Protein AF-A0A2I0TYG3-F1 (afdb_monomer)

pLDDT: mean 72.49, std 27.27, range [21.16, 98.62]

Nearest PDB structures (foldseek):
  5cx4-assembly2_B  TM=7.545E-01  e=4.842E-08  Bacteroides thetaiotaomicron VPI-5482
  4fdt-assembly1_A  TM=7.351E-01  e=3.406E-08  Bacteroides thetaiotaomicron VPI-5482
  4fdt-assembly2_B  TM=7.508E-01  e=4.604E-08  Bacteroides thetaiotaomicron VPI-5482
  5cu7-assembly2_B  TM=7.531E-01  e=6.882E-08  Bacteroides thetaiotaomicron VPI-5482
  7r5y-assembly2_B  TM=6.980E-01  e=1.462E-07  Prevotella sp. CAG:617

Foldseek 3Di:
DFDFDKDKDFDWDFDDDPDDDDDDDDDDDPDDDDDDDDDDDDDDDDDDDDDDDDDDDDDDDDDDDDDDDDDDDDDDDDDPPDDDDDDDDDDDDDDDDDDDDDDDPDPDLLCVQLLVLLGNLRAPCVVVVVCVVPVLDLPDPVVQDDPPRIATQAIEIAHAFFFADAALVLLVLLVLVLVVLLPDDPPPPDQPLSVVSVPDDSPDDNVRGRAQFPLRLVNLLSVLSNVCVRRVVLQAECAAEAAEEAPPNRGQSSSVSNVPSSPPNSPNDDDDNHHHHDCCQFVLQVVPPCNCVQAVPDPCLLVVLVCLQVDPLVLVLLVLLCVSNVHDSVSDGLSSLLSLSNVQSSCCNRVVDRDSSSNSDDSSNSNSSSVSVVSVCCSRQNVVDPVNQVSNVSNVCVVVVVSVVSVVVVPDPPDPPDRNRYYYYYHHPHGDHDPVVD

Radius of gyration: 26.73 Å; Cα contacts (8 Å, |Δi|>4): 528; chains: 1; bounding box: 62×62×81 Å

InterPro domains:
  IPR000560 Histidine phosphatase superfamily, clade-2 [PF00328] (154-411)
  IPR000560 Histidine phosphatase superfamily, clade-2 [cd07061] (154-413)
  IPR029033 Histidine phosphatase superfamily [G3DSA:3.40.50.1240] (113-420)
  IPR029033 Histidine phosphatase superfamily [SSF53254] (115-411)

Mean predicted aligned error: 14.56 Å

Organism: NCBI:txid1758121

Solvent-accessible surface area (backbone atoms only — not comparable to full-atom values): 26841 Å² total; per-residue (Å²): 136,42,74,84,61,56,55,76,50,71,49,65,42,77,63,84,66,98,68,96,72,90,81,83,90,74,87,84,72,86,86,80,89,85,88,83,90,83,83,92,81,77,92,81,80,88,88,84,84,87,82,94,83,88,89,85,84,89,89,82,86,90,81,92,83,81,90,81,83,89,80,93,77,82,87,76,82,92,81,80,85,82,80,84,84,79,88,84,84,84,88,90,93,85,82,90,82,90,81,84,94,85,81,85,91,72,81,68,63,62,51,79,68,48,64,84,40,36,43,76,51,40,46,74,42,81,83,37,63,61,40,75,84,34,66,62,60,80,65,61,79,82,84,66,64,68,57,94,55,47,42,82,49,38,41,43,36,41,33,54,48,37,47,49,44,64,39,36,74,48,42,52,42,43,48,54,55,42,51,53,46,64,65,52,63,88,85,51,76,92,43,69,59,26,55,54,52,42,69,47,78,84,80,77,56,55,91,42,48,40,34,56,31,76,44,6,33,50,52,23,18,35,49,30,38,34,50,39,71,73,41,49,84,48,53,37,67,76,30,49,71,46,41,37,17,20,79,49,66,30,22,44,51,20,46,55,24,22,58,57,31,55,48,80,85,42,53,46,67,97,63,82,80,60,69,42,72,37,42,68,61,38,36,24,55,82,69,26,65,68,39,32,59,61,51,71,75,27,84,68,49,49,49,70,50,56,50,46,49,74,28,72,70,42,46,53,46,46,49,51,42,17,59,54,49,71,44,64,51,87,81,57,50,5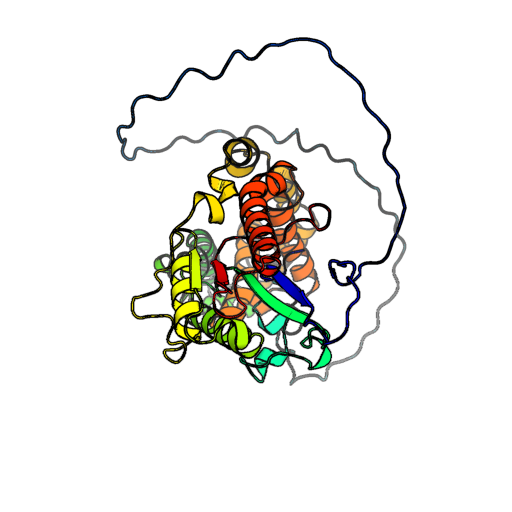8,73,48,54,48,38,41,53,48,46,19,34,45,34,34,47,62,71,73,38,82,35,79,53,28,66,72,48,54,61,70,48,33,53,54,53,27,49,52,52,44,49,46,42,28,41,74,61,33,81,63,36,73,52,46,61,62,37,45,48,67,44,51,50,54,51,47,56,52,52,50,48,55,52,54,58,73,69,51,89,79,49,97,85,70,70,83,29,36,34,39,40,35,26,26,88,66,75,85,77,68,74,93,77,111

Structure (mmCIF, N/CA/C/O backbone):
data_AF-A0A2I0TYG3-F1
#
_entry.id   AF-A0A2I0TYG3-F1
#
loop_
_atom_site.group_PDB
_atom_site.id
_atom_site.type_symbol
_atom_site.label_atom_id
_atom_site.label_alt_id
_atom_site.label_comp_id
_atom_site.label_asym_id
_atom_site.label_entity_id
_atom_site.label_seq_id
_atom_site.pdbx_PDB_ins_code
_atom_site.Cartn_x
_atom_site.Cartn_y
_atom_site.Cartn_z
_atom_site.occupancy
_atom_site.B_iso_or_equiv
_atom_site.auth_seq_id
_atom_site.auth_comp_id
_atom_site.auth_asym_id
_atom_site.auth_atom_id
_atom_site.pdbx_PDB_model_num
ATOM 1 N N . MET A 1 1 ? -5.325 -11.496 -2.197 1.00 28.17 1 MET A N 1
ATOM 2 C CA . MET A 1 1 ? -4.669 -11.523 -3.537 1.00 28.17 1 MET A CA 1
ATOM 3 C C . MET A 1 1 ? -3.789 -10.280 -3.773 1.00 28.17 1 MET A C 1
ATOM 5 O O . MET A 1 1 ? -3.574 -9.879 -4.913 1.00 28.17 1 MET A O 1
ATOM 9 N N . GLY A 1 2 ? -3.214 -9.676 -2.722 1.00 31.30 2 GLY A N 1
ATOM 10 C CA . GLY A 1 2 ? -2.449 -8.428 -2.827 1.00 31.30 2 GLY A CA 1
ATOM 11 C C . GLY A 1 2 ? -1.087 -8.479 -2.142 1.00 31.30 2 GLY A C 1
ATOM 12 O O . GLY A 1 2 ? -0.901 -7.840 -1.112 1.00 31.30 2 GLY A O 1
ATOM 13 N N . GLN A 1 3 ? -0.113 -9.186 -2.716 1.00 28.41 3 GLN A N 1
ATOM 14 C CA . GLN A 1 3 ? 1.283 -9.050 -2.285 1.00 28.41 3 GLN A CA 1
ATOM 15 C C . GLN A 1 3 ? 1.950 -7.854 -2.980 1.00 28.41 3 GLN A C 1
ATOM 17 O O . GLN A 1 3 ? 1.665 -7.549 -4.140 1.00 28.41 3 GLN A O 1
ATOM 22 N N . LYS A 1 4 ? 2.852 -7.163 -2.267 1.00 35.19 4 LYS A N 1
ATOM 23 C CA . LYS A 1 4 ? 3.767 -6.184 -2.871 1.00 35.19 4 LYS A CA 1
ATOM 24 C C . LYS A 1 4 ? 4.661 -6.918 -3.874 1.00 35.19 4 LYS A C 1
ATOM 26 O O . LYS A 1 4 ? 5.603 -7.593 -3.483 1.00 35.19 4 LYS A O 1
ATOM 31 N N . GLY A 1 5 ? 4.362 -6.775 -5.157 1.00 35.78 5 GLY A N 1
ATOM 32 C CA . GLY A 1 5 ? 5.188 -7.279 -6.246 1.00 35.78 5 GLY A CA 1
ATOM 33 C C . GLY A 1 5 ? 5.245 -6.246 -7.358 1.00 35.78 5 GLY A C 1
ATOM 34 O O . GLY A 1 5 ? 4.225 -5.645 -7.694 1.00 35.78 5 GLY A O 1
ATOM 35 N N . GLY A 1 6 ? 6.442 -6.016 -7.890 1.00 38.78 6 GLY A N 1
ATOM 36 C CA . GLY A 1 6 ? 6.591 -5.408 -9.206 1.00 38.78 6 GLY A CA 1
ATOM 37 C C . GLY A 1 6 ? 6.388 -6.468 -10.285 1.00 38.78 6 GLY A C 1
ATOM 38 O O . GLY A 1 6 ? 6.610 -7.655 -10.038 1.00 38.78 6 GLY A O 1
ATOM 39 N N . VAL A 1 7 ? 5.960 -6.051 -11.471 1.00 45.25 7 VAL A N 1
ATOM 40 C CA . VAL A 1 7 ? 6.012 -6.909 -12.658 1.00 45.25 7 VAL A CA 1
ATOM 41 C C . VAL A 1 7 ? 7.362 -6.652 -13.311 1.00 45.25 7 VAL A C 1
ATOM 43 O O . VAL A 1 7 ? 7.677 -5.515 -13.664 1.00 45.25 7 VAL A O 1
ATOM 46 N N . LEU A 1 8 ? 8.175 -7.699 -13.408 1.00 45.66 8 LEU A N 1
ATOM 47 C CA . LEU A 1 8 ? 9.432 -7.667 -14.135 1.00 45.66 8 LEU A CA 1
ATOM 48 C C . LEU A 1 8 ? 9.230 -8.451 -15.422 1.00 45.66 8 LEU A C 1
ATOM 50 O O . LEU A 1 8 ? 9.038 -9.665 -15.363 1.00 45.66 8 LEU A O 1
ATOM 54 N N . THR A 1 9 ? 9.277 -7.764 -16.558 1.00 53.75 9 THR A N 1
ATOM 55 C CA . THR A 1 9 ? 9.253 -8.429 -17.858 1.00 53.75 9 THR A CA 1
ATOM 56 C C . THR A 1 9 ? 10.605 -8.243 -18.519 1.00 53.75 9 THR A C 1
ATOM 58 O O . THR A 1 9 ? 11.163 -7.142 -18.554 1.00 53.75 9 THR A O 1
ATOM 61 N N . GLN A 1 10 ? 11.150 -9.349 -19.007 1.00 46.88 10 GLN A N 1
ATOM 62 C CA . GLN A 1 10 ? 12.455 -9.398 -19.633 1.00 46.88 10 GLN A CA 1
ATOM 63 C C . GLN A 1 10 ? 12.355 -10.226 -20.906 1.00 46.88 10 GLN A C 1
ATOM 65 O O . GLN A 1 10 ? 11.745 -11.294 -20.913 1.00 46.88 10 GLN A O 1
ATOM 70 N N . VAL A 1 11 ? 13.012 -9.753 -21.957 1.00 53.41 11 VAL A N 1
ATOM 71 C CA . VAL A 1 11 ? 13.222 -10.521 -23.181 1.00 53.41 11 VAL A CA 1
ATOM 72 C C . VAL A 1 11 ? 14.671 -10.997 -23.217 1.00 53.41 11 VAL A C 1
ATOM 74 O O . VAL A 1 11 ? 15.601 -10.262 -22.865 1.00 53.41 11 VAL A O 1
ATOM 77 N N . CYS A 1 12 ? 14.857 -12.254 -23.617 1.00 50.25 12 CYS A N 1
ATOM 78 C CA . CYS A 1 12 ? 16.165 -12.865 -23.815 1.00 50.25 12 CYS A CA 1
ATOM 79 C C . CYS A 1 12 ? 16.401 -13.138 -25.299 1.00 50.25 12 CYS A C 1
ATOM 81 O O . CYS A 1 12 ? 15.496 -13.602 -25.987 1.00 50.25 12 CYS A O 1
ATOM 83 N N . GLY A 1 13 ? 17.623 -12.889 -25.760 1.00 44.50 13 GLY A N 1
ATOM 84 C CA . GLY A 1 13 ? 18.108 -13.328 -27.065 1.00 44.50 13 GLY A CA 1
ATOM 85 C C . GLY A 1 13 ? 18.959 -14.583 -26.913 1.00 44.50 13 GLY A C 1
ATOM 86 O O . GLY A 1 13 ? 19.657 -14.732 -25.905 1.00 44.50 13 GLY A O 1
ATOM 87 N N . GLU A 1 14 ? 18.907 -15.477 -27.899 1.00 47.34 14 GLU A N 1
ATOM 88 C CA . GLU A 1 14 ? 19.815 -16.622 -27.967 1.00 47.34 14 GLU A CA 1
ATOM 89 C C . GLU A 1 14 ? 21.216 -16.163 -28.379 1.00 47.34 14 GLU A C 1
ATOM 91 O O . GLU A 1 14 ? 21.387 -15.409 -29.339 1.00 47.34 14 GLU A O 1
ATOM 96 N N . THR A 1 15 ? 22.240 -16.611 -27.655 1.00 40.72 15 THR A N 1
ATOM 97 C CA . THR A 1 15 ? 23.627 -16.406 -28.072 1.00 40.72 15 THR A CA 1
ATOM 98 C C . THR A 1 15 ? 23.945 -17.346 -29.233 1.00 40.72 15 THR A C 1
ATOM 100 O O . THR A 1 15 ? 23.832 -18.567 -29.118 1.00 40.72 15 THR A O 1
ATOM 103 N N . ALA A 1 16 ? 24.336 -16.782 -30.379 1.00 36.16 16 ALA A N 1
ATOM 104 C CA . ALA A 1 16 ? 24.737 -17.568 -31.540 1.00 36.16 16 ALA A CA 1
ATOM 105 C C . ALA A 1 16 ? 25.944 -18.451 -31.179 1.00 36.16 16 ALA A C 1
ATOM 107 O O . ALA A 1 16 ? 27.037 -17.947 -30.914 1.00 36.16 16 ALA A O 1
ATOM 108 N N . ARG A 1 17 ? 25.759 -19.777 -31.176 1.00 34.78 17 ARG A N 1
ATOM 109 C CA . ARG A 1 17 ? 26.888 -20.702 -31.333 1.00 34.78 17 ARG A CA 1
ATOM 110 C C . ARG A 1 17 ? 27.390 -20.601 -32.776 1.00 34.78 17 ARG A C 1
ATOM 112 O O . ARG A 1 17 ? 26.569 -20.430 -33.680 1.00 34.78 17 ARG A O 1
ATOM 119 N N . PRO A 1 18 ? 28.704 -20.724 -33.016 1.00 33.75 18 PRO A N 1
ATOM 120 C CA . PRO A 1 18 ? 29.218 -20.807 -34.367 1.00 33.75 18 PRO A CA 1
ATOM 121 C C . PRO A 1 18 ? 28.871 -22.199 -34.894 1.00 33.75 18 PRO A C 1
ATOM 123 O O . PRO A 1 18 ? 29.608 -23.135 -34.640 1.00 33.75 18 PRO A O 1
ATOM 126 N N . GLU A 1 19 ? 27.700 -22.356 -35.507 1.00 33.84 19 GLU A N 1
ATOM 127 C CA . GLU A 1 19 ? 27.435 -23.298 -36.602 1.00 33.84 19 GLU A CA 1
ATOM 128 C C . GLU A 1 19 ? 25.964 -23.222 -37.021 1.00 33.84 19 GLU A C 1
ATOM 130 O O . GLU A 1 19 ? 25.045 -23.165 -36.203 1.00 33.84 19 GLU A O 1
ATOM 135 N N . GLY A 1 20 ? 25.751 -23.146 -38.334 1.00 39.03 20 GLY A N 1
ATOM 136 C CA . GLY A 1 20 ? 24.470 -22.811 -38.933 1.00 39.03 20 GLY A CA 1
ATOM 137 C C . GLY A 1 20 ? 23.383 -23.851 -38.682 1.00 39.03 20 GLY A C 1
ATOM 138 O O . GLY A 1 20 ? 23.491 -24.989 -39.128 1.00 39.03 20 GLY A O 1
ATOM 139 N N . ARG A 1 21 ? 22.290 -23.408 -38.054 1.00 33.19 21 ARG A N 1
ATOM 140 C CA . ARG A 1 21 ? 20.893 -23.791 -38.333 1.00 33.19 21 ARG A CA 1
ATOM 141 C C . ARG A 1 21 ? 19.964 -22.855 -37.551 1.00 33.19 21 ARG A C 1
ATOM 143 O O . ARG A 1 21 ? 20.247 -22.513 -36.410 1.00 33.19 21 ARG A O 1
ATOM 150 N N . GLN A 1 22 ? 18.885 -22.406 -38.195 1.00 32.00 22 GLN A N 1
ATOM 151 C CA . GLN A 1 22 ? 17.880 -21.497 -37.622 1.00 32.00 22 GLN A CA 1
ATOM 152 C C . GLN A 1 22 ? 17.261 -22.074 -36.333 1.00 32.00 22 GLN A C 1
ATOM 154 O O . GLN A 1 22 ? 16.835 -23.232 -36.365 1.00 32.00 22 GLN A O 1
ATOM 159 N N . PRO A 1 23 ? 17.124 -21.296 -35.242 1.00 32.72 23 PRO A N 1
ATOM 160 C CA . PRO A 1 23 ? 16.354 -21.725 -34.086 1.00 32.72 23 PRO A CA 1
ATOM 161 C C . PRO A 1 23 ? 14.926 -21.156 -34.098 1.00 32.72 23 PRO A C 1
ATOM 163 O O . PRO A 1 23 ? 14.665 -20.025 -34.513 1.00 32.72 23 PRO A O 1
ATOM 166 N N . ALA A 1 24 ? 13.988 -21.979 -33.630 1.00 28.06 24 ALA A N 1
ATOM 167 C CA . ALA A 1 24 ? 12.605 -21.616 -33.351 1.00 28.06 24 ALA A CA 1
ATOM 168 C C . ALA A 1 24 ? 12.502 -21.003 -31.941 1.00 28.06 24 ALA A C 1
ATOM 170 O O . ALA A 1 24 ? 12.904 -21.633 -30.966 1.00 28.06 24 ALA A O 1
ATOM 171 N N . LEU A 1 25 ? 11.935 -19.796 -31.825 1.00 33.16 25 LEU A N 1
ATOM 172 C CA . LEU A 1 25 ? 11.734 -19.093 -30.550 1.00 33.16 25 LEU A CA 1
ATOM 173 C C . LEU A 1 25 ? 10.623 -19.738 -29.699 1.00 33.16 25 LEU A C 1
ATOM 175 O O . LEU A 1 25 ? 9.519 -19.984 -30.186 1.00 33.16 25 LEU A O 1
ATOM 179 N N . ARG A 1 26 ? 10.884 -19.919 -28.397 1.00 28.92 26 ARG A N 1
ATOM 180 C CA . ARG A 1 26 ? 9.867 -20.147 -27.355 1.00 28.92 26 ARG A CA 1
ATOM 181 C C . ARG A 1 26 ? 9.870 -18.979 -26.367 1.00 28.92 26 ARG A C 1
ATOM 183 O O . ARG A 1 26 ? 10.907 -18.668 -25.789 1.00 28.92 26 ARG A O 1
ATOM 190 N N . ALA A 1 27 ? 8.704 -18.380 -26.126 1.00 28.25 27 ALA A N 1
ATOM 191 C CA . ALA A 1 27 ? 8.480 -17.528 -24.962 1.00 28.25 27 ALA A CA 1
ATOM 192 C C . ALA A 1 27 ? 8.518 -18.400 -23.695 1.00 28.25 27 ALA A C 1
ATOM 194 O O . ALA A 1 27 ? 7.843 -19.427 -23.627 1.00 28.25 27 ALA A O 1
ATOM 195 N N . ALA A 1 28 ? 9.329 -18.028 -22.705 1.00 29.05 28 ALA A N 1
ATOM 196 C CA . ALA A 1 28 ? 9.405 -18.741 -21.434 1.00 29.05 28 ALA A CA 1
ATOM 197 C C . ALA A 1 28 ? 8.555 -18.021 -20.379 1.00 29.05 28 ALA A C 1
ATOM 199 O O . ALA A 1 28 ? 9.011 -17.081 -19.732 1.00 29.05 28 ALA A O 1
ATOM 200 N N . THR A 1 29 ? 7.324 -18.486 -20.184 1.00 28.66 29 THR A N 1
ATOM 201 C CA . THR A 1 29 ? 6.556 -18.283 -18.948 1.00 28.66 29 THR A CA 1
ATOM 202 C C . THR A 1 29 ? 6.815 -19.471 -18.020 1.00 28.66 29 THR A C 1
ATOM 204 O O . THR A 1 29 ? 6.707 -20.621 -18.442 1.00 28.66 29 THR A O 1
ATOM 207 N N . ALA A 1 30 ? 7.179 -19.221 -16.759 1.00 26.19 30 ALA A N 1
ATOM 208 C CA . ALA A 1 30 ? 7.259 -20.277 -15.743 1.00 26.19 30 ALA A CA 1
ATOM 209 C C . ALA A 1 30 ? 5.863 -20.916 -15.519 1.00 26.19 30 ALA A C 1
ATOM 211 O O . ALA A 1 30 ? 4.863 -20.210 -15.661 1.00 26.19 30 ALA A O 1
ATOM 212 N N . PRO A 1 31 ? 5.760 -22.227 -15.216 1.00 27.17 31 PRO A N 1
ATOM 213 C CA . PRO A 1 31 ? 4.548 -22.995 -15.489 1.00 27.17 31 PRO A CA 1
ATOM 214 C C . PRO A 1 31 ? 3.470 -22.847 -14.406 1.00 27.17 31 PRO A C 1
ATOM 216 O O . PRO A 1 31 ? 3.752 -22.947 -13.213 1.00 27.17 31 PRO A O 1
ATOM 219 N N . GLY A 1 32 ? 2.223 -22.692 -14.856 1.00 26.39 32 GLY A N 1
ATOM 220 C CA . GLY A 1 32 ? 1.021 -23.187 -14.188 1.00 26.39 32 GLY A CA 1
ATOM 221 C C . GLY A 1 32 ? 0.400 -24.259 -15.088 1.00 26.39 32 GLY A C 1
ATOM 222 O O . GLY A 1 32 ? 0.236 -24.039 -16.286 1.00 26.39 32 GLY A O 1
ATOM 223 N N . GLU A 1 33 ? 0.165 -25.445 -14.538 1.00 26.47 33 GLU A N 1
ATOM 224 C CA . GLU A 1 33 ? -0.323 -26.635 -15.241 1.00 26.47 33 GLU A CA 1
ATOM 225 C C . GLU A 1 33 ? -1.787 -26.493 -15.700 1.00 26.47 33 GLU A C 1
ATOM 227 O O . GLU A 1 33 ? -2.609 -25.921 -14.988 1.00 26.47 33 GLU A O 1
ATOM 232 N N . GLY A 1 34 ? -2.121 -27.080 -16.858 1.00 25.31 34 GLY A N 1
ATOM 233 C CA . GLY A 1 34 ? -3.506 -27.302 -17.300 1.00 25.31 34 GLY A CA 1
ATOM 234 C C . GLY A 1 34 ? -3.765 -26.922 -18.758 1.00 25.31 34 GLY A C 1
ATOM 235 O O . GLY A 1 34 ? -4.275 -25.846 -19.046 1.00 25.31 34 GLY A O 1
ATOM 236 N N . GLY A 1 35 ? -3.411 -27.806 -19.695 1.00 21.92 35 GLY A N 1
ATOM 237 C CA . GLY A 1 35 ? -3.657 -27.607 -21.123 1.00 21.92 35 GLY A CA 1
ATOM 238 C C . GLY A 1 35 ? -5.066 -28.009 -21.569 1.00 21.92 35 GLY A C 1
ATOM 239 O O . GLY A 1 35 ? -5.569 -29.061 -21.187 1.00 21.92 35 GLY A O 1
ATOM 240 N N . SER A 1 36 ? -5.647 -27.232 -22.486 1.00 24.84 36 SER A N 1
ATOM 241 C CA . SER A 1 36 ? -6.616 -27.742 -23.464 1.00 24.84 36 SER A CA 1
ATOM 242 C C . SER A 1 36 ? -6.556 -26.936 -24.766 1.00 24.84 36 SER A C 1
ATOM 244 O O . SER A 1 36 ? -6.765 -25.727 -24.787 1.00 24.84 36 SER A O 1
ATOM 246 N N . SER A 1 37 ? -6.241 -27.654 -25.842 1.00 21.16 37 SER A N 1
ATOM 247 C CA . SER A 1 37 ? -6.113 -27.244 -27.247 1.00 21.16 37 SER A CA 1
ATOM 248 C C . SER A 1 37 ? -7.403 -26.651 -27.832 1.00 21.16 37 SER A C 1
ATOM 250 O O . SER A 1 37 ? -8.423 -27.331 -27.756 1.00 21.16 37 SER A O 1
ATOM 252 N N . TRP A 1 38 ? -7.336 -25.543 -28.585 1.00 22.55 38 TRP A N 1
ATOM 253 C CA . TRP A 1 38 ? -8.350 -25.204 -29.601 1.00 22.55 38 TRP A CA 1
ATOM 254 C C . TRP A 1 38 ? -7.753 -24.541 -30.858 1.00 22.55 38 TRP A C 1
ATOM 256 O O . TRP A 1 38 ? -6.952 -23.613 -30.781 1.00 22.55 38 TRP A O 1
ATOM 266 N N . ARG A 1 39 ? -8.160 -25.060 -32.027 1.00 22.98 39 ARG A N 1
ATOM 267 C CA . ARG A 1 39 ? -7.912 -24.539 -33.387 1.00 22.98 39 ARG A CA 1
ATOM 268 C C . ARG A 1 39 ? -8.964 -23.481 -33.778 1.00 22.98 39 ARG A C 1
ATOM 270 O O . ARG A 1 39 ? -10.069 -23.524 -33.238 1.00 22.98 39 ARG A O 1
ATOM 277 N N . PRO A 1 40 ? -8.677 -22.602 -34.759 1.00 24.95 40 PRO A N 1
ATOM 278 C CA . PRO A 1 40 ? -9.563 -21.511 -35.151 1.00 24.95 40 PRO A CA 1
ATOM 279 C C . PRO A 1 40 ? -10.684 -21.970 -36.102 1.00 24.95 40 PRO A C 1
ATOM 281 O O . PRO A 1 40 ? -10.466 -22.753 -37.025 1.00 24.95 40 PRO A O 1
ATOM 284 N N . ARG A 1 41 ? -11.883 -21.430 -35.890 1.00 25.39 41 ARG A N 1
ATOM 285 C CA . ARG A 1 41 ? -13.012 -21.310 -36.833 1.00 25.39 41 ARG A CA 1
ATOM 286 C C . ARG A 1 41 ? -13.671 -19.975 -36.486 1.00 25.39 41 ARG A C 1
ATOM 288 O O . ARG A 1 41 ? -13.840 -19.711 -35.306 1.00 25.39 41 ARG A O 1
ATOM 295 N N . GLY A 1 42 ? -14.067 -19.085 -37.377 1.00 24.33 42 GLY A N 1
ATOM 296 C CA . GLY A 1 42 ? -14.091 -18.988 -38.829 1.00 24.33 42 GLY A CA 1
ATOM 297 C C . GLY A 1 42 ? -14.701 -17.609 -39.132 1.00 24.33 42 GLY A C 1
ATOM 298 O O . GLY A 1 42 ? -15.332 -17.010 -38.259 1.00 24.33 42 GLY A O 1
ATOM 299 N N . GLU A 1 43 ? -14.465 -17.089 -40.330 1.00 24.25 43 GLU A N 1
ATOM 300 C CA . GLU A 1 43 ? -15.062 -15.846 -40.826 1.00 24.25 43 GLU A CA 1
ATOM 301 C C . GLU A 1 43 ? -16.593 -15.860 -40.719 1.00 24.25 43 GLU A C 1
ATOM 303 O O . GLU A 1 43 ? -17.234 -16.865 -41.026 1.00 24.25 43 GLU A O 1
ATOM 308 N N . LEU A 1 44 ? -17.180 -14.717 -40.358 1.00 25.62 44 LEU A N 1
ATOM 309 C CA . LEU A 1 44 ? -18.552 -14.381 -40.724 1.00 25.62 44 LEU A CA 1
ATOM 310 C C . LEU A 1 44 ? -18.678 -12.871 -40.940 1.00 25.62 44 LEU A C 1
ATOM 312 O O . LEU A 1 44 ? -18.259 -12.040 -40.138 1.00 25.62 44 LEU A O 1
ATOM 316 N N . THR A 1 45 ? -19.214 -12.572 -42.110 1.00 24.25 45 THR A N 1
ATOM 317 C CA . THR A 1 45 ? -19.322 -11.297 -42.806 1.00 24.25 45 THR A CA 1
ATOM 318 C C . THR A 1 45 ? -20.469 -10.415 -42.302 1.00 24.25 45 THR A C 1
ATOM 320 O O . THR A 1 45 ? -21.528 -10.918 -41.949 1.00 24.25 45 THR A O 1
ATOM 323 N N . SER A 1 46 ? -20.249 -9.096 -42.386 1.00 25.89 46 SER A N 1
ATOM 324 C CA . SER A 1 46 ? -21.185 -7.993 -42.699 1.00 25.89 46 SER A CA 1
ATOM 325 C C . SER A 1 46 ? -22.631 -7.982 -42.159 1.00 25.89 46 SER A C 1
ATOM 327 O O . SER A 1 46 ? -23.446 -8.822 -42.532 1.00 25.89 46 SER A O 1
ATOM 329 N N . GLY A 1 47 ? -23.020 -6.861 -41.527 1.00 22.89 47 GLY A N 1
ATOM 330 C CA . GLY A 1 47 ? -24.378 -6.319 -41.700 1.00 22.89 47 GLY A CA 1
ATOM 331 C C . GLY A 1 47 ? -24.955 -5.433 -40.584 1.00 22.89 47 GLY A C 1
ATOM 332 O O . GLY A 1 47 ? -25.434 -5.958 -39.590 1.00 22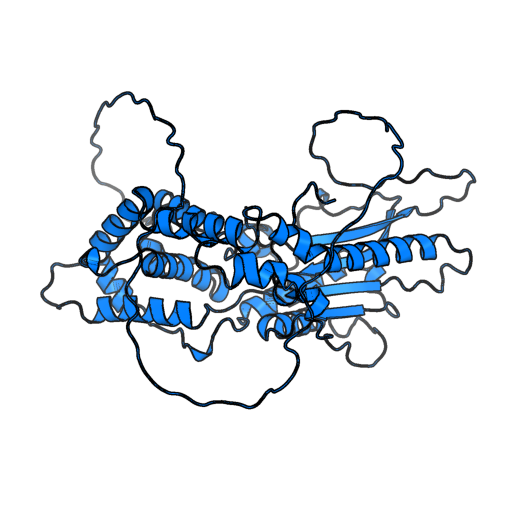.89 47 GLY A O 1
ATOM 333 N N . ARG A 1 48 ? -25.061 -4.126 -40.889 1.00 25.39 48 ARG A N 1
ATOM 334 C CA . ARG A 1 48 ? -26.063 -3.116 -40.443 1.00 25.39 48 ARG A CA 1
ATOM 335 C C . ARG A 1 48 ? -25.863 -2.297 -39.145 1.00 25.39 48 ARG A C 1
ATOM 337 O O . ARG A 1 48 ? -26.143 -2.733 -38.040 1.00 25.39 48 ARG A O 1
ATOM 344 N N . GLU A 1 49 ? -25.435 -1.050 -39.379 1.00 26.78 49 GLU A N 1
ATOM 345 C CA . GLU A 1 49 ? -26.030 0.253 -38.989 1.00 26.78 49 GLU A CA 1
ATOM 346 C C . GLU A 1 49 ? -26.703 0.477 -37.608 1.00 26.78 49 GLU A C 1
ATOM 348 O O . GLU A 1 49 ? -27.865 0.145 -37.413 1.00 26.78 49 GLU A O 1
ATOM 353 N N . GLY A 1 50 ? -25.997 1.246 -36.755 1.00 25.67 50 GLY A N 1
ATOM 354 C CA . GLY A 1 50 ? -26.446 2.508 -36.115 1.00 25.67 50 GLY A CA 1
ATOM 355 C C . GLY A 1 50 ? -27.365 2.483 -34.868 1.00 25.67 50 GLY A C 1
ATOM 356 O O . GLY A 1 50 ? -28.045 1.492 -34.635 1.00 25.67 50 GLY A O 1
ATOM 357 N N . PRO A 1 51 ? -27.444 3.585 -34.069 1.00 31.14 51 PRO A N 1
ATOM 358 C CA . PRO A 1 51 ? -26.819 4.899 -34.266 1.00 31.14 51 PRO A CA 1
ATOM 359 C C . PRO A 1 51 ? -25.964 5.433 -33.087 1.00 31.14 51 PRO A C 1
ATOM 361 O O . PRO A 1 51 ? -26.358 5.445 -31.921 1.00 31.14 51 PRO A O 1
ATOM 364 N N . LEU A 1 52 ? -24.812 6.007 -33.452 1.00 29.66 52 LEU A N 1
ATOM 365 C CA . LEU A 1 52 ? -24.112 7.061 -32.714 1.00 29.66 52 LEU A CA 1
ATOM 366 C C . LEU A 1 52 ? -24.949 8.351 -32.773 1.00 29.66 52 LEU A C 1
ATOM 368 O O . LEU A 1 52 ? -25.004 8.988 -33.821 1.00 29.66 52 LEU A O 1
ATOM 372 N N . ALA A 1 53 ? -25.540 8.775 -31.659 1.00 25.92 53 ALA A N 1
ATOM 373 C CA . ALA A 1 53 ? -25.974 10.159 -31.458 1.00 25.92 53 ALA A CA 1
ATOM 374 C C . ALA A 1 53 ? -26.249 10.407 -29.971 1.00 25.92 53 ALA A C 1
ATOM 376 O O . ALA A 1 53 ? -27.352 10.145 -29.514 1.00 25.92 53 ALA A O 1
ATOM 377 N N . GLN A 1 54 ? -25.238 10.874 -29.230 1.00 29.02 54 GLN A N 1
ATOM 378 C CA . GLN A 1 54 ? -25.335 11.719 -28.022 1.00 29.02 54 GLN A CA 1
ATOM 379 C C . GLN A 1 54 ? -23.977 11.702 -27.312 1.00 29.02 54 GLN A C 1
ATOM 381 O O . GLN A 1 54 ? -23.751 10.902 -26.418 1.00 29.02 54 GLN A O 1
ATOM 386 N N . LEU A 1 55 ? -23.045 12.549 -27.755 1.00 30.22 55 LEU A N 1
ATOM 387 C CA . LEU A 1 55 ? -21.873 12.995 -26.981 1.00 30.22 55 LEU A CA 1
ATOM 388 C C . LEU A 1 55 ? -21.219 14.169 -27.730 1.00 30.22 55 LEU A C 1
ATOM 390 O O . LEU A 1 55 ? -20.086 14.110 -28.201 1.00 30.22 55 LEU A O 1
ATOM 394 N N . ARG A 1 56 ? -21.988 15.247 -27.903 1.00 29.00 56 ARG A N 1
ATOM 395 C CA . ARG A 1 56 ? -21.482 16.572 -28.284 1.00 29.00 56 ARG A CA 1
ATOM 396 C C . ARG A 1 56 ? -22.309 17.643 -27.582 1.00 29.00 56 ARG A C 1
ATOM 398 O O . ARG A 1 56 ? -23.213 18.210 -28.173 1.00 29.00 56 ARG A O 1
ATOM 405 N N . ALA A 1 57 ? -21.998 17.887 -26.317 1.00 26.25 57 ALA A N 1
ATOM 406 C CA . ALA A 1 57 ? -22.206 19.166 -25.645 1.00 26.25 57 ALA A CA 1
ATOM 407 C C . ALA A 1 57 ? -21.472 19.119 -24.298 1.00 26.25 57 ALA A C 1
ATOM 409 O O . ALA A 1 57 ? -21.519 18.096 -23.626 1.00 26.25 57 ALA A O 1
ATOM 410 N N . ALA A 1 58 ? -20.830 20.231 -23.932 1.00 27.62 58 ALA A N 1
ATOM 411 C CA . ALA A 1 58 ? -20.106 20.506 -22.682 1.00 27.62 58 ALA A CA 1
ATOM 412 C C . ALA A 1 58 ? -18.574 20.343 -22.730 1.00 27.62 58 ALA A C 1
ATOM 414 O O . ALA A 1 58 ? -17.962 19.581 -21.987 1.00 27.62 58 ALA A O 1
ATOM 415 N N . ARG A 1 59 ? -17.934 21.165 -23.569 1.00 27.39 59 ARG A N 1
ATOM 416 C CA . ARG A 1 59 ? -16.581 21.675 -23.311 1.00 27.39 59 ARG A CA 1
ATOM 417 C C . ARG A 1 59 ? -16.595 23.187 -23.531 1.00 27.39 59 ARG A C 1
ATOM 419 O O . ARG A 1 59 ? -16.321 23.638 -24.633 1.00 27.39 59 ARG A O 1
ATOM 426 N N . ALA A 1 60 ? -16.960 23.946 -22.502 1.00 24.91 60 ALA A N 1
ATOM 427 C CA . ALA A 1 60 ? -16.656 25.369 -22.373 1.00 24.91 60 ALA A CA 1
ATOM 428 C C . ALA A 1 60 ? -16.900 25.808 -20.920 1.00 24.91 60 ALA A C 1
ATOM 430 O O . ALA A 1 60 ? -17.874 25.384 -20.312 1.00 24.91 60 ALA A O 1
ATOM 431 N N . GLU A 1 61 ? -16.008 26.668 -20.428 1.00 26.94 61 GLU A N 1
ATOM 432 C CA . GLU A 1 61 ? -16.076 27.450 -19.181 1.00 26.94 61 GLU A CA 1
ATOM 433 C C . GLU A 1 61 ? -15.586 26.789 -17.882 1.00 26.94 61 GLU A C 1
ATOM 435 O O . GLU A 1 61 ? -16.323 26.265 -17.054 1.00 26.94 61 GLU A O 1
ATOM 440 N N . ALA A 1 62 ? -14.275 26.929 -17.672 1.00 25.78 62 ALA A N 1
ATOM 441 C CA . ALA A 1 62 ? -13.649 26.895 -16.360 1.00 25.78 62 ALA A CA 1
ATOM 442 C C . ALA A 1 62 ? -13.577 28.322 -15.784 1.00 25.78 62 ALA A C 1
ATOM 444 O O . ALA A 1 62 ? -12.906 29.178 -16.359 1.00 25.78 62 ALA A O 1
ATOM 445 N N . ARG A 1 63 ? -14.193 28.559 -14.618 1.00 24.86 63 ARG A N 1
ATOM 446 C CA . ARG A 1 63 ? -13.780 29.578 -13.631 1.00 24.86 63 ARG A CA 1
ATOM 447 C C . ARG A 1 63 ? -14.172 29.138 -12.205 1.00 24.86 63 ARG A C 1
ATOM 449 O O . ARG A 1 63 ? -15.072 28.316 -12.056 1.00 24.86 63 ARG A O 1
ATOM 456 N N . PRO A 1 64 ? -13.461 29.611 -11.162 1.00 31.39 64 PRO A N 1
ATOM 457 C CA . PRO A 1 64 ? -13.379 28.935 -9.868 1.00 31.39 64 PRO A CA 1
ATOM 458 C C . PRO A 1 64 ? -14.431 29.439 -8.873 1.00 31.39 64 PRO A C 1
A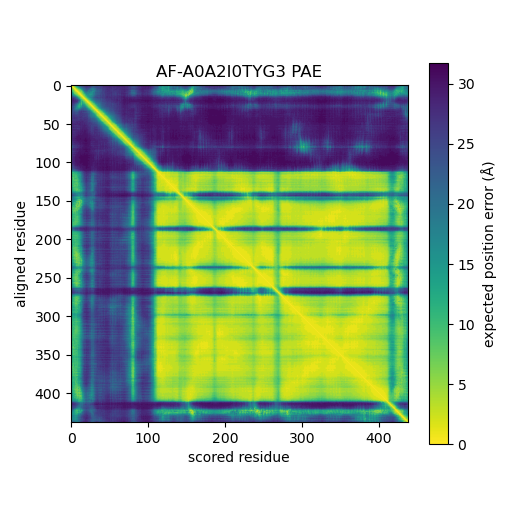TOM 460 O O . PRO A 1 64 ? -14.742 30.628 -8.856 1.00 31.39 64 PRO A O 1
ATOM 463 N N . LEU A 1 65 ? -14.904 28.571 -7.972 1.00 26.25 65 LEU A N 1
ATOM 464 C CA . LEU A 1 65 ? -15.777 28.969 -6.862 1.00 26.25 65 LEU A CA 1
ATOM 465 C C . LEU A 1 65 ? -15.298 28.419 -5.513 1.00 26.25 65 LEU A C 1
ATOM 467 O O . LEU A 1 65 ? -14.910 27.262 -5.366 1.00 26.25 65 LEU A O 1
ATOM 471 N N . ARG A 1 66 ? -15.287 29.345 -4.548 1.00 25.00 66 ARG A N 1
ATOM 472 C CA . ARG A 1 66 ? -14.899 29.214 -3.141 1.00 25.00 66 ARG A CA 1
ATOM 473 C C . ARG A 1 66 ? -15.961 28.476 -2.309 1.00 25.00 66 ARG A C 1
ATOM 475 O O . ARG A 1 66 ? -17.113 28.363 -2.704 1.00 25.00 66 ARG A O 1
ATOM 482 N N . ARG A 1 67 ? -15.509 28.065 -1.115 1.00 28.47 67 ARG A N 1
ATOM 483 C CA . ARG A 1 67 ? -16.233 27.594 0.087 1.00 28.47 67 ARG A CA 1
ATOM 484 C C . ARG A 1 67 ? -17.663 28.135 0.276 1.00 28.47 67 ARG A C 1
ATOM 486 O O . ARG A 1 67 ? -17.867 29.341 0.201 1.00 28.47 67 ARG A O 1
ATOM 493 N N . GLY A 1 68 ? -18.557 27.255 0.732 1.00 24.20 68 GLY A N 1
ATOM 494 C CA . GLY A 1 68 ? -19.840 27.568 1.373 1.00 24.20 68 GLY A CA 1
ATOM 495 C C . GLY A 1 68 ? -20.512 26.298 1.907 1.00 24.20 68 GLY A C 1
ATOM 496 O O . GLY A 1 68 ? -20.330 25.235 1.333 1.00 24.20 68 GLY A O 1
ATOM 497 N N . GLU A 1 69 ? -21.186 26.396 3.047 1.00 25.53 69 GLU A N 1
ATOM 498 C CA . GLU A 1 69 ? -21.584 25.324 3.968 1.00 25.53 69 GLU A CA 1
ATOM 499 C C . GLU A 1 69 ? -22.744 24.408 3.523 1.00 25.53 69 GLU A C 1
ATOM 501 O O . GLU A 1 69 ? -23.642 24.808 2.797 1.00 25.53 69 GLU A O 1
ATOM 506 N N . GLY A 1 70 ? -22.734 23.187 4.076 1.00 25.64 70 GLY A N 1
ATOM 507 C CA . GLY A 1 70 ? -23.852 22.624 4.843 1.00 25.64 70 GLY A CA 1
ATOM 508 C C . GLY A 1 70 ? -25.183 22.347 4.144 1.00 25.64 70 GLY A C 1
ATOM 509 O O . GLY A 1 70 ? -26.080 23.176 4.193 1.00 25.64 70 GLY A O 1
ATOM 510 N N . GLU A 1 71 ? -25.409 21.097 3.726 1.00 25.38 71 GLU A N 1
ATOM 511 C CA . GLU A 1 71 ? -26.773 20.558 3.711 1.00 25.38 71 GLU A CA 1
ATOM 512 C C . GLU A 1 71 ? -26.807 19.037 3.924 1.00 25.38 71 GLU A C 1
ATOM 514 O O . GLU A 1 71 ? -26.167 18.254 3.219 1.00 25.38 71 GLU A O 1
ATOM 519 N N . ARG A 1 72 ? -27.555 18.614 4.950 1.00 30.14 72 ARG A N 1
ATOM 520 C CA . ARG A 1 72 ? -27.818 17.209 5.280 1.00 30.14 72 ARG A CA 1
ATOM 521 C C . ARG A 1 72 ? -28.701 16.604 4.190 1.00 30.14 72 ARG A C 1
ATOM 523 O O . ARG A 1 72 ? -29.869 16.971 4.083 1.00 30.14 72 ARG A O 1
ATOM 530 N N . ARG A 1 73 ? -28.200 15.618 3.443 1.00 28.09 73 ARG A N 1
ATOM 531 C CA . ARG A 1 73 ? -29.045 14.773 2.585 1.00 28.09 73 ARG A CA 1
ATOM 532 C C . ARG A 1 73 ? -29.337 13.436 3.254 1.00 28.09 73 ARG A C 1
ATOM 534 O O . ARG A 1 73 ? -28.444 12.737 3.722 1.00 28.09 73 ARG A O 1
ATOM 541 N N . ARG A 1 74 ? -30.636 13.136 3.322 1.00 26.22 74 ARG A N 1
ATOM 542 C CA . ARG A 1 74 ? -31.233 11.909 3.857 1.00 26.22 74 ARG A CA 1
ATOM 543 C C . ARG A 1 74 ? -30.733 10.690 3.078 1.00 26.22 74 ARG A C 1
ATOM 545 O O . ARG A 1 74 ? -30.818 10.672 1.852 1.00 26.22 74 ARG A O 1
ATOM 552 N N . PHE A 1 75 ? -30.283 9.673 3.810 1.00 27.77 75 PHE A N 1
ATOM 553 C CA . PHE A 1 75 ? -30.022 8.327 3.303 1.00 27.77 75 PHE A CA 1
ATOM 554 C C . PHE A 1 75 ? -31.290 7.766 2.641 1.00 27.77 75 PHE A C 1
ATOM 556 O O . PHE A 1 75 ? -32.337 7.671 3.282 1.00 27.77 75 PHE A O 1
ATOM 563 N N . ARG A 1 76 ? -31.198 7.396 1.360 1.00 29.66 76 ARG A N 1
ATOM 564 C CA . ARG A 1 76 ? -32.158 6.490 0.717 1.00 29.66 76 ARG A CA 1
ATOM 565 C C . ARG A 1 76 ? -31.620 5.065 0.838 1.00 29.66 76 ARG A C 1
ATOM 567 O O . ARG A 1 76 ? -30.423 4.839 0.695 1.00 29.66 76 ARG A O 1
ATOM 574 N N . SER A 1 77 ? -32.525 4.149 1.164 1.00 33.94 77 SER A N 1
ATOM 575 C CA . SER A 1 77 ? -32.293 2.748 1.518 1.00 33.94 77 SER A CA 1
ATOM 576 C C . SER A 1 77 ? -31.492 1.969 0.472 1.00 33.94 77 SER A C 1
ATOM 578 O O . SER A 1 77 ? -31.819 2.000 -0.714 1.00 33.94 77 SER A O 1
ATOM 580 N N . ALA A 1 78 ? -30.510 1.200 0.943 1.00 38.72 78 ALA A N 1
ATOM 581 C CA . ALA A 1 78 ? -29.820 0.171 0.181 1.00 38.72 78 ALA A CA 1
ATOM 582 C C . ALA A 1 78 ? -30.778 -0.997 -0.122 1.00 38.72 78 ALA A C 1
ATOM 584 O O . ALA A 1 78 ? -31.182 -1.718 0.786 1.00 38.72 78 ALA A O 1
ATOM 585 N N . SER A 1 79 ? -31.158 -1.184 -1.387 1.00 42.97 79 SER A N 1
ATOM 586 C CA . SER A 1 79 ? -31.965 -2.341 -1.814 1.00 42.97 79 SER A CA 1
ATOM 587 C C . SER A 1 79 ? -31.543 -2.967 -3.150 1.00 42.97 79 SER A C 1
ATOM 589 O O . SER A 1 79 ? -32.277 -3.787 -3.688 1.00 42.97 79 SER A O 1
ATOM 591 N N . SER A 1 80 ? -30.358 -2.655 -3.689 1.00 40.47 80 SER A N 1
ATOM 592 C CA . SER A 1 80 ? -29.897 -3.239 -4.966 1.00 40.47 80 SER A CA 1
ATOM 593 C C . SER A 1 80 ? -28.735 -4.232 -4.863 1.00 40.47 80 SER A C 1
ATOM 595 O O . SER A 1 80 ? -28.333 -4.800 -5.876 1.00 40.47 80 SER A O 1
ATOM 597 N N . CYS A 1 81 ? -28.203 -4.505 -3.670 1.00 44.03 81 CYS A N 1
ATOM 598 C CA . CYS A 1 81 ? -27.154 -5.515 -3.505 1.00 44.03 81 CYS A CA 1
ATOM 599 C C . CYS A 1 81 ? -27.860 -6.888 -3.346 1.00 44.03 81 CYS A C 1
ATOM 601 O O . CYS A 1 81 ? -28.197 -7.313 -2.245 1.00 44.03 81 CYS A O 1
ATOM 603 N N . GLY A 1 82 ? -28.213 -7.529 -4.466 1.00 37.50 82 GLY A N 1
ATOM 604 C CA . GLY A 1 82 ? -28.926 -8.811 -4.479 1.00 37.50 82 GLY A CA 1
ATOM 605 C C . GLY A 1 82 ? -28.062 -9.957 -3.941 1.00 37.50 82 GLY A C 1
ATOM 606 O O . GLY A 1 82 ? -27.078 -10.339 -4.569 1.00 37.50 82 GLY A O 1
ATOM 607 N N . SER A 1 83 ? -28.443 -10.524 -2.796 1.00 36.72 83 SER A N 1
ATOM 608 C CA . SER A 1 83 ? -27.761 -11.661 -2.167 1.00 36.72 83 SER A CA 1
ATOM 609 C C . SER A 1 83 ? -28.409 -12.987 -2.579 1.00 36.72 83 SER A C 1
ATOM 611 O O . SER A 1 83 ? -29.578 -13.224 -2.282 1.00 36.72 83 SER A O 1
ATOM 613 N N . ARG A 1 84 ? -27.650 -13.895 -3.207 1.00 30.41 84 ARG A N 1
ATOM 614 C CA . ARG A 1 84 ? -27.976 -15.333 -3.214 1.00 30.41 84 ARG A CA 1
ATOM 615 C C . ARG A 1 84 ? -27.340 -15.963 -1.975 1.00 30.41 84 ARG A C 1
ATOM 617 O O . ARG A 1 84 ? -26.121 -16.049 -1.888 1.00 30.41 84 ARG A O 1
ATOM 624 N N . ALA A 1 85 ? -28.170 -16.357 -1.012 1.00 29.11 85 ALA A N 1
ATOM 625 C CA . ALA A 1 85 ? -27.747 -17.058 0.196 1.00 29.11 85 ALA A CA 1
ATOM 626 C C . ALA A 1 85 ? -27.381 -18.519 -0.119 1.00 29.11 85 ALA A C 1
ATOM 628 O O . ALA A 1 85 ? -28.117 -19.204 -0.828 1.00 29.11 85 ALA A O 1
ATOM 629 N N . VAL A 1 86 ? -26.269 -18.998 0.441 1.00 30.42 86 VAL A N 1
ATOM 630 C CA . VAL A 1 86 ? -25.908 -20.421 0.489 1.00 30.42 86 VAL A CA 1
ATOM 631 C C . VAL A 1 86 ? -26.016 -20.863 1.948 1.00 30.42 86 VAL A C 1
ATOM 633 O O . VAL A 1 86 ? -25.406 -20.259 2.828 1.00 30.42 86 VAL A O 1
ATOM 636 N N . ALA A 1 87 ? -26.849 -21.870 2.204 1.00 25.52 87 ALA A N 1
ATOM 637 C CA . ALA A 1 87 ? -27.110 -22.417 3.530 1.00 25.52 87 ALA A CA 1
ATOM 638 C C . ALA A 1 87 ? -25.937 -23.284 4.022 1.00 25.52 87 ALA A C 1
ATOM 640 O O . ALA A 1 87 ? -25.415 -24.112 3.277 1.00 25.52 87 ALA A O 1
ATOM 641 N N . ALA A 1 88 ? -25.556 -23.111 5.289 1.00 28.61 88 ALA A N 1
ATOM 642 C CA . ALA A 1 88 ? -24.570 -23.931 5.988 1.00 28.61 88 ALA A CA 1
ATOM 643 C C . ALA A 1 88 ? -25.259 -25.040 6.806 1.00 28.61 88 ALA A C 1
ATOM 645 O O . ALA A 1 88 ? -26.283 -24.796 7.444 1.00 28.61 88 ALA A O 1
ATOM 646 N N . MET A 1 89 ? -24.665 -26.237 6.827 1.00 24.84 89 MET A N 1
ATOM 647 C CA . MET A 1 89 ? -25.008 -27.323 7.754 1.00 24.84 89 MET A CA 1
ATOM 648 C C . MET A 1 89 ? -23.933 -27.459 8.845 1.00 24.84 89 MET A C 1
ATOM 650 O O . MET A 1 89 ? -22.741 -27.405 8.551 1.00 24.84 89 MET A O 1
ATOM 654 N N . ALA A 1 90 ? -24.368 -27.641 10.097 1.00 30.30 90 ALA A N 1
ATOM 655 C CA . ALA A 1 90 ? -23.547 -28.018 11.259 1.00 30.30 90 ALA A CA 1
ATOM 656 C C . ALA A 1 90 ? -23.393 -29.554 11.354 1.00 30.30 90 ALA A C 1
ATOM 658 O O . ALA A 1 90 ? -24.191 -30.261 10.730 1.00 30.30 90 ALA A O 1
ATOM 659 N N . PRO A 1 91 ? -22.418 -30.097 12.125 1.00 34.97 91 PRO A N 1
ATOM 660 C CA . PRO A 1 91 ? -22.720 -30.554 13.502 1.00 34.97 91 PRO A CA 1
ATOM 661 C C . PRO A 1 91 ? -21.487 -30.474 14.476 1.00 34.97 91 PRO A C 1
ATOM 663 O O . PRO A 1 91 ? -20.664 -29.583 14.282 1.00 34.97 91 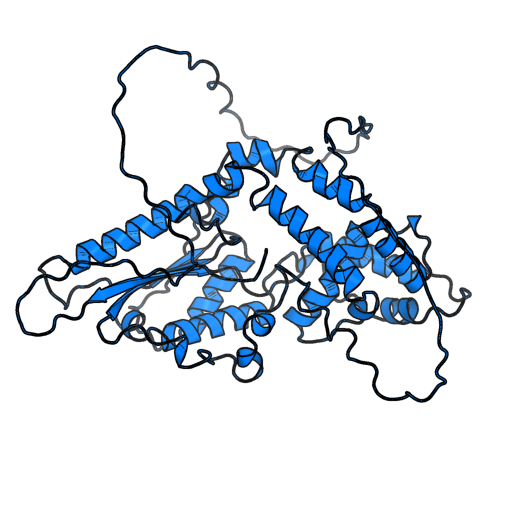PRO A O 1
ATOM 666 N N . PRO A 1 92 ? -21.379 -31.237 15.599 1.00 34.62 92 PRO A N 1
ATOM 667 C CA . PRO A 1 92 ? -21.625 -30.754 16.962 1.00 34.62 92 PRO A CA 1
ATOM 668 C C . PRO A 1 92 ? -20.395 -30.760 17.913 1.00 34.62 92 PRO A C 1
ATOM 670 O O . PRO A 1 92 ? -19.286 -31.145 17.561 1.00 34.62 92 PRO A O 1
ATOM 673 N N . ARG A 1 93 ? -20.638 -30.296 19.150 1.00 33.81 93 ARG A N 1
ATOM 674 C CA . ARG A 1 93 ? -19.705 -30.073 20.275 1.00 33.81 93 ARG A CA 1
ATOM 675 C C . ARG A 1 93 ? -19.341 -31.336 21.078 1.00 33.81 93 ARG A C 1
ATOM 677 O O . ARG A 1 93 ? -20.228 -32.134 21.356 1.00 33.81 93 ARG A O 1
ATOM 684 N N . ALA A 1 94 ? -18.110 -31.372 21.604 1.00 30.11 94 ALA A N 1
ATOM 685 C CA . ALA A 1 94 ? -17.655 -31.932 22.900 1.00 30.11 94 ALA A CA 1
ATOM 686 C C . ALA A 1 94 ? -16.131 -31.662 23.020 1.00 30.11 94 ALA A C 1
ATOM 688 O O . ALA A 1 94 ? -15.480 -31.570 21.988 1.00 30.11 94 ALA A O 1
ATOM 689 N N . ALA A 1 95 ? -15.432 -31.523 24.149 1.00 30.64 95 ALA A N 1
ATOM 690 C CA . ALA A 1 95 ? -15.703 -31.338 25.573 1.00 30.64 95 ALA A CA 1
ATOM 691 C C . ALA A 1 95 ? -14.439 -30.672 26.184 1.00 30.64 95 ALA A C 1
ATOM 693 O O . ALA A 1 95 ? -13.376 -30.652 25.564 1.00 30.64 95 ALA A O 1
ATOM 694 N N . ALA A 1 96 ? -14.569 -30.099 27.380 1.00 34.38 96 ALA A N 1
ATOM 695 C CA . ALA A 1 96 ? -13.525 -29.363 28.091 1.00 34.38 96 ALA A CA 1
ATOM 696 C C . ALA A 1 96 ? -12.419 -30.263 28.677 1.00 34.38 96 ALA A C 1
ATOM 698 O O . ALA A 1 96 ? -12.696 -31.375 29.120 1.00 34.38 96 ALA A O 1
ATOM 699 N N . ALA A 1 97 ? -11.200 -29.724 28.795 1.00 31.39 97 ALA A N 1
ATOM 700 C CA . ALA A 1 97 ? -10.195 -30.203 29.742 1.00 31.39 97 ALA A CA 1
ATOM 701 C C . ALA A 1 97 ? -9.366 -29.028 30.291 1.00 31.39 97 ALA A C 1
ATOM 703 O O . ALA A 1 97 ? -8.861 -28.191 29.544 1.00 31.39 97 ALA A O 1
ATOM 704 N N . LEU A 1 98 ? -9.281 -28.979 31.621 1.00 35.62 98 LEU A N 1
ATOM 705 C CA . LEU A 1 98 ? -8.487 -28.069 32.444 1.00 35.62 98 LEU A CA 1
ATOM 706 C C . LEU A 1 98 ? -7.010 -28.484 32.414 1.00 35.62 98 LEU A C 1
ATOM 708 O O . LEU A 1 98 ? -6.715 -29.642 32.696 1.00 35.62 98 LEU A O 1
ATOM 712 N N . VAL A 1 99 ? -6.087 -27.543 32.194 1.00 34.88 99 VAL A N 1
ATOM 713 C CA . VAL A 1 99 ? -4.694 -27.680 32.654 1.00 34.88 99 VAL A CA 1
ATOM 714 C C . VAL A 1 99 ? -4.231 -26.360 33.268 1.00 34.88 99 VAL A C 1
ATOM 716 O O . VAL A 1 99 ? -4.361 -25.291 32.674 1.00 34.88 99 VAL A O 1
ATOM 719 N N . SER A 1 100 ? -3.747 -26.486 34.502 1.00 34.81 100 SER A N 1
ATOM 720 C CA . SER A 1 100 ? -3.319 -25.438 35.423 1.00 34.81 100 SER A CA 1
ATOM 721 C C . SER A 1 100 ? -2.076 -24.657 34.992 1.00 34.81 100 SER A C 1
ATOM 723 O O . SER A 1 100 ? -1.262 -25.090 34.181 1.00 34.81 100 SER A O 1
ATOM 725 N N . ALA A 1 101 ? -1.956 -23.498 35.638 1.00 39.91 101 ALA A N 1
ATOM 726 C CA . ALA A 1 101 ? -0.912 -22.492 35.565 1.00 39.91 101 ALA A CA 1
ATOM 727 C C . ALA A 1 101 ? 0.528 -23.017 35.712 1.00 39.91 101 ALA A C 1
ATOM 729 O O . ALA A 1 101 ? 0.878 -23.580 36.745 1.00 39.91 101 ALA A O 1
ATOM 730 N N . ALA A 1 102 ? 1.368 -22.703 34.720 1.00 39.72 102 ALA A N 1
ATOM 731 C CA . ALA A 1 102 ? 2.797 -22.394 34.862 1.00 39.72 102 ALA A CA 1
ATOM 732 C C . ALA A 1 102 ? 3.365 -21.939 33.502 1.00 39.72 102 ALA A C 1
ATOM 734 O O . ALA A 1 102 ? 3.950 -22.729 32.770 1.00 39.72 102 ALA A O 1
ATOM 735 N N . ALA A 1 103 ? 3.172 -20.667 33.138 1.00 35.66 103 ALA A N 1
ATOM 736 C CA . ALA A 1 103 ? 3.886 -20.046 32.016 1.00 35.66 103 ALA A CA 1
ATOM 737 C C . ALA A 1 103 ? 3.922 -18.515 32.175 1.00 35.66 103 ALA A C 1
ATOM 739 O O . ALA A 1 103 ? 3.290 -17.773 31.427 1.00 35.66 103 ALA A O 1
ATOM 740 N N . LEU A 1 104 ? 4.653 -18.028 33.183 1.00 45.59 104 LEU A N 1
ATOM 741 C CA . LEU A 1 104 ? 5.241 -16.691 33.103 1.00 45.59 104 LEU A CA 1
ATOM 742 C C . LEU A 1 104 ? 6.598 -16.822 32.403 1.00 45.59 104 LEU A C 1
ATOM 744 O O . LEU A 1 104 ? 7.374 -17.703 32.757 1.00 45.59 104 LEU A O 1
ATOM 748 N N . LEU A 1 105 ? 6.863 -15.889 31.481 1.00 44.72 105 LEU A N 1
ATOM 749 C CA . LEU A 1 105 ? 8.076 -15.712 30.660 1.00 44.72 105 LEU A CA 1
ATOM 750 C C . LEU A 1 105 ? 8.113 -16.467 29.329 1.00 44.72 105 LEU A C 1
ATOM 752 O O . LEU A 1 105 ? 9.033 -17.228 29.080 1.00 44.72 105 LEU A O 1
ATOM 756 N N . LEU A 1 106 ? 7.153 -16.166 28.453 1.00 37.81 106 LEU A N 1
ATOM 757 C CA . LEU A 1 106 ? 7.352 -15.901 27.019 1.00 37.81 106 LEU A CA 1
ATOM 758 C C . LEU A 1 106 ? 5.993 -15.421 26.487 1.00 37.81 106 LEU A C 1
ATOM 760 O O . LEU A 1 106 ? 5.184 -16.210 26.008 1.00 37.81 106 LEU A O 1
ATOM 764 N N . LEU A 1 107 ? 5.701 -14.121 26.612 1.00 36.16 107 LEU A N 1
ATOM 765 C CA . LEU A 1 107 ? 4.673 -13.531 25.752 1.00 36.16 107 LEU A CA 1
ATOM 766 C C . LEU A 1 107 ? 5.172 -13.772 24.321 1.00 36.16 107 LEU A C 1
ATOM 768 O O . LEU A 1 107 ? 6.243 -13.245 23.994 1.00 36.16 107 LEU A O 1
ATOM 772 N N . PRO A 1 108 ? 4.481 -14.565 23.478 1.00 38.22 108 PRO A N 1
ATOM 773 C CA . PRO A 1 108 ? 4.821 -14.582 22.066 1.00 38.22 108 PRO A CA 1
ATOM 774 C C . PRO A 1 108 ? 4.782 -13.123 21.620 1.00 38.22 108 PRO A C 1
ATOM 776 O O . PRO A 1 108 ? 3.899 -12.373 22.058 1.00 38.22 108 PRO A O 1
ATOM 779 N N . LEU A 1 109 ? 5.763 -12.685 20.822 1.00 46.31 109 LEU A N 1
ATOM 780 C CA . LEU A 1 109 ? 5.657 -11.386 20.164 1.00 46.31 109 LEU A CA 1
ATOM 781 C C . LEU A 1 109 ? 4.245 -11.342 19.583 1.00 46.31 109 LEU A C 1
ATOM 783 O O . LEU A 1 109 ? 3.925 -12.166 18.737 1.00 46.31 109 LEU A O 1
ATOM 787 N N . ALA A 1 110 ? 3.384 -10.440 20.052 1.00 48.22 110 ALA A N 1
ATOM 788 C CA . ALA A 1 110 ? 1.977 -10.406 19.646 1.00 48.22 110 ALA A CA 1
ATOM 789 C C . ALA A 1 110 ? 1.795 -10.123 18.134 1.00 48.22 110 ALA A C 1
ATOM 791 O O . ALA A 1 110 ? 0.678 -10.054 17.639 1.00 48.22 110 ALA A O 1
ATOM 792 N N . SER A 1 111 ? 2.896 -9.944 17.394 1.00 50.09 111 SER A N 1
ATOM 793 C CA . SER A 1 111 ? 2.974 -9.878 15.935 1.00 50.09 111 SER A CA 1
ATOM 794 C C . SER A 1 111 ? 3.350 -11.194 15.245 1.00 50.09 111 SER A C 1
ATOM 796 O O . SER A 1 111 ? 3.213 -11.262 14.023 1.00 50.09 111 SER A O 1
ATOM 798 N N . ALA A 1 112 ? 3.815 -12.218 15.971 1.00 55.94 112 ALA A N 1
ATOM 799 C CA . ALA A 1 112 ? 4.125 -13.541 15.439 1.00 55.94 112 ALA A CA 1
ATOM 800 C C . ALA A 1 112 ? 2.823 -14.176 14.927 1.00 55.94 112 ALA A C 1
ATOM 802 O O . ALA A 1 112 ? 2.037 -14.717 15.696 1.00 55.94 112 ALA A O 1
ATOM 803 N N . GLY A 1 113 ? 2.564 -14.009 13.630 1.00 80.62 113 GLY A N 1
ATOM 804 C CA . GLY A 1 113 ? 1.362 -14.489 12.944 1.00 80.62 113 GLY A CA 1
ATOM 805 C C . GLY A 1 113 ? 0.578 -13.405 12.199 1.00 80.62 113 GLY A C 1
ATOM 806 O O . GLY A 1 113 ? -0.061 -13.711 11.201 1.00 80.62 113 GLY A O 1
ATOM 807 N N . LEU A 1 114 ? 0.664 -12.125 12.588 1.00 92.50 114 LEU A N 1
ATOM 808 C CA . LEU A 1 114 ? -0.141 -11.068 11.946 1.00 92.50 114 LEU A CA 1
ATOM 809 C C . LEU A 1 114 ? 0.430 -10.591 10.603 1.00 92.50 114 LEU A C 1
ATOM 811 O O . LEU A 1 114 ? -0.318 -10.118 9.748 1.00 92.50 114 LEU A O 1
ATOM 815 N N . SER A 1 115 ? 1.746 -10.698 10.398 1.00 89.94 115 SER A N 1
ATOM 816 C CA . SER A 1 115 ? 2.420 -10.107 9.233 1.00 89.94 115 SER A CA 1
ATOM 817 C C . SER A 1 115 ? 1.987 -10.692 7.884 1.00 89.94 115 SER A C 1
ATOM 819 O O . SER A 1 115 ? 1.986 -9.976 6.875 1.00 89.94 115 SER A O 1
ATOM 821 N N . GLY A 1 116 ? 1.526 -11.947 7.883 1.00 90.62 116 GLY A N 1
ATOM 822 C CA . GLY A 1 116 ? 0.925 -12.610 6.724 1.00 90.62 116 GLY A CA 1
ATOM 823 C C . GLY A 1 116 ? -0.397 -11.985 6.259 1.00 90.62 116 GLY A C 1
ATOM 824 O O . GLY A 1 116 ? -0.779 -12.161 5.106 1.00 90.62 116 GLY A O 1
ATOM 825 N N . TYR A 1 117 ? -1.051 -11.190 7.112 1.00 94.44 117 TYR A N 1
ATOM 826 C CA . TYR A 1 117 ? -2.384 -10.621 6.883 1.00 94.44 117 TYR A CA 1
ATOM 827 C C . TYR A 1 117 ? -2.369 -9.104 6.647 1.00 94.44 117 TYR A C 1
ATOM 829 O O . TYR A 1 117 ? -3.408 -8.453 6.631 1.00 94.44 117 TYR A O 1
ATOM 837 N N . PHE A 1 118 ? -1.200 -8.490 6.446 1.00 93.25 118 PHE A N 1
ATOM 838 C CA . PHE A 1 118 ? -1.130 -7.054 6.133 1.00 93.25 118 PHE A CA 1
ATOM 839 C C . PHE A 1 118 ? -1.361 -6.729 4.649 1.00 93.25 118 PHE A C 1
ATOM 841 O O . PHE A 1 118 ? -1.369 -5.547 4.275 1.00 93.25 118 PHE A O 1
ATOM 848 N N . GLY A 1 119 ? -1.540 -7.746 3.799 1.00 89.81 119 GLY A N 1
ATOM 849 C CA . GLY A 1 119 ? -1.853 -7.615 2.376 1.00 89.81 119 GLY A CA 1
ATOM 850 C C . GLY A 1 119 ? -0.964 -6.587 1.668 1.00 89.81 119 GLY A C 1
ATOM 851 O O . GLY A 1 119 ? 0.268 -6.615 1.723 1.00 89.81 119 GLY A O 1
ATOM 852 N N . THR A 1 120 ? -1.586 -5.576 1.052 1.00 86.94 120 THR A N 1
ATOM 853 C CA . THR A 1 120 ? -0.855 -4.539 0.295 1.00 86.94 120 THR A CA 1
ATOM 854 C C . THR A 1 120 ? 0.044 -3.630 1.153 1.00 86.94 120 THR A C 1
ATOM 856 O O . THR A 1 120 ? 0.720 -2.742 0.601 1.00 86.94 120 THR A O 1
ATOM 859 N N . LYS A 1 121 ? 0.029 -3.779 2.484 1.00 91.62 121 LYS A N 1
ATOM 860 C CA . LYS A 1 121 ? 0.848 -3.021 3.441 1.00 91.62 121 LYS A CA 1
ATOM 861 C C . LYS A 1 121 ? 2.009 -3.823 4.024 1.00 91.62 121 LYS A C 1
ATOM 863 O O . LYS A 1 121 ? 2.901 -3.177 4.571 1.00 91.62 121 LYS A O 1
ATOM 868 N N . SER A 1 122 ? 2.072 -5.144 3.827 1.00 90.94 122 SER A N 1
ATOM 869 C CA . SER A 1 122 ? 3.203 -5.986 4.254 1.00 90.94 122 SER A CA 1
ATOM 870 C C . SER A 1 122 ? 4.537 -5.400 3.792 1.00 90.94 122 SER A C 1
ATOM 872 O O . SER A 1 122 ? 4.629 -4.888 2.677 1.00 90.94 122 SER A O 1
ATOM 874 N N . ARG A 1 123 ? 5.580 -5.413 4.626 1.00 90.31 123 ARG A N 1
ATOM 875 C CA . ARG A 1 123 ? 6.934 -4.991 4.209 1.00 90.31 123 ARG A CA 1
ATOM 876 C C . ARG A 1 123 ? 7.525 -5.977 3.188 1.00 90.31 123 ARG A C 1
ATOM 878 O O . ARG A 1 123 ? 7.018 -7.086 3.040 1.00 90.31 123 ARG A O 1
ATOM 885 N N . TYR A 1 124 ? 8.550 -5.560 2.447 1.00 85.50 124 TYR A N 1
ATOM 886 C CA . TYR A 1 124 ? 9.121 -6.369 1.358 1.00 85.50 124 TYR A CA 1
ATOM 887 C C . TYR A 1 124 ? 9.745 -7.679 1.855 1.00 85.50 124 TYR A C 1
ATOM 889 O O . TYR A 1 124 ? 9.726 -8.687 1.152 1.00 85.50 124 TYR A O 1
ATOM 897 N N . GLU A 1 125 ? 10.258 -7.654 3.077 1.00 90.44 125 GLU A N 1
ATOM 898 C CA . GLU A 1 125 ? 10.943 -8.743 3.756 1.00 90.44 125 GLU A CA 1
ATOM 899 C C . GLU A 1 125 ? 9.995 -9.889 4.137 1.00 90.44 125 GLU A C 1
ATOM 901 O O . GLU A 1 125 ? 10.430 -11.031 4.193 1.00 90.44 125 GLU A O 1
ATOM 906 N N . GLU A 1 126 ? 8.693 -9.629 4.318 1.00 88.75 126 GLU A N 1
ATOM 907 C CA . GLU A 1 126 ? 7.715 -10.695 4.622 1.00 88.75 126 GLU A CA 1
ATOM 908 C C . GLU A 1 126 ? 7.552 -11.677 3.460 1.00 88.75 126 GLU A C 1
ATOM 910 O O . GLU A 1 126 ? 7.289 -12.855 3.667 1.00 88.75 126 GLU A O 1
ATOM 915 N N . VAL A 1 127 ? 7.722 -11.196 2.226 1.00 85.44 127 VAL A N 1
ATOM 916 C CA . VAL A 1 127 ? 7.668 -12.027 1.013 1.00 85.44 127 VAL A CA 1
ATOM 917 C C . VAL A 1 127 ? 9.062 -12.396 0.496 1.00 85.44 127 VAL A C 1
ATOM 919 O O . VAL A 1 127 ? 9.184 -13.210 -0.412 1.00 85.44 127 VAL A O 1
ATOM 922 N N . ASN A 1 128 ? 10.123 -11.829 1.084 1.00 87.94 128 ASN A N 1
ATOM 923 C CA . ASN A 1 128 ? 11.522 -12.127 0.769 1.00 87.94 128 ASN A CA 1
ATOM 924 C C . ASN A 1 128 ? 12.359 -12.199 2.063 1.00 87.94 12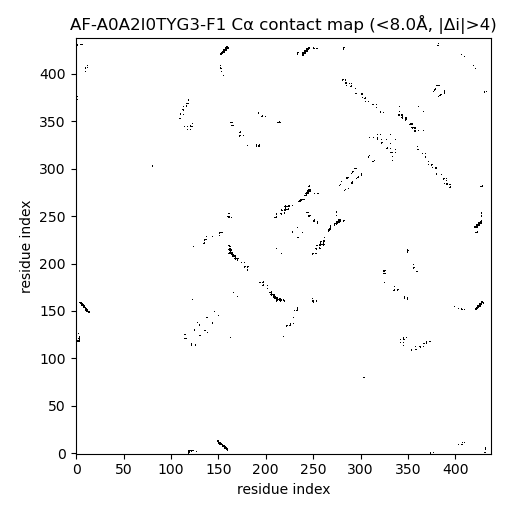8 ASN A C 1
ATOM 926 O O . ASN A 1 128 ? 13.125 -11.273 2.344 1.00 87.94 128 ASN A O 1
ATOM 930 N N . PRO A 1 129 ? 12.252 -13.283 2.856 1.00 89.88 129 PRO A N 1
ATOM 931 C CA . PRO A 1 129 ? 12.844 -13.337 4.199 1.00 89.88 129 PRO A CA 1
ATOM 932 C C . PRO A 1 129 ? 14.368 -13.158 4.238 1.00 89.88 129 PRO A C 1
ATOM 934 O O . PRO A 1 129 ? 14.906 -12.636 5.209 1.00 89.88 129 PRO A O 1
ATOM 937 N N . HIS A 1 130 ? 15.070 -13.524 3.161 1.00 89.62 130 HIS A N 1
ATOM 938 C CA . HIS A 1 130 ? 16.521 -13.342 3.026 1.00 89.62 130 HIS A CA 1
ATOM 939 C C . HIS A 1 130 ? 16.962 -11.870 3.117 1.00 89.62 130 HIS A C 1
ATOM 941 O O . HIS A 1 130 ? 18.094 -11.598 3.513 1.00 89.62 130 HIS A O 1
ATOM 947 N N . LEU A 1 131 ? 16.065 -10.922 2.818 1.00 91.81 131 LEU A N 1
ATOM 948 C CA . LEU A 1 131 ? 16.339 -9.488 2.919 1.00 91.81 131 LEU A CA 1
ATOM 949 C C . LEU A 1 131 ? 16.472 -8.991 4.367 1.00 91.81 131 LEU A C 1
ATOM 951 O O . LEU A 1 131 ? 17.003 -7.904 4.578 1.00 91.81 131 LEU A O 1
ATOM 955 N N . LEU A 1 132 ? 16.016 -9.771 5.358 1.00 90.56 132 LEU A N 1
ATOM 956 C CA . LEU A 1 132 ? 16.220 -9.461 6.778 1.00 90.56 132 LEU A CA 1
ATOM 957 C C . LEU A 1 132 ? 17.687 -9.603 7.189 1.00 90.56 132 LEU A C 1
ATOM 959 O O . LEU A 1 132 ? 18.156 -8.855 8.042 1.00 90.56 132 LEU A O 1
ATOM 963 N N . THR A 1 133 ? 18.394 -10.569 6.599 1.00 92.06 133 THR A N 1
ATOM 964 C CA . THR A 1 133 ? 19.808 -10.836 6.887 1.00 92.06 133 THR A CA 1
ATOM 965 C C . THR A 1 133 ? 20.715 -10.018 5.979 1.00 92.06 133 THR A C 1
ATOM 967 O O . THR A 1 133 ? 21.677 -9.420 6.447 1.00 92.06 133 THR A O 1
ATOM 970 N N . ASP A 1 134 ? 20.393 -9.971 4.686 1.00 94.19 134 ASP A N 1
ATOM 971 C CA . ASP A 1 134 ? 21.143 -9.214 3.691 1.00 94.19 134 ASP A CA 1
ATOM 972 C C . ASP A 1 134 ? 20.171 -8.473 2.755 1.00 94.19 134 ASP A C 1
ATOM 974 O O . ASP A 1 134 ? 19.593 -9.081 1.847 1.00 94.19 134 ASP A O 1
ATOM 978 N N . PRO A 1 135 ? 20.006 -7.146 2.922 1.00 92.81 135 PRO A N 1
ATOM 979 C CA . PRO A 1 135 ? 19.141 -6.336 2.069 1.00 92.81 135 PRO A CA 1
ATOM 980 C C . PRO A 1 135 ? 19.532 -6.339 0.583 1.00 92.81 135 PRO A C 1
ATOM 982 O O . PRO A 1 135 ? 18.721 -5.939 -0.258 1.00 92.81 135 PRO A O 1
ATOM 985 N N . LEU A 1 136 ? 20.752 -6.753 0.233 1.00 93.31 136 LEU A N 1
ATOM 986 C CA . LEU A 1 136 ? 21.245 -6.851 -1.142 1.00 93.31 136 LEU A CA 1
ATOM 987 C C . LEU A 1 136 ? 21.227 -8.282 -1.687 1.00 93.31 136 LEU A C 1
ATOM 989 O O . LEU A 1 136 ? 21.566 -8.486 -2.855 1.00 93.31 136 LEU A O 1
ATOM 993 N N . SER A 1 137 ? 20.770 -9.251 -0.894 1.00 91.94 137 SER A N 1
ATOM 994 C CA . SER A 1 137 ? 20.697 -10.643 -1.312 1.00 91.94 137 SER A CA 1
ATOM 995 C C . SER A 1 137 ? 19.842 -10.788 -2.566 1.00 91.94 137 SER A C 1
ATOM 997 O O . SER A 1 137 ? 18.728 -10.270 -2.668 1.00 91.94 137 SER A O 1
ATOM 999 N N . LEU A 1 138 ? 20.371 -11.530 -3.538 1.00 87.88 138 LEU A N 1
ATOM 1000 C CA . LEU A 1 138 ? 19.660 -11.887 -4.762 1.00 87.88 138 LEU A CA 1
ATOM 1001 C C . LEU A 1 138 ? 18.738 -13.101 -4.555 1.00 87.88 138 LEU A C 1
ATOM 1003 O O . LEU A 1 138 ? 18.196 -13.611 -5.531 1.00 87.88 138 LEU A O 1
ATOM 1007 N N . GLY A 1 139 ? 18.550 -13.574 -3.323 1.00 83.88 139 GLY A N 1
ATOM 1008 C CA . GLY A 1 139 ? 17.783 -14.779 -3.029 1.00 83.88 139 GLY A CA 1
ATOM 1009 C C . GLY A 1 139 ? 18.518 -16.075 -3.412 1.00 83.88 139 GLY A C 1
ATOM 1010 O O . GLY A 1 139 ? 19.719 -16.058 -3.696 1.00 83.88 139 GLY A O 1
ATOM 1011 N N . PRO A 1 140 ? 17.820 -17.224 -3.403 1.00 77.88 140 PRO A N 1
ATOM 1012 C CA . PRO A 1 140 ? 18.423 -18.529 -3.672 1.00 77.88 140 PRO A CA 1
ATOM 1013 C C . PRO A 1 140 ? 19.044 -18.613 -5.075 1.00 77.88 140 PRO A C 1
ATOM 1015 O O . PRO A 1 140 ? 18.441 -18.178 -6.056 1.00 77.88 140 PRO A O 1
ATOM 1018 N N . ALA A 1 141 ? 20.216 -19.248 -5.191 1.00 64.19 141 ALA A N 1
ATOM 1019 C CA . ALA A 1 141 ? 20.990 -19.340 -6.438 1.00 64.19 141 ALA A CA 1
ATOM 1020 C C . ALA A 1 141 ? 20.243 -19.994 -7.625 1.00 64.19 141 ALA A C 1
ATOM 1022 O O . ALA A 1 141 ? 20.604 -19.767 -8.777 1.00 64.19 141 ALA A O 1
ATOM 1023 N N . ALA A 1 142 ? 19.203 -20.793 -7.361 1.00 54.81 142 ALA A N 1
ATOM 1024 C CA . ALA A 1 142 ? 18.377 -21.432 -8.388 1.00 54.81 142 ALA A CA 1
ATOM 1025 C C . ALA A 1 142 ? 17.344 -20.480 -9.027 1.00 54.81 142 ALA A C 1
ATOM 1027 O O . ALA A 1 142 ? 16.966 -20.673 -10.177 1.00 54.81 142 ALA A O 1
ATOM 1028 N N . ALA A 1 143 ? 16.921 -19.420 -8.328 1.00 57.88 143 ALA A N 1
ATOM 1029 C CA . ALA A 1 143 ? 15.922 -18.463 -8.818 1.00 57.88 143 ALA A CA 1
ATOM 1030 C C . ALA A 1 143 ? 16.518 -17.374 -9.737 1.00 57.88 143 ALA A C 1
ATOM 1032 O O . ALA A 1 143 ? 15.849 -16.393 -10.073 1.00 57.88 143 ALA A O 1
ATOM 1033 N N . SER A 1 144 ? 17.807 -17.480 -10.078 1.00 57.28 144 SER A N 1
ATOM 1034 C CA . SER A 1 144 ? 18.583 -16.359 -10.614 1.00 57.28 144 SER A CA 1
ATOM 1035 C C . SER A 1 144 ? 19.374 -16.623 -11.881 1.00 57.28 144 SER A C 1
ATOM 1037 O O . SER A 1 144 ? 19.986 -15.688 -12.397 1.00 57.28 144 SER A O 1
ATOM 1039 N N . ARG A 1 145 ? 19.341 -17.842 -12.423 1.00 65.06 145 ARG A N 1
ATOM 1040 C CA . ARG A 1 145 ? 20.085 -18.161 -13.640 1.00 65.06 145 ARG A CA 1
ATOM 1041 C C . ARG A 1 145 ? 19.141 -18.253 -14.824 1.00 65.06 145 ARG A C 1
ATOM 1043 O O . ARG A 1 145 ? 18.370 -19.199 -14.945 1.00 65.06 145 ARG A O 1
ATOM 1050 N N . LEU A 1 146 ? 19.238 -17.258 -15.704 1.00 71.12 146 LEU A N 1
ATOM 1051 C CA . LEU A 1 146 ? 18.805 -17.428 -17.086 1.00 71.12 146 LEU A CA 1
ATOM 1052 C C . LEU A 1 146 ? 19.519 -18.666 -17.663 1.00 71.12 146 LEU A C 1
ATOM 1054 O O . LEU A 1 146 ? 20.664 -18.932 -17.275 1.00 71.12 146 LEU A O 1
ATOM 1058 N N . PRO A 1 147 ? 18.880 -19.430 -18.566 1.00 78.69 147 PRO A N 1
ATOM 1059 C CA . PRO A 1 147 ? 19.562 -20.505 -19.278 1.00 78.69 147 PRO A CA 1
ATOM 1060 C C . PRO A 1 147 ? 20.867 -19.991 -19.897 1.00 78.69 147 PRO A C 1
ATOM 1062 O O . PRO A 1 147 ? 20.912 -18.857 -20.363 1.00 78.69 147 PRO A O 1
ATOM 1065 N N . ALA A 1 148 ? 21.920 -20.812 -19.943 1.00 74.62 148 ALA A N 1
ATOM 1066 C CA . ALA A 1 148 ? 23.231 -20.383 -20.455 1.00 74.62 148 ALA A CA 1
ATOM 1067 C C . ALA A 1 148 ? 23.196 -19.875 -21.915 1.00 74.62 148 ALA A C 1
ATOM 1069 O O . ALA A 1 148 ? 24.078 -19.131 -22.332 1.00 74.62 148 ALA A O 1
ATOM 1070 N N . ALA A 1 149 ? 22.172 -20.267 -22.679 1.00 81.62 149 ALA A N 1
ATOM 1071 C CA . ALA A 1 149 ? 21.931 -19.804 -24.043 1.00 81.62 149 ALA A CA 1
ATOM 1072 C C . ALA A 1 149 ? 21.268 -18.413 -24.124 1.00 81.62 149 ALA A C 1
ATOM 1074 O O . ALA A 1 149 ? 21.168 -17.862 -25.212 1.00 81.62 149 ALA A O 1
ATOM 1075 N N . CYS A 1 150 ? 20.809 -17.844 -23.006 1.00 80.56 150 CYS A N 1
ATOM 1076 C CA . CYS A 1 150 ? 20.027 -16.613 -22.970 1.00 80.56 150 CYS A CA 1
ATOM 1077 C C . CYS A 1 150 ? 20.857 -15.431 -22.465 1.00 80.56 150 CYS A C 1
ATOM 1079 O O . CYS A 1 150 ? 21.373 -15.456 -21.346 1.00 80.56 150 CYS A O 1
ATOM 1081 N N . ALA A 1 151 ? 20.891 -14.347 -23.240 1.00 81.94 151 ALA A N 1
ATOM 1082 C CA . ALA A 1 151 ? 21.383 -13.052 -22.784 1.00 81.94 151 ALA A CA 1
ATOM 1083 C C . ALA A 1 151 ? 20.212 -12.065 -22.600 1.00 81.94 151 ALA A C 1
ATOM 1085 O O . ALA A 1 151 ? 19.359 -11.969 -23.487 1.00 81.94 151 ALA A O 1
ATOM 1086 N N . PRO A 1 152 ? 20.146 -11.317 -21.479 1.00 83.38 152 PRO A N 1
ATOM 1087 C CA . PRO A 1 152 ? 19.149 -10.265 -21.297 1.00 83.38 152 PRO A CA 1
ATOM 1088 C C . PRO A 1 152 ? 19.311 -9.181 -22.374 1.00 83.38 152 PRO A C 1
ATOM 1090 O O . PRO A 1 152 ? 20.391 -8.599 -22.498 1.00 83.38 152 PRO A O 1
ATOM 1093 N N . LEU A 1 153 ? 18.244 -8.904 -23.131 1.00 83.94 153 LEU A N 1
ATOM 1094 C CA . LEU A 1 153 ? 18.232 -7.860 -24.166 1.00 83.94 153 LEU A CA 1
ATOM 1095 C C . LEU A 1 153 ? 17.705 -6.531 -23.632 1.00 83.94 153 LEU A C 1
ATOM 1097 O O . LEU A 1 153 ? 18.332 -5.495 -23.821 1.00 83.94 153 LEU A O 1
ATOM 1101 N N . GLN A 1 154 ? 16.575 -6.582 -22.934 1.00 85.31 154 GLN A N 1
ATOM 1102 C CA . GLN A 1 154 ? 15.896 -5.421 -22.375 1.00 85.31 154 GLN A CA 1
ATOM 1103 C C . GLN A 1 154 ? 15.244 -5.816 -21.052 1.00 85.31 154 GLN A C 1
ATOM 1105 O O . GLN A 1 154 ? 14.846 -6.971 -20.859 1.00 85.31 154 GLN A O 1
ATOM 1110 N N . LEU A 1 155 ? 15.115 -4.848 -20.149 1.00 86.19 155 LEU A N 1
ATOM 1111 C CA . LEU A 1 155 ? 14.406 -5.026 -18.892 1.00 86.19 155 LEU A CA 1
ATOM 1112 C C . LEU A 1 155 ? 13.404 -3.888 -18.697 1.00 86.19 155 LEU A C 1
ATOM 1114 O O . LEU A 1 155 ? 13.776 -2.714 -18.667 1.00 86.19 155 LEU A O 1
ATOM 1118 N N . ARG A 1 156 ? 12.128 -4.249 -18.536 1.00 88.31 156 ARG A N 1
ATOM 1119 C CA . ARG A 1 156 ? 11.061 -3.317 -18.164 1.00 88.31 156 ARG A CA 1
ATOM 1120 C C . ARG A 1 156 ? 10.546 -3.688 -16.780 1.00 88.31 156 ARG A C 1
ATOM 1122 O O . ARG A 1 156 ? 10.021 -4.781 -16.565 1.00 88.31 156 ARG A O 1
ATOM 1129 N N . ALA A 1 157 ? 10.738 -2.787 -15.824 1.00 88.88 157 ALA A N 1
ATOM 1130 C CA . ALA A 1 157 ? 10.356 -2.983 -14.434 1.00 88.88 157 ALA A CA 1
ATOM 1131 C C . ALA A 1 157 ? 9.191 -2.063 -14.074 1.00 88.88 157 ALA A C 1
ATOM 1133 O O . ALA A 1 157 ? 9.358 -0.850 -13.995 1.00 88.88 157 ALA A O 1
ATOM 1134 N N . LEU A 1 158 ? 8.026 -2.643 -13.797 1.00 90.00 158 LEU A N 1
ATOM 1135 C CA . LEU A 1 158 ? 6.891 -1.930 -13.225 1.00 90.00 158 LEU A CA 1
ATOM 1136 C C . LEU A 1 158 ? 6.921 -2.085 -11.706 1.00 90.00 158 LEU A C 1
ATOM 1138 O O . LEU A 1 158 ? 6.626 -3.152 -11.167 1.00 90.00 158 LEU A O 1
ATOM 1142 N N . LEU A 1 159 ? 7.291 -1.019 -11.008 1.00 90.75 159 LEU A N 1
ATOM 1143 C CA . LEU A 1 159 ? 7.532 -1.010 -9.574 1.00 90.75 159 LEU A CA 1
ATOM 1144 C C . LEU A 1 159 ? 6.463 -0.199 -8.845 1.00 90.75 159 LEU A C 1
ATOM 1146 O O . LEU A 1 159 ? 6.051 0.878 -9.269 1.00 90.75 159 LEU A O 1
ATOM 1150 N N . ARG A 1 160 ? 6.038 -0.681 -7.681 1.00 92.19 160 ARG A N 1
ATOM 1151 C CA . ARG A 1 160 ? 5.257 0.143 -6.759 1.00 92.19 160 ARG A CA 1
ATOM 1152 C C . ARG A 1 160 ? 6.194 1.065 -5.984 1.00 92.19 160 ARG A C 1
ATOM 1154 O O . ARG A 1 160 ? 7.338 0.710 -5.715 1.00 92.19 160 ARG A O 1
ATOM 1161 N N . HIS A 1 161 ? 5.691 2.226 -5.567 1.00 94.19 161 HIS A N 1
ATOM 1162 C CA . HIS A 1 161 ? 6.409 3.077 -4.615 1.00 94.19 161 HIS A CA 1
ATOM 1163 C C . HIS A 1 161 ? 6.870 2.288 -3.369 1.00 94.19 161 HIS A C 1
ATOM 1165 O O . HIS A 1 161 ? 6.207 1.336 -2.937 1.00 94.19 161 HIS A O 1
ATOM 1171 N N . GLY A 1 162 ? 7.955 2.737 -2.738 1.00 94.75 162 GLY A N 1
ATOM 1172 C CA . GLY A 1 162 ? 8.457 2.156 -1.490 1.00 94.75 162 GLY A CA 1
ATOM 1173 C C . GLY A 1 162 ? 7.511 2.356 -0.297 1.00 94.75 162 GLY A C 1
ATOM 1174 O O . GLY A 1 162 ? 6.433 2.954 -0.404 1.00 94.75 162 GLY A O 1
ATOM 1175 N N . THR A 1 163 ? 7.901 1.864 0.876 1.00 96.50 163 THR A N 1
ATOM 1176 C CA . THR A 1 163 ? 7.132 2.038 2.118 1.00 96.50 163 THR A CA 1
ATOM 1177 C C . THR A 1 163 ? 6.790 3.511 2.402 1.00 96.50 163 THR A C 1
ATOM 1179 O O . THR A 1 163 ? 7.631 4.404 2.316 1.00 96.50 163 THR A O 1
ATOM 1182 N N . ARG A 1 164 ? 5.525 3.782 2.746 1.00 96.44 164 ARG A N 1
ATOM 1183 C CA . ARG A 1 164 ? 4.983 5.134 2.972 1.00 96.44 164 ARG A CA 1
ATOM 1184 C C . ARG A 1 164 ? 4.286 5.253 4.323 1.00 96.44 164 ARG A C 1
ATOM 1186 O O . ARG A 1 164 ? 3.839 4.245 4.866 1.00 96.44 164 ARG A O 1
ATOM 1193 N N . TYR A 1 165 ? 4.100 6.484 4.787 1.00 98.19 165 TYR A N 1
ATOM 1194 C CA . TYR A 1 165 ? 3.216 6.804 5.911 1.00 98.19 165 TYR A CA 1
ATOM 1195 C C . TYR A 1 165 ? 1.733 6.555 5.569 1.00 98.19 165 TYR A C 1
ATOM 1197 O O . TYR A 1 165 ? 1.389 6.468 4.380 1.00 98.19 165 TYR A O 1
ATOM 1205 N N . PRO A 1 166 ? 0.835 6.436 6.568 1.00 97.62 166 PRO A N 1
ATOM 1206 C CA . PRO A 1 166 ? -0.612 6.427 6.350 1.00 97.62 166 PRO A CA 1
ATOM 1207 C C . PRO A 1 166 ? -1.102 7.706 5.644 1.00 97.62 166 PRO A C 1
ATOM 1209 O O . PRO A 1 166 ? -0.422 8.728 5.641 1.00 97.62 166 PRO A O 1
ATOM 1212 N N . THR A 1 167 ? -2.276 7.655 5.011 1.00 96.81 167 THR A N 1
ATOM 1213 C CA . THR A 1 167 ? -2.907 8.861 4.427 1.00 96.81 167 THR A CA 1
ATOM 1214 C C . THR A 1 167 ? -3.523 9.732 5.523 1.00 96.81 167 THR A C 1
ATOM 1216 O O . THR A 1 167 ? -3.944 9.186 6.541 1.00 96.81 167 THR A O 1
ATOM 1219 N N . ALA A 1 168 ? -3.708 11.033 5.298 1.00 98.00 168 ALA A N 1
ATOM 1220 C CA . ALA A 1 168 ? -4.284 11.964 6.276 1.00 98.00 168 ALA A CA 1
ATOM 1221 C C . ALA A 1 168 ? -5.626 11.474 6.847 1.00 98.00 168 ALA A C 1
ATOM 1223 O O . ALA A 1 168 ? -5.849 11.508 8.051 1.00 98.00 168 ALA A O 1
ATOM 1224 N N . GLY A 1 169 ? -6.502 10.904 6.009 1.00 97.81 169 GLY A N 1
ATOM 1225 C CA . GLY A 1 169 ? -7.762 10.309 6.477 1.00 97.81 169 GLY A CA 1
ATOM 1226 C C . GLY A 1 169 ? -7.586 9.113 7.430 1.00 97.81 169 GLY A C 1
ATOM 1227 O O . GLY A 1 169 ? -8.384 8.942 8.346 1.00 97.81 169 GLY A O 1
ATOM 1228 N N . GLN A 1 170 ? -6.532 8.308 7.256 1.00 97.88 170 GLN A N 1
ATOM 1229 C CA . GLN A 1 170 ? -6.196 7.220 8.186 1.00 97.88 170 GLN A CA 1
ATOM 1230 C C . GLN A 1 170 ? -5.629 7.789 9.490 1.00 97.88 170 GLN A C 1
ATOM 1232 O O . GLN A 1 170 ? -6.022 7.343 10.560 1.00 97.88 170 GLN A O 1
ATOM 1237 N N . ILE A 1 171 ? -4.769 8.807 9.402 1.00 98.50 171 ILE A N 1
ATOM 1238 C CA . ILE A 1 171 ? -4.185 9.484 10.569 1.0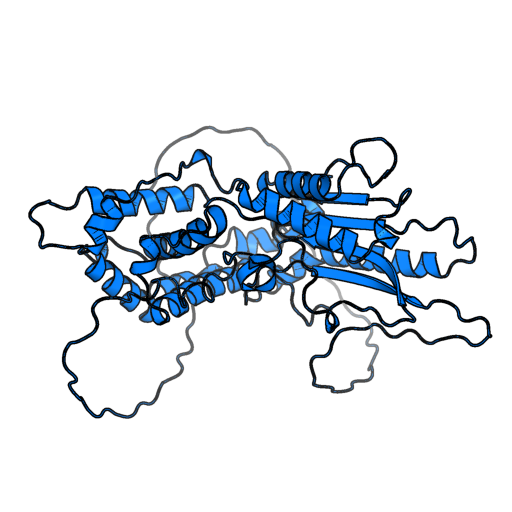0 98.50 171 ILE A CA 1
ATOM 1239 C C . ILE A 1 171 ? -5.282 10.129 11.422 1.00 98.50 171 ILE A C 1
ATOM 1241 O O . ILE A 1 171 ? -5.313 9.907 12.629 1.00 98.50 171 ILE A O 1
ATOM 1245 N N . ARG A 1 172 ? -6.250 10.820 10.804 1.00 98.44 172 ARG A N 1
ATOM 1246 C CA . ARG A 1 172 ? -7.414 11.386 11.508 1.00 98.44 172 ARG A CA 1
ATOM 1247 C C . ARG A 1 172 ? -8.227 10.337 12.249 1.00 98.44 172 ARG A C 1
ATOM 1249 O O . ARG A 1 172 ? -8.564 10.540 13.408 1.00 98.44 172 ARG A O 1
ATOM 1256 N N . ARG A 1 173 ? -8.532 9.211 11.603 1.00 98.25 173 ARG A N 1
ATOM 1257 C CA . ARG A 1 173 ? -9.281 8.107 12.229 1.00 98.25 173 ARG A CA 1
ATOM 1258 C C . ARG A 1 173 ? -8.510 7.481 13.391 1.00 98.25 173 ARG A C 1
ATOM 1260 O O . ARG A 1 173 ? -9.102 7.215 14.431 1.00 98.25 173 ARG A O 1
ATOM 1267 N N . LEU A 1 174 ? -7.196 7.299 13.245 1.00 98.19 174 LEU A N 1
ATOM 1268 C CA . LEU A 1 174 ? -6.344 6.823 14.336 1.00 98.19 174 LEU A CA 1
ATOM 1269 C C . LEU A 1 174 ? -6.349 7.813 15.506 1.00 98.19 174 LEU A C 1
ATOM 1271 O O . LEU A 1 174 ? -6.522 7.400 16.646 1.00 98.19 174 LEU A O 1
ATOM 1275 N N . GLY A 1 175 ? -6.237 9.112 15.215 1.00 97.94 175 GLY A N 1
ATOM 1276 C CA . GLY A 1 175 ? -6.316 10.177 16.214 1.00 97.94 175 GLY A CA 1
ATOM 1277 C C . GLY A 1 175 ? -7.671 10.231 16.923 1.00 97.94 175 GLY A C 1
ATOM 1278 O O . GLY A 1 175 ? -7.713 10.410 18.133 1.00 97.94 175 GLY A O 1
ATOM 1279 N N . GLN A 1 176 ? -8.779 10.004 16.210 1.00 97.62 176 GLN A N 1
ATOM 1280 C CA . GLN A 1 176 ? -10.115 9.892 16.812 1.00 97.62 176 GLN A CA 1
ATOM 1281 C C . GLN A 1 176 ? -10.200 8.715 17.788 1.00 97.62 176 GLN A C 1
ATOM 1283 O O . GLN A 1 176 ? -10.714 8.876 18.892 1.00 97.62 176 GLN A O 1
ATOM 1288 N N . LEU A 1 177 ? -9.685 7.545 17.399 1.00 97.31 177 LEU A N 1
ATOM 1289 C CA . LEU A 1 177 ? -9.660 6.373 18.269 1.00 97.31 177 LEU A CA 1
ATOM 1290 C C . LEU A 1 177 ? -8.764 6.605 19.493 1.00 97.31 177 LEU A C 1
ATOM 1292 O O . LEU A 1 177 ? -9.193 6.356 20.614 1.00 97.31 177 LEU A O 1
ATOM 1296 N N . HIS A 1 178 ? -7.560 7.148 19.295 1.00 97.31 178 HIS A N 1
ATOM 1297 C CA . HIS A 1 178 ? -6.627 7.480 20.377 1.00 97.31 178 HIS A CA 1
ATOM 1298 C C . HIS A 1 178 ? -7.214 8.510 21.354 1.00 97.31 178 HIS A C 1
ATOM 1300 O O . HIS A 1 178 ? -7.170 8.307 22.564 1.00 97.31 178 HIS A O 1
ATOM 1306 N N . ALA A 1 179 ? -7.882 9.551 20.849 1.00 96.75 179 ALA A N 1
ATOM 1307 C CA . ALA A 1 179 ? -8.549 10.554 21.677 1.00 96.75 179 ALA A CA 1
ATOM 1308 C C . ALA A 1 179 ? -9.679 9.973 22.543 1.00 96.75 179 ALA A C 1
ATOM 1310 O O . ALA A 1 179 ? -9.907 10.466 23.646 1.00 96.75 179 ALA A O 1
ATOM 1311 N N . ARG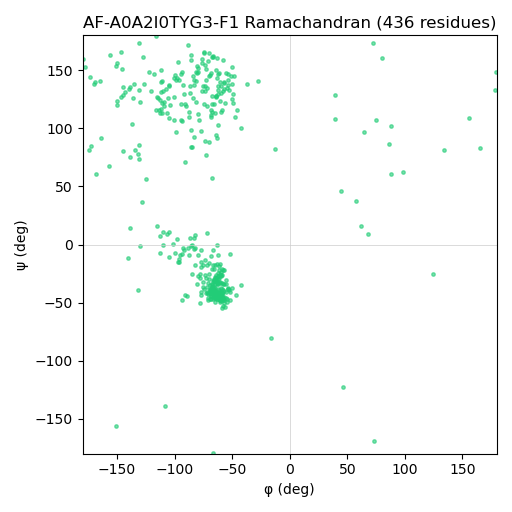 A 1 180 ? -10.383 8.930 22.081 1.00 95.56 180 ARG A N 1
ATOM 1312 C CA . ARG A 1 180 ? -11.379 8.231 22.912 1.00 95.56 180 ARG A CA 1
ATOM 1313 C C . ARG A 1 180 ? -10.731 7.488 24.068 1.00 95.56 180 ARG A C 1
ATOM 1315 O O . ARG A 1 180 ? -11.245 7.559 25.175 1.00 95.56 180 ARG A O 1
ATOM 1322 N N . LEU A 1 181 ? -9.581 6.854 23.834 1.00 95.00 181 LEU A N 1
ATOM 1323 C CA . LEU A 1 181 ? -8.814 6.189 24.890 1.00 95.00 181 LEU A CA 1
ATOM 1324 C C . LEU A 1 181 ? -8.332 7.190 25.946 1.00 95.00 181 LEU A C 1
ATOM 1326 O O . LEU A 1 181 ? -8.480 6.932 27.133 1.00 95.00 181 LEU A O 1
ATOM 1330 N N . LEU A 1 182 ? -7.847 8.362 25.523 1.00 94.19 182 LEU A N 1
ATOM 1331 C CA . LEU A 1 182 ? -7.410 9.431 26.433 1.00 94.19 182 LEU A CA 1
ATOM 1332 C C . LEU A 1 182 ? -8.544 10.032 27.276 1.00 94.19 182 LEU A C 1
ATOM 1334 O O . LEU A 1 182 ? -8.299 10.527 28.371 1.00 94.19 182 LEU A O 1
ATOM 1338 N N . ARG A 1 183 ? -9.781 10.028 26.767 1.00 92.50 183 ARG A N 1
ATOM 1339 C CA . ARG A 1 183 ? -10.959 10.573 27.466 1.00 92.50 183 ARG A CA 1
ATOM 1340 C C . ARG A 1 183 ? -11.619 9.575 28.409 1.00 92.50 183 ARG A C 1
ATOM 1342 O O . ARG A 1 183 ? -12.614 9.919 29.046 1.00 92.50 183 ARG A O 1
ATOM 1349 N N . ARG A 1 184 ? -11.108 8.345 28.487 1.00 88.38 184 ARG A N 1
ATOM 1350 C CA . ARG A 1 184 ? -11.666 7.343 29.384 1.00 88.38 184 ARG A CA 1
ATOM 1351 C C . ARG A 1 184 ? -11.540 7.799 30.846 1.00 88.38 184 ARG A C 1
ATOM 1353 O O . ARG A 1 184 ? -10.476 8.275 31.238 1.00 88.38 184 ARG A O 1
ATOM 1360 N N . PRO A 1 185 ? -12.590 7.638 31.671 1.00 81.06 185 PRO A N 1
ATOM 1361 C CA . PRO A 1 185 ? -12.524 8.004 33.082 1.00 81.06 185 PRO A CA 1
ATOM 1362 C C . PRO A 1 185 ? -11.462 7.182 33.819 1.00 81.06 185 PRO A C 1
ATOM 1364 O O . PRO A 1 185 ? -11.461 5.956 33.721 1.00 81.06 185 PRO A O 1
ATOM 1367 N N . ALA A 1 186 ? -10.620 7.839 34.621 1.00 66.06 186 ALA A N 1
ATOM 1368 C CA . ALA A 1 186 ? -9.599 7.174 35.441 1.00 66.06 186 ALA A CA 1
ATOM 1369 C C . ALA A 1 186 ? -10.189 6.204 36.489 1.00 66.06 186 ALA A C 1
ATOM 1371 O O . ALA A 1 186 ? -9.506 5.291 36.934 1.00 66.06 186 ALA A O 1
ATOM 1372 N N . ALA A 1 187 ? -11.461 6.391 36.863 1.00 62.91 187 ALA A N 1
ATOM 1373 C CA . ALA A 1 187 ? -12.198 5.518 37.780 1.00 62.91 187 ALA A CA 1
ATOM 1374 C C . ALA A 1 187 ? -12.838 4.292 37.095 1.00 62.91 187 ALA A C 1
ATOM 1376 O O . ALA A 1 187 ? -13.505 3.499 37.760 1.00 62.91 187 ALA A O 1
ATOM 1377 N N . ALA A 1 188 ? -12.687 4.137 35.774 1.00 66.25 188 ALA A N 1
ATOM 1378 C CA . ALA A 1 188 ? -13.118 2.924 35.089 1.00 66.25 188 ALA A CA 1
ATOM 1379 C C . ALA A 1 188 ? -12.296 1.720 35.582 1.00 66.25 188 ALA A C 1
ATOM 1381 O O . ALA A 1 188 ? -11.131 1.865 35.949 1.00 66.25 188 ALA A O 1
ATOM 1382 N N . ALA A 1 189 ? -12.896 0.525 35.572 1.00 73.62 189 ALA A N 1
ATOM 1383 C CA . ALA A 1 189 ? -12.187 -0.714 35.882 1.00 73.62 189 ALA A CA 1
ATOM 1384 C C . ALA A 1 189 ? -10.864 -0.809 35.095 1.00 73.62 189 ALA A C 1
ATOM 1386 O O . ALA A 1 189 ? -10.789 -0.357 33.945 1.00 73.62 189 ALA A O 1
ATOM 1387 N N . ALA A 1 190 ? -9.839 -1.402 35.719 1.00 84.06 190 ALA A N 1
ATOM 1388 C CA . ALA A 1 190 ? -8.516 -1.557 35.119 1.00 84.06 190 ALA A CA 1
ATOM 1389 C C . ALA A 1 190 ? -8.638 -2.144 33.706 1.00 84.06 190 ALA A C 1
ATOM 1391 O O . ALA A 1 190 ? -9.198 -3.227 33.525 1.00 84.06 190 ALA A O 1
ATOM 1392 N N . CYS A 1 191 ? -8.120 -1.429 32.704 1.00 90.81 191 CYS A N 1
ATOM 1393 C CA . CYS A 1 191 ? -8.215 -1.841 31.308 1.00 90.81 191 CYS A CA 1
ATOM 1394 C C . CYS A 1 191 ? -6.844 -1.741 30.631 1.00 90.81 191 CYS A C 1
ATOM 1396 O O . CYS A 1 191 ? -6.587 -0.814 29.856 1.00 90.81 191 CYS A O 1
ATOM 1398 N N . PRO A 1 192 ? -5.958 -2.722 30.884 1.00 92.50 192 PRO A N 1
ATOM 1399 C CA . PRO A 1 192 ? -4.537 -2.599 30.571 1.00 92.50 192 PRO A CA 1
ATOM 1400 C C . PRO A 1 192 ? -4.228 -2.322 29.097 1.00 92.50 192 PRO A C 1
ATOM 1402 O O . PRO A 1 192 ? -3.252 -1.639 28.786 1.00 92.50 192 PRO A O 1
ATOM 1405 N N . ALA A 1 193 ? -5.028 -2.863 28.172 1.00 93.56 193 ALA A N 1
ATOM 1406 C CA . ALA A 1 193 ? -4.822 -2.649 26.742 1.00 93.56 193 ALA A CA 1
ATOM 1407 C C . ALA A 1 193 ? -5.101 -1.193 26.347 1.00 93.56 193 ALA A C 1
ATOM 1409 O O . ALA A 1 193 ? -4.307 -0.587 25.630 1.00 93.56 193 ALA A O 1
ATOM 1410 N N . ALA A 1 194 ? -6.185 -0.610 26.850 1.00 94.69 194 ALA A N 1
ATOM 1411 C CA . ALA A 1 194 ? -6.499 0.785 26.591 1.00 94.69 194 ALA A CA 1
ATOM 1412 C C . ALA A 1 194 ? -5.528 1.741 27.278 1.00 94.69 194 ALA A C 1
ATOM 1414 O O . ALA A 1 194 ? -5.112 2.696 26.636 1.00 94.69 194 ALA A O 1
ATOM 1415 N N . ASP A 1 195 ? -5.116 1.464 28.517 1.00 93.44 195 ASP A N 1
ATOM 1416 C CA . ASP A 1 195 ? -4.143 2.294 29.238 1.00 93.44 195 ASP A CA 1
ATOM 1417 C C . ASP A 1 195 ? -2.806 2.329 28.483 1.00 93.44 195 ASP A C 1
ATOM 1419 O O . ASP A 1 195 ? -2.227 3.389 28.239 1.00 93.44 195 ASP A O 1
ATOM 1423 N N . ARG A 1 196 ? -2.357 1.164 27.997 1.00 94.75 196 ARG A N 1
ATOM 1424 C CA . ARG A 1 196 ? -1.164 1.037 27.149 1.00 94.75 196 ARG A CA 1
ATOM 1425 C C . ARG A 1 196 ? -1.294 1.809 25.836 1.00 94.75 196 ARG A C 1
ATOM 1427 O O . ARG A 1 196 ? -0.325 2.420 25.393 1.00 94.75 196 ARG A O 1
ATOM 1434 N N . LEU A 1 197 ? -2.457 1.760 25.190 1.00 96.19 197 LEU A N 1
ATOM 1435 C CA . LEU A 1 197 ? -2.698 2.442 23.916 1.00 96.19 197 LEU A CA 1
ATOM 1436 C C . LEU A 1 197 ? -2.944 3.947 24.081 1.00 96.19 197 LEU A C 1
ATOM 1438 O O . LEU A 1 197 ? -2.583 4.711 23.192 1.00 96.19 197 LEU A O 1
ATOM 1442 N N . ALA A 1 198 ? -3.488 4.387 25.214 1.00 95.38 198 ALA A N 1
ATOM 1443 C CA . ALA A 1 198 ? -3.577 5.792 25.593 1.00 95.38 198 ALA A CA 1
ATOM 1444 C C . ALA A 1 198 ? -2.175 6.374 25.840 1.00 95.38 198 ALA A C 1
ATOM 1446 O O . ALA A 1 198 ? -1.874 7.468 25.369 1.00 95.38 198 ALA A O 1
ATOM 1447 N N . ALA A 1 199 ? -1.296 5.606 26.495 1.00 95.31 199 ALA A N 1
ATOM 1448 C CA . ALA A 1 199 ? 0.106 5.966 26.710 1.00 95.31 199 ALA A CA 1
ATOM 1449 C C . ALA A 1 199 ? 0.973 5.887 25.438 1.00 95.31 199 ALA A C 1
ATOM 1451 O O . ALA A 1 199 ? 2.064 6.458 25.400 1.00 95.31 199 ALA A O 1
ATOM 1452 N N . TRP A 1 200 ? 0.526 5.187 24.386 1.00 96.44 200 TRP A N 1
ATOM 1453 C CA . TRP A 1 200 ? 1.225 5.189 23.101 1.00 96.44 200 TRP A CA 1
ATOM 1454 C C . TRP A 1 200 ? 1.202 6.600 22.503 1.00 96.44 200 TRP A C 1
ATOM 1456 O O . TRP A 1 200 ? 0.150 7.224 22.363 1.00 96.44 200 TRP A O 1
ATOM 1466 N N . GLN A 1 201 ? 2.378 7.105 22.130 1.00 94.81 201 GLN A N 1
ATOM 1467 C CA . GLN A 1 201 ? 2.508 8.438 21.557 1.00 94.81 201 GLN A CA 1
ATOM 1468 C C . GLN A 1 201 ? 1.951 8.464 20.132 1.00 94.81 201 GLN A C 1
ATOM 1470 O O . GLN A 1 201 ? 2.499 7.826 19.231 1.00 94.81 201 GLN A O 1
ATOM 1475 N N . MET A 1 202 ? 0.931 9.291 19.900 1.00 94.94 202 MET A N 1
ATOM 1476 C CA . MET A 1 202 ? 0.454 9.611 18.556 1.00 94.94 202 MET A CA 1
ATOM 1477 C C . MET A 1 202 ? 1.493 10.477 17.834 1.00 94.94 202 MET A C 1
ATOM 1479 O O . MET A 1 202 ? 1.479 11.700 17.918 1.00 94.94 202 MET A O 1
ATOM 1483 N N . TRP A 1 203 ? 2.438 9.823 17.159 1.00 95.50 203 TRP A N 1
ATOM 1484 C CA . TRP A 1 203 ? 3.538 10.468 16.430 1.00 95.50 203 TRP A CA 1
ATOM 1485 C C . TRP A 1 203 ? 3.218 10.713 14.947 1.00 95.50 203 TRP A C 1
ATOM 1487 O O . TRP A 1 203 ? 4.036 11.267 14.214 1.00 95.50 203 TRP A O 1
ATOM 1497 N N . TYR A 1 204 ? 2.050 10.270 14.478 1.00 97.06 204 TYR A N 1
ATOM 1498 C CA . TYR A 1 204 ? 1.595 10.546 13.121 1.00 97.06 204 TYR A CA 1
ATOM 1499 C C . TYR A 1 204 ? 0.972 11.937 13.032 1.00 97.06 204 TYR A C 1
ATOM 1501 O O . TYR A 1 204 ? -0.042 12.213 13.669 1.00 97.06 204 TYR A O 1
ATOM 1509 N N . GLU A 1 205 ? 1.522 12.765 12.153 1.00 96.69 205 GLU A N 1
ATOM 1510 C CA . GLU A 1 205 ? 0.952 14.056 11.776 1.00 96.69 205 GLU A CA 1
ATOM 1511 C C . GLU A 1 205 ? 0.224 13.952 10.435 1.00 96.69 205 GLU A C 1
ATOM 1513 O O . GLU A 1 205 ? 0.699 13.284 9.514 1.00 96.69 205 GLU A O 1
ATOM 1518 N N . GLU A 1 206 ? -0.898 14.659 10.271 1.00 96.56 206 GLU A N 1
ATOM 1519 C CA . GLU A 1 206 ? -1.634 14.675 8.995 1.00 96.56 206 GLU A CA 1
ATOM 1520 C C . GLU A 1 206 ? -0.781 15.177 7.818 1.00 96.56 206 GLU A C 1
ATOM 1522 O O . GLU A 1 206 ? -0.988 14.741 6.686 1.00 96.56 206 GLU A O 1
ATOM 1527 N N . SER A 1 207 ? 0.232 16.010 8.092 1.00 96.69 207 SER A N 1
ATOM 1528 C CA . SER A 1 207 ? 1.235 16.500 7.131 1.00 96.69 207 SER A CA 1
ATOM 1529 C C . SER A 1 207 ? 2.014 15.372 6.431 1.00 96.69 207 SER A C 1
ATOM 1531 O O . SER A 1 207 ? 2.559 15.558 5.338 1.00 96.69 207 SER A O 1
ATOM 1533 N N . LEU A 1 208 ? 2.062 14.177 7.033 1.00 96.94 208 LEU A N 1
ATOM 1534 C CA . LEU A 1 208 ? 2.717 13.003 6.467 1.00 96.94 208 LEU A CA 1
ATOM 1535 C C . LEU A 1 208 ? 1.934 12.371 5.315 1.00 96.94 208 LEU A C 1
ATOM 1537 O O . LEU A 1 208 ? 2.522 11.537 4.637 1.00 96.94 208 LEU A O 1
ATOM 1541 N N . ASP A 1 209 ? 0.662 12.722 5.099 1.00 97.19 209 ASP A N 1
ATOM 1542 C CA . ASP A 1 209 ? -0.287 12.209 4.096 1.00 97.19 209 ASP A CA 1
ATOM 1543 C C . ASP A 1 209 ? 0.299 11.340 2.959 1.00 97.19 209 ASP A C 1
ATOM 1545 O O . ASP A 1 209 ? 0.590 11.781 1.842 1.00 97.19 209 ASP A O 1
ATOM 1549 N N . GLY A 1 210 ? 0.510 10.052 3.236 1.00 96.00 210 GLY A N 1
ATOM 1550 C CA . GLY A 1 210 ? 1.003 9.107 2.239 1.00 96.00 210 GLY A CA 1
ATOM 1551 C C . GLY A 1 210 ? 2.399 9.408 1.670 1.00 96.00 210 GLY A C 1
ATOM 1552 O O . GLY A 1 210 ? 2.736 8.847 0.625 1.00 96.00 210 GLY A O 1
ATOM 1553 N N . ARG A 1 211 ? 3.201 10.275 2.305 1.00 97.62 211 ARG A N 1
ATOM 1554 C CA . ARG A 1 211 ? 4.605 10.574 1.968 1.00 97.62 211 ARG A CA 1
ATOM 1555 C C . ARG A 1 211 ? 5.468 9.331 2.087 1.00 97.62 211 ARG A C 1
ATOM 1557 O O . ARG A 1 211 ? 5.206 8.444 2.901 1.00 97.62 211 ARG A O 1
ATOM 1564 N N . LEU A 1 212 ? 6.488 9.257 1.233 1.00 97.56 212 LEU A N 1
ATOM 1565 C CA . LEU A 1 212 ? 7.445 8.160 1.264 1.00 97.56 212 LEU A CA 1
ATOM 1566 C C . LEU A 1 212 ? 8.201 8.205 2.594 1.00 97.56 212 LEU A C 1
ATOM 1568 O O . LEU A 1 212 ? 8.745 9.244 2.975 1.00 97.56 212 LEU A O 1
ATOM 1572 N N . ALA A 1 213 ? 8.217 7.081 3.302 1.00 97.62 213 ALA A N 1
ATOM 1573 C CA . ALA A 1 213 ? 8.947 6.967 4.552 1.00 97.62 213 ALA A CA 1
ATOM 1574 C C . ALA A 1 213 ? 10.454 6.824 4.269 1.00 97.62 213 ALA A C 1
ATOM 1576 O O . ALA A 1 213 ? 10.834 6.388 3.178 1.00 97.62 213 ALA A O 1
ATOM 1577 N N . PRO A 1 214 ? 11.335 7.120 5.242 1.00 97.56 214 PRO A N 1
ATOM 1578 C CA . PRO A 1 214 ? 12.763 6.834 5.115 1.00 97.56 214 PRO A CA 1
ATOM 1579 C C . PRO A 1 214 ? 13.049 5.376 4.732 1.00 97.56 214 PRO A C 1
ATOM 1581 O O . PRO A 1 214 ? 13.888 5.133 3.869 1.00 97.56 214 PRO A O 1
ATOM 1584 N N . GLN A 1 215 ? 12.295 4.422 5.294 1.00 96.81 215 GLN A N 1
ATOM 1585 C CA . GLN A 1 215 ? 12.375 3.019 4.883 1.00 96.81 215 GLN A CA 1
ATOM 1586 C C . GLN A 1 215 ? 12.043 2.841 3.397 1.00 96.81 215 GLN A C 1
ATOM 1588 O O . GLN A 1 215 ? 12.785 2.177 2.691 1.00 96.81 215 GLN A O 1
ATOM 1593 N N . GLY A 1 216 ? 11.006 3.508 2.882 1.00 96.81 216 GLY A N 1
ATOM 1594 C CA . GLY A 1 216 ? 10.648 3.428 1.466 1.00 96.81 216 GLY A CA 1
ATOM 1595 C C . GLY A 1 216 ? 11.724 3.927 0.509 1.00 96.81 216 GLY A C 1
ATOM 1596 O O . GLY A 1 216 ? 11.812 3.423 -0.603 1.00 96.81 216 GLY A O 1
ATOM 1597 N N . ARG A 1 217 ? 12.569 4.877 0.929 1.00 97.25 217 ARG A N 1
ATOM 1598 C CA . ARG A 1 217 ? 13.753 5.265 0.146 1.00 97.25 217 ARG A CA 1
ATOM 1599 C C . ARG A 1 217 ? 14.770 4.124 0.087 1.00 97.25 217 ARG A C 1
ATOM 1601 O O . ARG A 1 217 ? 15.203 3.764 -1.003 1.00 97.25 217 ARG A O 1
ATOM 1608 N N . ARG A 1 218 ? 15.070 3.502 1.234 1.00 96.44 218 ARG A N 1
ATOM 1609 C CA . ARG A 1 218 ? 15.964 2.334 1.309 1.00 96.44 218 ARG A CA 1
ATOM 1610 C C . ARG A 1 218 ? 15.439 1.149 0.502 1.00 96.44 218 ARG A C 1
ATOM 1612 O O . ARG A 1 218 ? 16.221 0.529 -0.208 1.00 96.44 218 ARG A O 1
ATOM 1619 N N . ASP A 1 219 ? 14.132 0.881 0.552 1.00 95.44 219 ASP A N 1
ATOM 1620 C CA . ASP A 1 219 ? 13.487 -0.183 -0.232 1.00 95.44 219 ASP A CA 1
ATOM 1621 C C . ASP A 1 219 ? 13.847 -0.056 -1.724 1.00 95.44 219 ASP A C 1
ATOM 1623 O O . ASP A 1 219 ? 14.261 -1.029 -2.356 1.00 95.44 219 ASP A O 1
ATOM 1627 N N . MET A 1 220 ? 13.731 1.160 -2.273 1.00 95.00 220 MET A N 1
ATOM 1628 C CA . MET A 1 220 ? 13.979 1.440 -3.690 1.00 95.00 220 MET A CA 1
ATOM 1629 C C . MET A 1 220 ? 15.468 1.448 -4.039 1.00 95.00 220 MET A C 1
ATOM 1631 O O . MET A 1 220 ? 15.840 0.942 -5.095 1.00 95.00 220 MET A O 1
ATOM 1635 N N . GLU A 1 221 ? 16.323 1.976 -3.160 1.00 94.69 221 GLU A N 1
ATOM 1636 C CA . GLU A 1 221 ? 17.777 1.945 -3.350 1.00 94.69 221 GLU A CA 1
ATOM 1637 C C . GLU A 1 221 ? 18.316 0.510 -3.365 1.00 94.69 221 GLU A C 1
ATOM 1639 O O . GLU A 1 221 ? 19.085 0.141 -4.252 1.00 94.69 221 GLU A O 1
ATOM 1644 N N . HIS A 1 222 ? 17.891 -0.324 -2.411 1.00 95.06 222 HIS A N 1
ATOM 1645 C CA . HIS A 1 222 ? 18.282 -1.731 -2.368 1.00 95.06 222 HIS A CA 1
ATOM 1646 C C . HIS A 1 222 ? 17.736 -2.500 -3.571 1.00 95.06 222 HIS A C 1
ATOM 1648 O O . HIS A 1 222 ? 18.462 -3.290 -4.168 1.00 95.06 222 HIS A O 1
ATOM 1654 N N . LEU A 1 223 ? 16.486 -2.246 -3.973 1.00 93.50 223 LEU A N 1
ATOM 1655 C CA . LEU A 1 223 ? 15.911 -2.863 -5.166 1.00 93.50 223 LEU A CA 1
ATOM 1656 C C . LEU A 1 223 ? 16.709 -2.524 -6.431 1.00 93.50 223 LEU A C 1
ATOM 1658 O O . LEU A 1 223 ? 16.989 -3.422 -7.222 1.00 93.50 223 LEU A O 1
ATOM 1662 N N . ALA A 1 224 ? 17.118 -1.266 -6.597 1.00 91.56 224 ALA A N 1
ATOM 1663 C CA . ALA A 1 224 ? 17.947 -0.843 -7.720 1.00 91.56 224 ALA A CA 1
ATOM 1664 C C . ALA A 1 224 ? 19.295 -1.578 -7.748 1.00 91.56 224 ALA A C 1
ATOM 1666 O O . ALA A 1 224 ? 19.663 -2.142 -8.777 1.00 91.56 224 ALA A O 1
ATOM 1667 N N . ARG A 1 225 ? 19.991 -1.656 -6.603 1.00 91.81 225 ARG A N 1
ATOM 1668 C CA . ARG A 1 225 ? 21.263 -2.393 -6.482 1.00 91.81 225 ARG A CA 1
ATOM 1669 C C . ARG A 1 225 ? 21.103 -3.871 -6.816 1.00 91.81 225 ARG A C 1
ATOM 1671 O O . ARG A 1 225 ? 21.918 -4.418 -7.551 1.00 91.81 225 ARG A O 1
ATOM 1678 N N . ARG A 1 226 ? 20.032 -4.508 -6.331 1.00 91.62 226 ARG A N 1
ATOM 1679 C CA . ARG A 1 226 ? 19.741 -5.915 -6.643 1.00 91.62 226 ARG A CA 1
ATOM 1680 C C . ARG A 1 226 ? 19.469 -6.130 -8.131 1.00 91.62 226 ARG A C 1
ATOM 1682 O O . ARG A 1 226 ? 19.965 -7.103 -8.690 1.00 91.62 226 ARG A O 1
ATOM 1689 N N . LEU A 1 227 ? 18.722 -5.239 -8.787 1.00 88.81 227 LEU A N 1
ATOM 1690 C CA . LEU A 1 227 ? 18.483 -5.331 -10.233 1.00 88.81 227 LEU A CA 1
ATOM 1691 C C . LEU A 1 227 ? 19.773 -5.139 -11.038 1.00 88.81 227 LEU A C 1
ATOM 1693 O O . LEU A 1 227 ? 20.032 -5.930 -11.943 1.00 88.81 227 LEU A O 1
ATOM 1697 N N . ALA A 1 228 ? 20.606 -4.165 -10.670 1.00 87.44 228 ALA A N 1
ATOM 1698 C CA . ALA A 1 228 ? 21.898 -3.939 -11.314 1.00 87.44 228 ALA A CA 1
ATOM 1699 C C . ALA A 1 228 ? 22.846 -5.137 -11.144 1.00 87.44 228 ALA A C 1
ATOM 1701 O O . ALA A 1 228 ? 23.446 -5.594 -12.114 1.00 87.44 228 ALA A O 1
ATOM 1702 N N . ALA A 1 229 ? 22.920 -5.704 -9.937 1.00 88.44 229 ALA A N 1
ATOM 1703 C CA . ALA A 1 229 ? 23.717 -6.897 -9.660 1.00 88.44 229 ALA A CA 1
ATOM 1704 C C . ALA A 1 229 ? 23.178 -8.148 -10.374 1.00 88.44 229 ALA A C 1
ATOM 1706 O O . ALA A 1 229 ? 23.953 -9.024 -10.754 1.00 88.44 229 ALA A O 1
ATOM 1707 N N . ARG A 1 230 ? 21.857 -8.243 -10.575 1.00 86.94 230 ARG A N 1
ATOM 1708 C CA . ARG A 1 230 ? 21.236 -9.366 -11.288 1.00 86.94 230 ARG A CA 1
ATOM 1709 C C . ARG A 1 230 ? 21.446 -9.295 -12.799 1.00 86.94 230 ARG A C 1
ATOM 1711 O O . ARG A 1 230 ? 21.612 -10.338 -13.425 1.00 86.94 230 ARG A O 1
ATOM 1718 N N . PHE A 1 231 ? 21.431 -8.096 -13.377 1.00 85.25 231 PHE A N 1
ATOM 1719 C CA . PHE A 1 231 ? 21.510 -7.883 -14.824 1.00 85.25 231 PHE A CA 1
ATOM 1720 C C . PHE A 1 231 ? 22.659 -6.947 -15.211 1.00 85.25 231 PHE A C 1
ATOM 1722 O O . PHE A 1 231 ? 22.426 -5.950 -15.894 1.00 85.25 231 PHE A O 1
ATOM 1729 N N . PRO A 1 232 ? 23.913 -7.254 -14.840 1.00 84.31 232 PRO A N 1
ATOM 1730 C CA . PRO A 1 232 ? 25.025 -6.312 -14.975 1.00 84.31 232 PRO A CA 1
ATOM 1731 C C . PRO A 1 232 ? 25.222 -5.813 -16.415 1.00 84.31 232 PRO A C 1
ATOM 1733 O O . PRO A 1 232 ? 25.523 -4.643 -16.629 1.00 84.31 232 PRO A O 1
ATOM 1736 N N . ALA A 1 233 ? 24.964 -6.659 -17.419 1.00 81.56 233 ALA A N 1
ATOM 1737 C CA . ALA A 1 233 ? 25.076 -6.294 -18.834 1.00 81.56 233 ALA A CA 1
ATOM 1738 C C . ALA A 1 233 ? 24.074 -5.213 -19.297 1.00 81.56 233 ALA A C 1
ATOM 1740 O O . ALA A 1 233 ? 24.373 -4.479 -20.242 1.00 81.56 233 ALA A O 1
ATOM 1741 N N . LEU A 1 234 ? 22.905 -5.112 -18.650 1.00 82.00 234 LEU A N 1
ATOM 1742 C CA . LEU A 1 234 ? 21.887 -4.094 -18.946 1.00 82.00 234 LEU A CA 1
ATOM 1743 C C . LEU A 1 234 ? 22.174 -2.752 -18.266 1.00 82.00 234 LEU A C 1
ATOM 1745 O O . LEU A 1 234 ? 21.636 -1.733 -18.676 1.00 82.00 234 LEU A O 1
ATOM 1749 N N . PHE A 1 235 ? 23.030 -2.750 -17.246 1.00 80.19 235 PHE A N 1
ATOM 1750 C CA . PHE A 1 235 ? 23.421 -1.548 -16.511 1.00 80.19 235 PHE A CA 1
ATOM 1751 C C . PHE A 1 235 ? 24.853 -1.104 -16.844 1.00 80.19 235 PHE A C 1
ATOM 1753 O O . PHE A 1 235 ? 25.376 -0.210 -16.196 1.00 80.19 235 PHE A O 1
ATOM 1760 N N . ALA A 1 236 ? 25.506 -1.702 -17.845 1.00 74.81 236 ALA A N 1
ATOM 1761 C CA . ALA A 1 236 ? 26.842 -1.298 -18.279 1.00 74.81 236 ALA A CA 1
ATOM 1762 C C . ALA A 1 236 ? 26.870 0.146 -18.833 1.00 74.81 236 ALA A C 1
ATOM 1764 O O . ALA A 1 236 ? 25.843 0.700 -19.230 1.00 74.81 236 ALA A O 1
ATOM 1765 N N . ALA A 1 237 ? 28.056 0.761 -18.886 1.00 64.25 237 ALA A N 1
ATOM 1766 C CA . ALA A 1 237 ? 28.232 2.104 -19.443 1.00 64.25 237 ALA A CA 1
ATOM 1767 C C . ALA A 1 237 ? 27.697 2.200 -20.888 1.00 64.25 237 ALA A C 1
ATOM 1769 O O . ALA A 1 237 ? 27.780 1.233 -21.648 1.00 64.25 237 ALA A O 1
ATOM 1770 N N . ARG A 1 238 ? 27.177 3.378 -21.270 1.00 64.06 238 ARG A N 1
ATOM 1771 C CA . ARG A 1 238 ? 26.534 3.664 -22.576 1.00 64.06 238 ARG A CA 1
ATOM 1772 C C . ARG A 1 238 ? 25.186 2.969 -22.836 1.00 64.06 238 ARG A C 1
ATOM 1774 O O . ARG A 1 238 ? 24.681 3.049 -23.950 1.00 64.06 238 ARG A O 1
ATOM 1781 N N . ARG A 1 239 ? 24.581 2.312 -21.840 1.00 70.75 239 ARG A N 1
ATOM 1782 C CA . ARG A 1 239 ? 23.174 1.873 -21.914 1.00 70.75 239 ARG A CA 1
ATOM 1783 C C . ARG A 1 239 ? 22.229 3.021 -21.582 1.00 70.75 239 ARG A C 1
ATOM 1785 O O . ARG A 1 239 ? 22.571 3.884 -20.773 1.00 70.75 239 ARG A O 1
ATOM 1792 N N . ARG A 1 240 ? 21.038 3.026 -22.181 1.00 74.88 240 ARG A N 1
ATOM 1793 C CA . ARG A 1 240 ? 20.009 4.017 -21.876 1.00 74.88 240 ARG A CA 1
ATOM 1794 C C . ARG A 1 240 ? 19.169 3.555 -20.692 1.00 74.88 240 ARG A C 1
ATOM 1796 O O . ARG A 1 240 ? 18.670 2.430 -20.634 1.00 74.88 240 ARG A O 1
ATOM 1803 N N . LEU A 1 241 ? 19.016 4.467 -19.741 1.00 80.88 241 LEU A N 1
ATOM 1804 C CA . LEU A 1 241 ? 18.139 4.326 -18.593 1.00 80.88 241 LEU A CA 1
ATOM 1805 C C . LEU A 1 241 ? 16.957 5.270 -18.771 1.00 80.88 241 LEU A C 1
ATOM 1807 O O . LEU A 1 241 ? 17.149 6.479 -18.854 1.00 80.88 241 LEU A O 1
ATOM 1811 N N . VAL A 1 242 ? 15.745 4.727 -18.765 1.00 85.69 242 VAL A N 1
ATOM 1812 C CA . VAL A 1 242 ? 14.514 5.521 -18.751 1.00 85.69 242 VAL A CA 1
ATOM 1813 C C . VAL A 1 242 ? 13.806 5.304 -17.421 1.00 85.69 242 VAL A C 1
ATOM 1815 O O . VAL A 1 242 ? 13.521 4.171 -17.025 1.00 85.69 242 VAL A O 1
ATOM 1818 N N . LEU A 1 243 ? 13.528 6.398 -16.715 1.00 87.50 243 LEU A N 1
ATOM 1819 C CA . LEU A 1 243 ? 12.783 6.390 -15.460 1.00 87.50 243 LEU A CA 1
ATOM 1820 C C . LEU A 1 243 ? 11.483 7.165 -15.656 1.00 87.50 243 LEU A C 1
ATOM 1822 O O . LEU A 1 243 ? 11.521 8.374 -15.847 1.00 87.50 243 LEU A O 1
ATOM 1826 N N . ALA A 1 244 ? 10.346 6.485 -15.541 1.00 91.06 244 ALA A N 1
ATOM 1827 C CA . ALA A 1 244 ? 9.025 7.099 -15.599 1.00 91.06 244 ALA A CA 1
ATOM 1828 C C . ALA A 1 244 ? 8.266 6.892 -14.282 1.00 91.06 244 ALA A C 1
ATOM 1830 O O . ALA A 1 244 ? 8.401 5.871 -13.596 1.00 91.06 244 ALA A O 1
ATOM 1831 N N . SER A 1 245 ? 7.447 7.865 -13.899 1.00 92.44 245 SER A N 1
ATOM 1832 C CA . SER A 1 245 ? 6.692 7.843 -12.649 1.00 92.44 245 SER A CA 1
ATOM 1833 C C . SER A 1 245 ? 5.376 8.599 -12.767 1.00 92.44 245 SER A C 1
ATOM 1835 O O . SER A 1 245 ? 5.222 9.508 -13.576 1.00 92.44 245 SER A O 1
ATOM 1837 N N . SER A 1 246 ? 4.410 8.254 -11.917 1.00 91.94 246 SER A N 1
ATOM 1838 C CA . SER A 1 246 ? 3.242 9.121 -11.713 1.00 91.94 246 SER A CA 1
ATOM 1839 C C . SER A 1 246 ? 3.627 10.397 -10.953 1.00 91.94 246 SER A C 1
ATOM 1841 O O . SER A 1 246 ? 4.530 10.365 -10.115 1.00 91.94 246 SER A O 1
ATOM 1843 N N . SER A 1 247 ? 2.830 11.454 -11.078 1.00 93.75 247 SER A N 1
ATOM 1844 C CA . SER A 1 247 ? 2.984 12.735 -10.369 1.00 93.75 247 SER A CA 1
ATOM 1845 C C . SER A 1 247 ? 2.868 12.651 -8.842 1.00 93.75 247 SER A C 1
ATOM 1847 O O . SER A 1 247 ? 3.134 13.620 -8.129 1.00 93.75 247 SER A O 1
ATOM 1849 N N . LYS A 1 248 ? 2.464 11.503 -8.279 1.00 92.94 248 LYS A N 1
ATOM 1850 C CA . LYS A 1 248 ? 2.373 11.345 -6.823 1.00 92.94 248 LYS A CA 1
ATOM 1851 C C . LYS A 1 248 ? 3.758 11.470 -6.196 1.00 92.94 248 LYS A C 1
ATOM 1853 O O . LYS A 1 248 ? 4.665 10.706 -6.515 1.00 92.94 248 LYS A O 1
ATOM 1858 N N . HIS A 1 249 ? 3.880 12.348 -5.201 1.00 94.44 249 HIS A N 1
ATOM 1859 C CA . HIS A 1 249 ? 5.123 12.637 -4.474 1.00 94.44 249 HIS A CA 1
ATOM 1860 C C . HIS A 1 249 ? 5.891 11.387 -4.034 1.00 94.44 249 HIS A C 1
ATOM 1862 O O . HIS A 1 249 ? 7.102 11.306 -4.201 1.00 94.44 249 HIS A O 1
ATOM 1868 N N . ARG A 1 250 ? 5.191 10.379 -3.503 1.00 94.38 250 ARG A N 1
ATOM 1869 C CA . ARG A 1 250 ? 5.796 9.107 -3.080 1.00 94.38 250 ARG A CA 1
ATOM 1870 C C . ARG A 1 250 ? 6.375 8.290 -4.238 1.00 94.38 250 ARG A C 1
ATOM 1872 O O . ARG A 1 250 ? 7.337 7.561 -4.019 1.00 94.38 250 ARG A O 1
ATOM 1879 N N . CYS A 1 251 ? 5.806 8.394 -5.437 1.00 94.31 251 CYS A N 1
ATOM 1880 C CA . CYS A 1 251 ? 6.293 7.721 -6.638 1.00 94.31 251 CYS A CA 1
ATOM 1881 C C . CYS A 1 251 ? 7.514 8.458 -7.198 1.00 94.31 251 CYS A C 1
ATOM 1883 O O . CYS A 1 251 ? 8.523 7.816 -7.475 1.00 94.31 251 CYS A O 1
ATOM 1885 N N . LEU A 1 252 ? 7.484 9.795 -7.257 1.00 93.50 252 LEU A N 1
ATOM 1886 C CA . LEU A 1 252 ? 8.646 10.602 -7.659 1.00 93.50 252 LEU A CA 1
ATOM 1887 C C . LEU A 1 252 ? 9.838 10.392 -6.723 1.00 93.50 252 LEU A C 1
ATOM 1889 O O . LEU A 1 252 ? 10.942 10.092 -7.169 1.00 93.50 252 LEU A O 1
ATOM 1893 N N . GLN A 1 253 ? 9.606 10.438 -5.409 1.00 94.75 253 GLN A N 1
ATOM 1894 C CA . GLN A 1 253 ? 10.650 10.170 -4.417 1.00 94.75 253 GLN A CA 1
ATOM 1895 C C . GLN A 1 253 ? 11.165 8.727 -4.478 1.00 94.75 253 GLN A C 1
ATOM 1897 O O . GLN A 1 253 ? 12.338 8.491 -4.197 1.00 94.75 253 GLN A O 1
ATOM 1902 N N . SER A 1 254 ? 10.313 7.768 -4.857 1.00 95.44 254 SER A N 1
ATOM 1903 C CA . SER A 1 254 ? 10.738 6.382 -5.079 1.00 95.44 254 SER A CA 1
ATOM 1904 C C . SER A 1 254 ? 11.628 6.267 -6.316 1.00 95.44 254 SER A C 1
ATOM 1906 O O . SER A 1 254 ? 12.620 5.553 -6.261 1.00 95.44 254 SER A O 1
ATOM 1908 N N . GLY A 1 255 ? 11.324 7.001 -7.393 1.00 92.50 255 GLY A N 1
ATOM 1909 C CA . GLY A 1 255 ? 12.156 7.062 -8.601 1.00 92.50 255 GLY A CA 1
ATOM 1910 C C . GLY A 1 255 ? 13.514 7.684 -8.337 1.00 92.50 255 GLY A C 1
ATOM 1911 O O . GLY A 1 255 ? 14.536 7.098 -8.680 1.00 92.50 255 GLY A O 1
ATOM 1912 N N . ALA A 1 256 ? 13.538 8.802 -7.614 1.00 91.75 256 ALA A N 1
ATOM 1913 C CA . ALA A 1 256 ? 14.783 9.433 -7.197 1.00 91.75 256 ALA A CA 1
ATOM 1914 C C . ALA A 1 256 ? 15.630 8.518 -6.290 1.00 91.75 256 ALA A C 1
ATOM 1916 O O . ALA A 1 256 ? 16.853 8.476 -6.421 1.00 91.75 256 ALA A O 1
ATOM 1917 N N . ALA A 1 257 ? 15.001 7.774 -5.374 1.00 93.56 257 ALA A N 1
ATOM 1918 C CA . ALA A 1 257 ? 15.693 6.802 -4.527 1.00 93.56 257 ALA A CA 1
ATOM 1919 C C . ALA A 1 257 ? 16.208 5.599 -5.334 1.00 93.56 257 ALA A C 1
ATOM 1921 O O . ALA A 1 257 ? 17.358 5.206 -5.175 1.00 93.56 257 ALA A O 1
ATOM 1922 N N . PHE A 1 258 ? 15.406 5.066 -6.258 1.00 93.00 258 PHE A N 1
ATOM 1923 C CA . PHE A 1 258 ? 15.835 4.008 -7.169 1.00 93.00 258 PHE A CA 1
ATOM 1924 C C . PHE A 1 258 ? 17.070 4.441 -7.975 1.00 93.00 258 PHE A C 1
ATOM 1926 O O . PHE A 1 258 ? 18.086 3.752 -7.961 1.00 93.00 258 PHE A O 1
ATOM 1933 N N . ARG A 1 259 ? 17.022 5.632 -8.591 1.00 88.75 259 ARG A N 1
ATOM 1934 C CA . ARG A 1 259 ? 18.152 6.237 -9.315 1.00 88.75 259 ARG A CA 1
ATOM 1935 C C . ARG A 1 259 ? 19.400 6.326 -8.440 1.00 88.75 259 ARG A C 1
ATOM 1937 O O . ARG A 1 259 ? 20.474 5.914 -8.859 1.00 88.75 259 ARG A O 1
ATOM 1944 N N . ARG A 1 260 ? 19.257 6.811 -7.201 1.00 89.88 260 ARG A N 1
ATOM 1945 C CA . ARG A 1 260 ? 20.364 6.905 -6.235 1.00 89.88 260 ARG A CA 1
ATOM 1946 C C . ARG A 1 260 ? 20.982 5.541 -5.925 1.00 89.88 260 ARG A C 1
ATOM 1948 O O . ARG A 1 260 ? 22.195 5.449 -5.767 1.00 89.88 260 ARG A O 1
ATOM 1955 N N . GLY A 1 261 ? 20.163 4.493 -5.839 1.00 90.69 261 GLY A N 1
ATOM 1956 C CA . GLY A 1 261 ? 20.619 3.132 -5.568 1.00 90.69 261 GLY A CA 1
ATOM 1957 C C . GLY A 1 261 ? 21.587 2.592 -6.620 1.00 90.69 261 GLY A C 1
ATOM 1958 O O . GLY A 1 261 ? 22.511 1.871 -6.255 1.00 90.69 261 GLY A O 1
ATOM 1959 N N . LEU A 1 262 ? 21.428 2.989 -7.886 1.00 86.38 262 LEU A N 1
ATOM 1960 C CA . LEU A 1 262 ? 22.315 2.588 -8.984 1.00 86.38 262 LEU A CA 1
ATOM 1961 C C . LEU A 1 262 ? 23.742 3.160 -8.863 1.00 86.38 262 LEU A C 1
ATOM 1963 O O . LEU A 1 262 ? 24.677 2.579 -9.408 1.00 86.38 262 LEU A O 1
ATOM 1967 N N . GLY A 1 263 ? 23.922 4.244 -8.100 1.00 77.38 263 GLY A N 1
ATOM 1968 C CA . GLY A 1 263 ? 25.220 4.872 -7.851 1.00 77.38 263 GLY A CA 1
ATOM 1969 C C . GLY A 1 263 ? 25.808 5.629 -9.057 1.00 77.38 263 GLY A C 1
ATOM 1970 O O . GLY A 1 263 ? 25.259 5.586 -10.155 1.00 77.38 263 GLY A O 1
ATOM 1971 N N . PRO A 1 264 ? 26.933 6.342 -8.861 1.00 63.84 264 PRO A N 1
ATOM 1972 C CA . PRO A 1 264 ? 27.610 7.113 -9.913 1.00 63.84 264 PRO A CA 1
ATOM 1973 C C . PRO A 1 264 ? 28.425 6.239 -10.883 1.00 63.84 264 PRO A C 1
ATOM 1975 O O . PRO A 1 264 ? 28.829 6.698 -11.945 1.00 63.84 264 PRO A O 1
ATOM 1978 N N . SER A 1 265 ? 28.689 4.982 -10.510 1.00 52.72 265 SER A N 1
ATOM 1979 C CA . SER A 1 265 ? 29.493 4.018 -11.273 1.00 52.72 265 SER A CA 1
ATOM 1980 C C . SER A 1 265 ? 28.855 3.593 -12.592 1.00 52.72 265 SER A C 1
ATOM 1982 O O . SER A 1 265 ? 29.542 3.062 -13.461 1.00 52.72 265 SER A O 1
ATOM 1984 N N . LEU A 1 266 ? 27.552 3.825 -12.759 1.00 57.50 266 LEU A N 1
ATOM 1985 C CA . LEU A 1 266 ? 26.942 3.753 -14.071 1.00 57.50 266 LEU A CA 1
ATOM 1986 C C . LEU A 1 266 ? 27.186 5.105 -14.738 1.00 57.50 266 LEU A C 1
ATOM 1988 O O . LEU A 1 266 ? 26.406 6.036 -14.560 1.00 57.50 266 LEU A O 1
ATOM 1992 N N . SER A 1 267 ? 28.281 5.217 -15.495 1.00 48.56 267 SER A N 1
ATOM 1993 C CA . SER A 1 267 ? 28.513 6.303 -16.458 1.00 48.56 267 SER A CA 1
ATOM 1994 C C . SER A 1 267 ? 27.509 6.188 -17.619 1.00 48.56 267 SER A C 1
ATOM 1996 O O . SER A 1 267 ? 27.865 5.997 -18.783 1.00 48.56 267 SER A O 1
ATOM 1998 N N . LEU A 1 268 ? 26.222 6.200 -17.273 1.00 54.41 268 LEU A N 1
ATOM 1999 C CA . LEU A 1 268 ? 25.109 6.539 -18.142 1.00 54.41 268 LEU A CA 1
ATOM 2000 C C . LEU A 1 268 ? 25.361 8.013 -18.443 1.00 54.41 268 LEU A C 1
ATOM 2002 O O . LEU A 1 268 ? 25.433 8.792 -17.497 1.00 54.41 268 LEU A O 1
ATOM 2006 N N . GLY A 1 269 ? 25.677 8.334 -19.701 1.00 44.66 269 GLY A N 1
ATOM 2007 C CA . GLY A 1 269 ? 26.265 9.609 -20.123 1.00 44.66 269 GLY A CA 1
ATOM 2008 C C . GLY A 1 269 ? 25.738 10.822 -19.354 1.00 44.66 269 GLY A C 1
ATOM 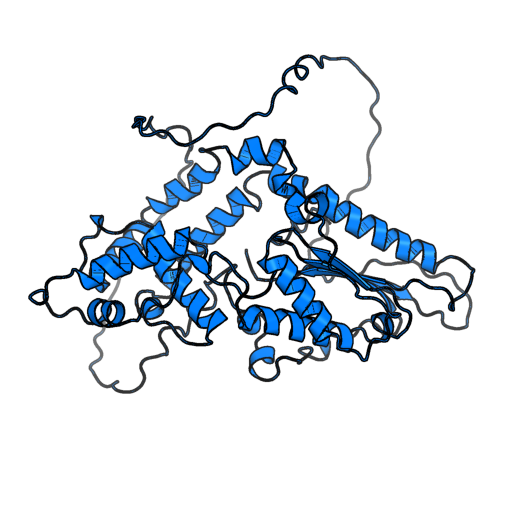2009 O O . GLY A 1 269 ? 24.552 10.906 -19.061 1.00 44.66 269 GLY A O 1
ATOM 2010 N N . SER A 1 270 ? 26.655 11.720 -19.002 1.00 42.16 270 SER A N 1
ATOM 2011 C CA . SER A 1 270 ? 26.410 12.961 -18.268 1.00 42.16 270 SER A CA 1
ATOM 2012 C C . SER A 1 270 ? 25.162 13.707 -18.751 1.00 42.16 270 SER A C 1
ATOM 2014 O O . SER A 1 270 ? 25.198 14.351 -19.792 1.00 42.16 270 SER A O 1
ATOM 2016 N N . ASP A 1 271 ? 24.068 13.549 -18.017 1.00 46.00 271 ASP A N 1
ATOM 2017 C CA . ASP A 1 271 ? 23.133 14.564 -17.530 1.00 46.00 271 ASP A CA 1
ATOM 2018 C C . ASP A 1 271 ? 22.036 13.817 -16.762 1.00 46.00 271 ASP A C 1
ATOM 2020 O O . ASP A 1 271 ? 21.773 12.636 -16.997 1.00 46.00 271 ASP A O 1
ATOM 2024 N N . GLU A 1 272 ? 21.481 14.453 -15.739 1.00 57.12 272 GLU A N 1
ATOM 2025 C CA . GLU A 1 272 ? 20.547 13.851 -14.793 1.00 57.12 272 GLU A CA 1
ATOM 2026 C C . GLU A 1 272 ? 19.447 13.062 -15.521 1.00 57.12 272 GLU A C 1
ATOM 2028 O O . GLU A 1 272 ? 18.576 13.662 -16.138 1.00 57.12 272 GLU A O 1
ATOM 2033 N N . VAL A 1 273 ? 19.442 11.719 -15.441 1.00 61.88 273 VAL A N 1
ATOM 2034 C CA . VAL A 1 273 ? 18.263 10.940 -15.861 1.00 61.88 273 VAL A CA 1
ATOM 2035 C C . VAL A 1 273 ? 17.126 11.353 -14.937 1.00 61.88 273 VAL A C 1
ATOM 2037 O O . VAL A 1 273 ? 16.993 10.854 -13.811 1.00 61.88 273 VAL A O 1
ATOM 2040 N N . GLU A 1 274 ? 16.377 12.361 -15.362 1.00 76.06 274 GLU A N 1
ATOM 2041 C CA . GLU A 1 274 ? 15.229 12.870 -14.652 1.00 76.06 274 GLU A CA 1
ATOM 2042 C C . GLU A 1 274 ? 14.130 11.818 -14.679 1.00 76.06 274 GLU A C 1
ATOM 2044 O O . GLU A 1 274 ? 14.014 10.996 -15.588 1.00 76.06 274 GLU A O 1
ATOM 2049 N N . VAL A 1 275 ? 13.344 11.802 -13.610 1.00 84.06 275 VAL A N 1
ATOM 2050 C CA . VAL A 1 275 ? 12.181 10.930 -13.553 1.00 84.06 275 VAL A CA 1
ATOM 2051 C C . VAL A 1 275 ? 11.083 11.610 -14.362 1.00 84.06 275 VAL A C 1
ATOM 2053 O O . VAL A 1 275 ? 10.505 12.591 -13.898 1.00 84.06 275 VAL A O 1
ATOM 2056 N N . GLU A 1 276 ? 10.790 11.081 -15.546 1.00 90.88 276 GLU A N 1
ATOM 2057 C CA . GLU A 1 276 ? 9.703 11.562 -16.393 1.00 90.88 276 GLU A CA 1
ATOM 2058 C C . GLU A 1 276 ? 8.362 11.368 -15.673 1.00 90.88 276 GLU A C 1
ATOM 2060 O O . GLU A 1 276 ? 8.041 10.281 -15.181 1.00 90.88 276 GLU A O 1
ATOM 2065 N N . VAL A 1 277 ? 7.558 12.430 -15.606 1.00 93.19 277 VAL A N 1
ATOM 2066 C CA . VAL A 1 277 ? 6.197 12.363 -15.070 1.00 93.19 277 VAL A CA 1
ATOM 2067 C C . VAL A 1 277 ? 5.239 11.986 -16.193 1.00 93.19 277 VAL A C 1
ATOM 2069 O O . VAL A 1 277 ? 5.001 12.787 -17.092 1.00 93.19 277 VAL A O 1
ATOM 2072 N N . ASN A 1 278 ? 4.620 10.810 -16.105 1.00 93.38 278 ASN A N 1
ATOM 2073 C CA . ASN A 1 278 ? 3.674 10.333 -17.112 1.00 93.38 278 ASN A CA 1
ATOM 2074 C C . ASN A 1 278 ? 2.413 9.748 -16.461 1.00 93.38 278 ASN A C 1
ATOM 2076 O O . ASN A 1 278 ? 2.277 8.541 -16.277 1.00 93.38 278 ASN A O 1
ATOM 2080 N N . ASP A 1 279 ? 1.470 10.609 -16.071 1.00 91.31 279 ASP A N 1
ATOM 2081 C CA . ASP A 1 279 ? 0.231 10.162 -15.420 1.00 91.31 279 ASP A CA 1
ATOM 2082 C C . ASP A 1 279 ? -0.717 9.422 -16.365 1.00 91.31 279 ASP A C 1
ATOM 2084 O O . ASP A 1 279 ? -1.399 8.500 -15.921 1.00 91.31 279 ASP A O 1
ATOM 2088 N N . SER A 1 280 ? -0.714 9.742 -17.660 1.00 91.38 280 SER A N 1
ATOM 2089 C CA . SER A 1 280 ? -1.502 9.001 -18.647 1.00 91.38 280 SER A CA 1
ATOM 2090 C C . SER A 1 280 ? -1.129 7.519 -18.630 1.00 91.38 280 SER A C 1
ATOM 2092 O O . SER A 1 280 ? -2.012 6.676 -18.514 1.00 91.38 280 SER A O 1
ATOM 2094 N N . LEU A 1 281 ? 0.168 7.198 -18.644 1.00 89.88 281 LEU A N 1
ATOM 2095 C CA . LEU A 1 281 ? 0.659 5.821 -18.600 1.00 89.88 281 LEU A CA 1
ATOM 2096 C C . LEU A 1 281 ? 0.585 5.211 -17.190 1.00 89.88 281 LEU A C 1
ATOM 2098 O O . LEU A 1 281 ? 0.209 4.055 -17.023 1.00 89.88 281 LEU A O 1
ATOM 2102 N N . MET A 1 282 ? 0.922 5.986 -16.156 1.00 88.00 282 MET A N 1
ATOM 2103 C CA . MET A 1 282 ? 1.171 5.472 -14.798 1.00 88.00 282 MET A CA 1
ATOM 2104 C C . MET A 1 282 ? -0.033 5.571 -13.854 1.00 88.00 282 MET A C 1
ATOM 2106 O O . MET A 1 282 ? -0.060 4.949 -12.785 1.00 88.00 282 MET A O 1
ATOM 2110 N N . ARG A 1 283 ? -1.036 6.362 -14.235 1.00 90.31 283 ARG A N 1
ATOM 2111 C CA . ARG A 1 283 ? -2.338 6.525 -13.577 1.00 90.31 283 ARG A CA 1
ATOM 2112 C C . ARG A 1 283 ? -3.473 6.331 -14.581 1.00 90.31 283 ARG A C 1
ATOM 2114 O O . ARG A 1 283 ? -4.505 6.983 -14.463 1.00 90.31 283 ARG A O 1
ATOM 2121 N N . PHE A 1 284 ? -3.308 5.408 -15.526 1.00 89.69 284 PHE A N 1
ATOM 2122 C CA . PHE A 1 284 ? -4.292 5.071 -16.563 1.00 89.69 284 PHE A CA 1
ATOM 2123 C C . PHE A 1 284 ? -5.746 4.990 -16.055 1.00 89.69 284 PHE A C 1
ATOM 2125 O O . PHE A 1 284 ? -6.679 5.401 -16.741 1.00 89.69 284 PHE A O 1
ATOM 2132 N N . PHE A 1 285 ? -5.943 4.524 -14.818 1.00 85.62 285 PHE A N 1
ATOM 2133 C CA . PHE A 1 285 ? -7.245 4.418 -14.165 1.00 85.62 285 PHE A CA 1
ATOM 2134 C C . PHE A 1 285 ? -7.909 5.780 -13.897 1.00 85.62 285 PHE A C 1
ATOM 2136 O O . PHE A 1 285 ? -9.117 5.892 -14.051 1.00 85.62 285 PHE A O 1
ATOM 2143 N N . ASP A 1 286 ? -7.151 6.824 -13.552 1.00 87.44 286 ASP A N 1
ATOM 2144 C CA . ASP A 1 286 ? -7.687 8.180 -13.349 1.00 87.44 286 ASP A CA 1
ATOM 2145 C C . ASP A 1 286 ? -8.044 8.857 -14.680 1.00 87.44 286 ASP A C 1
ATOM 2147 O O . ASP A 1 286 ? -8.896 9.739 -14.721 1.00 87.44 286 ASP A O 1
ATOM 2151 N N . HIS A 1 287 ? -7.389 8.451 -15.770 1.00 89.56 287 HIS A N 1
ATOM 2152 C CA . HIS A 1 287 ? -7.600 9.014 -17.105 1.00 89.56 287 HIS A CA 1
ATOM 2153 C C . HIS A 1 287 ? -8.635 8.233 -17.929 1.00 89.56 287 HIS A C 1
ATOM 2155 O O . HIS A 1 287 ? -9.056 8.678 -18.998 1.00 89.56 287 HIS A O 1
ATOM 2161 N N . CYS A 1 288 ? -9.092 7.081 -17.438 1.00 92.25 288 CYS A N 1
ATOM 2162 C CA . CYS A 1 288 ? -10.139 6.297 -18.072 1.00 92.25 288 CYS A CA 1
ATOM 2163 C C . CYS A 1 288 ? -11.521 6.798 -17.621 1.00 92.25 288 CYS A C 1
ATOM 2165 O O . CYS A 1 288 ? -12.030 6.390 -16.580 1.00 92.25 288 CYS A O 1
ATOM 2167 N N . ALA A 1 289 ? -12.172 7.636 -18.435 1.00 95.19 289 ALA A N 1
ATOM 2168 C CA . ALA A 1 289 ? -13.483 8.219 -18.107 1.00 95.19 289 ALA A CA 1
ATOM 2169 C C . ALA A 1 289 ? -14.549 7.168 -17.732 1.00 95.19 289 ALA A C 1
ATOM 2171 O O . ALA A 1 289 ? -15.331 7.374 -16.808 1.00 95.19 289 ALA A O 1
ATOM 2172 N N . LYS A 1 290 ? -14.548 6.007 -18.405 1.00 94.31 290 LYS A N 1
ATOM 2173 C CA . LYS A 1 290 ? -15.449 4.891 -18.068 1.00 94.31 290 LYS A CA 1
ATOM 2174 C C . LYS A 1 290 ? -15.148 4.299 -16.691 1.00 94.31 290 LYS A C 1
ATOM 2176 O O . LYS A 1 290 ? -16.082 4.008 -15.956 1.00 94.31 290 LYS A O 1
ATOM 2181 N N . PHE A 1 291 ? -13.874 4.117 -16.342 1.00 92.62 291 PHE A N 1
ATOM 2182 C CA . PHE A 1 291 ? -13.486 3.640 -15.013 1.00 92.62 291 PHE A CA 1
ATOM 2183 C C . PHE A 1 291 ? -13.918 4.640 -13.935 1.00 92.62 291 PHE A C 1
ATOM 2185 O O . PHE A 1 291 ? -14.519 4.245 -12.939 1.00 92.62 291 PHE A O 1
ATOM 2192 N N . VAL A 1 292 ? -13.671 5.934 -14.164 1.00 94.69 292 VAL A N 1
ATOM 2193 C CA . VAL A 1 292 ? -14.040 6.995 -13.220 1.00 94.69 292 VAL A CA 1
ATOM 2194 C C . VAL A 1 292 ? -15.545 6.983 -12.951 1.00 94.69 292 VAL A C 1
ATOM 2196 O O . VAL A 1 292 ? -15.954 6.845 -11.801 1.00 94.69 292 VAL A O 1
ATOM 2199 N N . ALA A 1 293 ? -16.361 7.011 -14.007 1.00 96.00 293 ALA A N 1
ATOM 2200 C CA . ALA A 1 293 ? -17.815 7.037 -13.882 1.00 96.00 293 ALA A CA 1
ATOM 2201 C C . ALA A 1 293 ? -18.401 5.752 -13.269 1.00 96.00 293 ALA A C 1
ATOM 2203 O O . ALA A 1 293 ? -19.349 5.817 -12.494 1.00 96.00 293 ALA A O 1
ATOM 2204 N N . LEU A 1 294 ? -17.865 4.574 -13.615 1.00 93.50 294 LEU A N 1
ATOM 2205 C CA . LEU A 1 294 ? -18.435 3.294 -13.176 1.00 93.50 294 LEU A CA 1
ATOM 2206 C C . LEU A 1 294 ? -17.950 2.844 -11.794 1.00 93.50 294 LEU A C 1
ATOM 2208 O O . LEU A 1 294 ? -18.659 2.073 -11.146 1.00 93.50 294 LEU A O 1
ATOM 2212 N N . VAL A 1 295 ? -16.764 3.284 -11.354 1.00 93.31 295 VAL A N 1
ATOM 2213 C CA . VAL A 1 295 ? -16.079 2.743 -10.164 1.00 93.31 295 VAL A CA 1
ATOM 2214 C C . VAL A 1 295 ? -15.575 3.825 -9.205 1.00 93.31 295 VAL A C 1
ATOM 2216 O O . VAL A 1 295 ? -15.622 3.627 -7.988 1.00 93.31 295 VAL A O 1
ATOM 2219 N N . GLU A 1 296 ? -15.044 4.954 -9.688 1.00 90.75 296 GLU A N 1
ATOM 2220 C CA . GLU A 1 296 ? -14.527 5.998 -8.784 1.00 90.75 296 GLU A CA 1
ATOM 2221 C C . GLU A 1 296 ? -15.621 6.846 -8.159 1.00 90.75 296 GLU A C 1
ATOM 2223 O O . GLU A 1 296 ? -15.640 6.982 -6.938 1.00 90.75 296 GLU A O 1
ATOM 2228 N N . GLU A 1 297 ? -16.521 7.358 -8.991 1.00 93.62 297 GLU A N 1
ATOM 2229 C CA . GLU A 1 297 ? -17.598 8.279 -8.612 1.00 93.62 297 GLU A CA 1
ATOM 2230 C C . GLU A 1 297 ? -18.941 7.563 -8.400 1.00 93.62 297 GLU A C 1
ATOM 2232 O O . GLU A 1 297 ? -19.967 8.195 -8.168 1.00 93.62 297 GLU A O 1
ATOM 2237 N N . ASN A 1 298 ? -18.942 6.231 -8.482 1.00 93.25 298 ASN A N 1
ATOM 2238 C CA . ASN A 1 298 ? -20.129 5.416 -8.296 1.00 93.25 298 ASN A CA 1
ATOM 2239 C C . ASN A 1 298 ? -20.246 4.925 -6.847 1.00 93.25 298 ASN A C 1
ATOM 2241 O O . ASN A 1 298 ? -19.554 3.990 -6.436 1.00 93.25 298 ASN A O 1
ATOM 2245 N N . ASP A 1 299 ? -21.186 5.503 -6.103 1.00 90.31 299 ASP A N 1
ATOM 2246 C CA . ASP A 1 299 ? -21.427 5.182 -4.693 1.00 90.31 299 ASP A CA 1
ATOM 2247 C C . ASP A 1 299 ? -21.857 3.725 -4.456 1.00 90.31 299 ASP A C 1
ATOM 2249 O O . ASP A 1 299 ? -21.612 3.177 -3.383 1.00 90.31 299 ASP A O 1
ATOM 2253 N N . VAL A 1 300 ? -22.452 3.052 -5.451 1.00 93.12 300 VAL A N 1
ATOM 2254 C CA . VAL A 1 300 ? -22.834 1.635 -5.315 1.00 93.12 300 VAL A CA 1
ATOM 2255 C C . VAL A 1 300 ? -21.715 0.671 -5.700 1.00 93.12 300 VAL A C 1
ATOM 2257 O O . VAL A 1 300 ? -21.829 -0.524 -5.422 1.00 93.12 300 VAL A O 1
ATOM 2260 N N . ALA A 1 301 ? -20.607 1.159 -6.276 1.00 92.94 301 ALA A N 1
ATOM 2261 C CA . ALA A 1 301 ? -19.515 0.301 -6.743 1.00 92.94 301 ALA A CA 1
ATOM 2262 C C . ALA A 1 301 ? -18.820 -0.481 -5.613 1.00 92.94 301 ALA A C 1
ATOM 2264 O O . ALA A 1 301 ? -18.099 -1.448 -5.845 1.00 92.94 301 ALA A O 1
ATOM 2265 N N . MET A 1 302 ? -19.033 -0.053 -4.368 1.00 93.69 302 MET A N 1
ATOM 2266 C CA . MET A 1 302 ? -18.448 -0.656 -3.178 1.00 93.69 302 MET A CA 1
ATOM 2267 C C . MET A 1 302 ? -19.504 -1.279 -2.245 1.00 93.69 302 MET A C 1
ATOM 2269 O O . MET A 1 302 ? -19.154 -1.604 -1.112 1.00 93.69 302 MET A O 1
ATOM 2273 N N . CYS A 1 303 ? -20.755 -1.518 -2.693 1.00 95.25 303 CYS A N 1
ATOM 2274 C CA . CYS A 1 303 ? -21.840 -2.001 -1.808 1.00 95.25 303 CYS A CA 1
ATOM 2275 C C . CYS A 1 303 ? -21.489 -3.294 -1.061 1.00 95.25 303 CYS A C 1
ATOM 2277 O O . CYS A 1 303 ? -21.851 -3.449 0.100 1.00 95.25 303 CYS A O 1
ATOM 2279 N N . GLN A 1 304 ? -20.719 -4.190 -1.685 1.00 95.81 304 GLN A N 1
ATOM 2280 C CA . GLN A 1 304 ? -20.264 -5.439 -1.063 1.00 95.81 304 GLN A CA 1
ATOM 2281 C C . GLN A 1 304 ? -19.278 -5.208 0.090 1.00 95.81 304 GLN A C 1
ATOM 2283 O O . GLN A 1 304 ? -19.288 -5.937 1.078 1.00 95.81 304 GLN A O 1
ATOM 2288 N N . VAL A 1 305 ? -18.435 -4.177 -0.011 1.00 96.56 305 VAL A N 1
ATOM 2289 C CA . VAL A 1 305 ? -17.516 -3.795 1.069 1.00 96.56 305 VAL A CA 1
ATOM 2290 C C . VAL A 1 305 ? -18.292 -3.242 2.250 1.00 96.56 305 VAL A C 1
ATOM 2292 O O . VAL A 1 305 ? -18.006 -3.615 3.384 1.00 96.56 305 VAL A O 1
ATOM 2295 N N . ASP A 1 306 ? -19.274 -2.380 1.998 1.00 96.56 306 ASP A N 1
ATOM 2296 C CA . ASP A 1 306 ? -20.080 -1.803 3.072 1.00 96.56 306 ASP A CA 1
ATOM 2297 C C . ASP A 1 306 ? -20.990 -2.855 3.723 1.00 96.56 306 ASP A C 1
ATOM 2299 O O . ASP A 1 306 ? -21.041 -2.929 4.948 1.00 96.56 306 ASP A O 1
ATOM 2303 N N . ALA A 1 307 ? -21.563 -3.773 2.938 1.00 97.75 307 ALA A N 1
ATOM 2304 C CA . ALA A 1 307 ? -22.283 -4.931 3.467 1.00 97.75 307 ALA A CA 1
ATOM 2305 C C . ALA A 1 307 ? -21.392 -5.808 4.366 1.00 97.75 307 ALA A C 1
ATOM 2307 O O . ALA A 1 307 ? -21.822 -6.225 5.440 1.00 97.75 307 ALA A O 1
ATOM 2308 N N . PHE A 1 308 ? -20.133 -6.054 3.980 1.00 98.25 308 PHE A N 1
ATOM 2309 C CA . PHE A 1 308 ? -19.207 -6.828 4.810 1.00 98.25 308 PHE A CA 1
ATOM 2310 C C . PHE A 1 308 ? -18.825 -6.102 6.109 1.00 98.25 308 PHE A C 1
ATOM 2312 O O . PHE A 1 308 ? -18.720 -6.740 7.155 1.00 98.25 308 PHE A O 1
ATOM 2319 N N . LYS A 1 309 ? -18.663 -4.769 6.085 1.00 98.12 309 LYS A N 1
ATOM 2320 C CA . LYS A 1 309 ? -18.408 -3.972 7.304 1.00 98.12 309 LYS A CA 1
ATOM 2321 C C . LYS A 1 309 ? -19.515 -4.120 8.347 1.00 98.12 309 LYS A C 1
ATOM 2323 O O . LYS A 1 309 ? -19.224 -4.063 9.539 1.00 98.12 309 LYS A O 1
ATOM 2328 N N . GLU A 1 310 ? -20.756 -4.294 7.900 1.00 96.94 310 GLU A N 1
ATOM 2329 C CA . GLU A 1 310 ? -21.945 -4.476 8.745 1.00 96.94 310 GLU A CA 1
ATOM 2330 C C . GLU A 1 310 ? -22.261 -5.959 9.030 1.00 96.94 310 GLU A C 1
ATOM 2332 O O . GLU A 1 310 ? -23.170 -6.282 9.810 1.00 96.94 310 GLU A O 1
ATOM 2337 N N . GLY A 1 311 ? -21.496 -6.861 8.412 1.00 97.88 311 GLY A N 1
ATOM 2338 C CA . GLY A 1 311 ? -21.653 -8.305 8.486 1.00 97.88 311 GLY A CA 1
ATOM 2339 C C . GLY A 1 311 ? -21.291 -8.906 9.850 1.00 97.88 311 GLY A C 1
ATOM 2340 O O . GLY A 1 311 ? -20.658 -8.262 10.696 1.00 97.88 311 GLY A O 1
ATOM 2341 N N . PRO A 1 312 ? -21.701 -10.163 10.096 1.00 98.25 312 PRO A N 1
ATOM 2342 C CA . PRO A 1 312 ? -21.501 -10.827 11.381 1.00 98.25 312 PRO A CA 1
ATOM 2343 C C . PRO A 1 312 ? -20.021 -11.063 11.717 1.00 98.25 312 PRO A C 1
ATOM 2345 O O . PRO A 1 312 ? -19.657 -11.016 12.890 1.00 98.25 312 PRO A O 1
ATOM 2348 N N . GLU A 1 313 ? -19.157 -11.280 10.725 1.00 98.31 313 GLU A N 1
ATOM 2349 C CA . GLU A 1 313 ? -17.715 -11.457 10.917 1.00 98.31 313 GLU A CA 1
ATOM 2350 C C . GLU A 1 313 ? -17.077 -10.178 11.467 1.00 98.31 313 GLU A C 1
ATOM 2352 O O . GLU A 1 313 ? -16.395 -10.215 12.490 1.00 98.31 313 GLU A O 1
ATOM 2357 N N . MET A 1 314 ? -17.361 -9.028 10.845 1.00 98.25 314 MET A N 1
ATOM 2358 C CA . MET A 1 314 ? -16.863 -7.734 11.320 1.00 98.25 314 MET A CA 1
ATOM 2359 C C . MET A 1 314 ? -17.482 -7.321 12.654 1.00 98.25 314 MET A C 1
ATOM 2361 O O . MET A 1 314 ? -16.783 -6.738 13.483 1.00 98.25 314 MET A O 1
ATOM 2365 N N . ARG A 1 315 ? -18.755 -7.654 12.904 1.00 98.38 315 ARG A N 1
ATOM 2366 C CA . ARG A 1 315 ? -19.407 -7.399 14.198 1.00 98.38 315 ARG A CA 1
ATOM 2367 C C . ARG A 1 315 ? -18.681 -8.097 15.351 1.00 98.38 315 ARG A C 1
ATOM 2369 O O . ARG A 1 315 ? -18.403 -7.449 16.354 1.00 98.38 315 ARG A O 1
ATOM 2376 N N . LYS A 1 316 ? -18.278 -9.360 15.181 1.00 98.56 316 LYS A N 1
ATOM 2377 C CA . LYS A 1 316 ? -17.491 -10.094 16.192 1.00 98.56 316 LYS A CA 1
ATOM 2378 C C . LYS A 1 316 ? -16.152 -9.415 16.488 1.00 98.56 316 LYS A C 1
ATOM 2380 O O . LYS A 1 316 ? -15.768 -9.289 17.649 1.00 98.56 316 LYS A O 1
ATOM 2385 N N . VAL A 1 317 ? -15.450 -8.948 15.450 1.00 98.62 317 VAL A N 1
ATOM 2386 C CA . VAL A 1 317 ? -14.185 -8.212 15.620 1.00 98.62 317 VAL A CA 1
ATOM 2387 C C . VAL A 1 317 ? -14.426 -6.893 16.363 1.00 98.62 317 VAL A C 1
ATOM 2389 O O . VAL A 1 317 ? -13.664 -6.553 17.266 1.00 98.62 317 VAL A O 1
ATOM 2392 N N . LEU A 1 318 ? -15.496 -6.165 16.030 1.00 98.56 318 LEU A N 1
ATOM 2393 C CA . LEU A 1 318 ? -15.866 -4.919 16.707 1.00 98.56 318 LEU A CA 1
ATOM 2394 C C . LEU A 1 318 ? -16.148 -5.135 18.193 1.00 98.56 318 LEU A C 1
ATOM 2396 O O . LEU A 1 318 ? -15.581 -4.422 19.013 1.00 98.56 318 LEU A O 1
ATOM 2400 N N . GLU A 1 319 ? -16.967 -6.126 18.540 1.00 98.50 319 GLU A N 1
ATOM 2401 C CA . GLU A 1 319 ? -17.300 -6.469 19.929 1.00 98.50 319 GLU A CA 1
ATOM 2402 C C . GLU A 1 319 ? -16.051 -6.864 20.727 1.00 98.50 319 GLU A C 1
ATOM 2404 O O . GLU A 1 319 ? -15.843 -6.390 21.846 1.00 98.50 319 GLU A O 1
ATOM 2409 N N . LYS A 1 320 ? -15.168 -7.672 20.130 1.00 98.25 320 LYS A N 1
ATOM 2410 C CA . LYS A 1 320 ? -13.907 -8.078 20.755 1.00 98.25 320 LYS A CA 1
ATOM 2411 C C . LYS A 1 320 ? -12.978 -6.892 21.004 1.00 98.25 320 LYS A C 1
ATOM 2413 O O . LYS A 1 320 ? -12.429 -6.762 22.097 1.00 98.25 320 LYS A O 1
ATOM 2418 N N . VAL A 1 321 ? -12.803 -6.019 20.012 1.00 98.12 321 VAL A N 1
ATOM 2419 C CA . VAL A 1 321 ? -11.953 -4.826 20.143 1.00 98.12 321 VAL A CA 1
ATOM 2420 C C . VAL A 1 321 ? -12.566 -3.829 21.128 1.00 98.12 321 VAL A C 1
ATOM 2422 O O . VAL A 1 321 ? -11.839 -3.272 21.945 1.00 98.12 321 VAL A O 1
ATOM 2425 N N . ALA A 1 322 ? -13.887 -3.640 21.111 1.00 97.31 322 ALA A N 1
ATOM 2426 C CA . ALA A 1 322 ? -14.607 -2.811 22.078 1.00 97.31 322 ALA A CA 1
ATOM 2427 C C . ALA A 1 322 ? -14.375 -3.304 23.511 1.00 97.31 322 ALA A C 1
ATOM 2429 O O . ALA A 1 322 ? -13.978 -2.523 24.374 1.00 97.31 322 ALA A O 1
ATOM 2430 N N . SER A 1 323 ? -14.520 -4.615 23.735 1.00 96.06 323 SER A N 1
ATOM 2431 C CA . SER A 1 323 ? -14.249 -5.256 25.023 1.00 96.06 323 SER A CA 1
ATOM 2432 C C . SER A 1 323 ? -12.791 -5.077 25.459 1.00 96.06 323 SER A C 1
ATOM 2434 O O . SER A 1 323 ? -12.542 -4.628 26.576 1.00 96.06 323 SER A O 1
ATOM 2436 N N . ALA A 1 324 ? -11.823 -5.327 24.569 1.00 95.75 324 ALA A N 1
ATOM 2437 C CA . ALA A 1 324 ? -10.399 -5.156 24.867 1.00 95.75 324 ALA A CA 1
ATOM 2438 C C . ALA A 1 324 ? -10.029 -3.701 25.206 1.00 95.75 324 ALA A C 1
ATOM 2440 O O . ALA A 1 324 ? -9.154 -3.455 26.034 1.00 95.75 324 ALA A O 1
ATOM 2441 N N . LEU A 1 325 ? -10.695 -2.732 24.575 1.00 95.62 325 LEU A N 1
ATOM 2442 C CA . LEU A 1 325 ? -10.488 -1.304 24.815 1.00 95.62 325 LEU A CA 1
ATOM 2443 C C . LEU A 1 325 ? -11.367 -0.741 25.936 1.00 95.62 325 LEU A C 1
ATOM 2445 O O . LEU A 1 325 ? -11.236 0.442 26.254 1.00 95.62 325 LEU A O 1
ATOM 2449 N N . CYS A 1 326 ? -12.246 -1.557 26.521 1.00 94.94 326 CYS A N 1
ATOM 2450 C CA . CYS A 1 326 ? -13.298 -1.155 27.453 1.00 94.94 326 CYS A CA 1
ATOM 2451 C C . CYS A 1 326 ? -14.050 0.105 26.981 1.00 94.94 326 CYS A C 1
ATOM 2453 O O . CYS A 1 326 ? -14.230 1.059 27.740 1.00 94.94 326 CYS A O 1
ATOM 2455 N N . LEU A 1 327 ? -14.428 0.117 25.702 1.00 93.81 327 LEU A N 1
ATOM 2456 C CA . LEU A 1 327 ? -15.250 1.150 25.073 1.00 93.81 327 LEU A CA 1
ATOM 2457 C C . LEU A 1 327 ? -16.621 0.559 24.709 1.00 93.81 327 LEU A C 1
ATOM 2459 O O . LEU A 1 327 ? -16.688 -0.628 24.382 1.00 93.81 327 LEU A O 1
ATOM 2463 N N . PRO A 1 328 ? -17.701 1.361 24.703 1.00 94.81 328 PRO A N 1
ATOM 2464 C CA . PRO A 1 328 ? -18.963 0.949 24.098 1.00 94.81 328 PRO A CA 1
ATOM 2465 C C . PRO A 1 328 ? -18.752 0.573 22.627 1.00 94.81 328 PRO A C 1
ATOM 2467 O O . PRO A 1 328 ? -18.009 1.248 21.904 1.00 94.81 328 PRO A O 1
ATOM 2470 N N . VAL A 1 329 ? -19.395 -0.501 22.164 1.00 96.50 329 VAL A N 1
ATOM 2471 C CA . VAL A 1 329 ? -19.220 -0.982 20.783 1.00 96.50 329 VAL A CA 1
ATOM 2472 C C . VAL A 1 329 ? -19.723 0.041 19.762 1.00 96.50 329 VAL A C 1
ATOM 2474 O O . VAL A 1 329 ? -19.157 0.157 18.679 1.00 96.50 329 VAL A O 1
ATOM 2477 N N . GLU A 1 330 ? -20.708 0.855 20.141 1.00 95.50 330 GLU A N 1
ATOM 2478 C CA . GLU A 1 330 ? -21.304 1.936 19.353 1.00 95.50 330 GLU A CA 1
ATOM 2479 C C . GLU A 1 330 ? -20.318 3.078 19.082 1.00 95.50 330 GLU A C 1
ATOM 2481 O O . GLU A 1 330 ? -20.487 3.846 18.132 1.00 95.50 330 GLU A O 1
ATOM 2486 N N . GLU A 1 331 ? -19.264 3.200 19.893 1.00 94.94 331 GLU A N 1
ATOM 2487 C CA . GLU A 1 331 ? -18.189 4.145 19.616 1.00 94.94 331 GLU A CA 1
ATOM 2488 C C . GLU A 1 331 ? -17.255 3.636 18.514 1.00 94.94 331 GLU A C 1
ATOM 2490 O O . GLU A 1 331 ? -16.547 4.430 17.891 1.00 94.94 331 GLU A O 1
ATOM 2495 N N . LEU A 1 332 ? -17.237 2.337 18.221 1.00 97.06 332 LEU A N 1
ATOM 2496 C CA . LEU A 1 332 ? -16.390 1.758 17.187 1.00 97.06 332 LEU A CA 1
ATOM 2497 C C . LEU A 1 332 ? -17.141 1.569 15.867 1.00 97.06 332 LEU A C 1
ATOM 2499 O O . LEU A 1 332 ? -18.358 1.471 15.788 1.00 97.06 332 LEU A O 1
ATOM 2503 N N . ASN A 1 333 ? -16.370 1.516 14.786 1.00 97.44 333 ASN A N 1
ATOM 2504 C CA . ASN A 1 333 ? -16.845 1.065 13.487 1.00 97.44 333 ASN A CA 1
ATOM 2505 C C . ASN A 1 333 ? -15.707 0.349 12.754 1.00 97.44 333 ASN A C 1
ATOM 2507 O O . ASN A 1 333 ? -14.535 0.462 13.136 1.00 97.44 333 ASN A O 1
ATOM 2511 N N . ALA A 1 334 ? -16.056 -0.382 11.694 1.00 97.94 334 ALA A N 1
ATOM 2512 C CA . ALA A 1 334 ? -15.103 -1.170 10.915 1.00 97.94 334 ALA A CA 1
ATOM 2513 C C . ALA A 1 334 ? -13.903 -0.337 10.430 1.00 97.94 334 ALA A C 1
ATOM 2515 O O . ALA A 1 334 ? -12.767 -0.798 10.471 1.00 97.94 334 ALA A O 1
ATOM 2516 N N . ASP A 1 335 ? -14.133 0.916 10.034 1.00 97.31 335 ASP A N 1
ATOM 2517 C CA . ASP A 1 335 ? -13.099 1.813 9.520 1.00 97.31 335 ASP A CA 1
ATOM 2518 C C . ASP A 1 335 ? -12.066 2.224 10.589 1.00 97.31 335 ASP A C 1
ATOM 2520 O O . ASP A 1 335 ? -10.881 2.361 10.273 1.00 97.31 335 ASP A O 1
ATOM 2524 N N . LEU A 1 336 ? -12.489 2.426 11.839 1.00 98.12 336 LEU A N 1
ATOM 2525 C CA . LEU A 1 336 ? -11.602 2.733 12.967 1.00 98.12 336 LEU A CA 1
ATOM 2526 C C . LEU A 1 336 ? -10.773 1.514 13.370 1.00 98.12 336 LEU A C 1
ATOM 2528 O O . LEU A 1 336 ? -9.556 1.622 13.529 1.00 98.12 336 LEU A O 1
ATOM 2532 N N . VAL A 1 337 ? -11.418 0.350 13.473 1.00 98.12 337 VAL A N 1
ATOM 2533 C CA . VAL A 1 337 ? -10.745 -0.915 13.799 1.00 98.12 337 VAL A CA 1
ATOM 2534 C C . VAL A 1 337 ? -9.752 -1.303 12.704 1.00 98.12 337 VAL A C 1
ATOM 2536 O O . VAL A 1 337 ? -8.612 -1.664 12.997 1.00 98.12 337 VAL A O 1
ATOM 2539 N N . GLN A 1 338 ? -10.125 -1.130 11.435 1.00 97.81 338 GLN A N 1
ATOM 2540 C CA . GLN A 1 338 ? -9.223 -1.335 10.306 1.00 97.81 338 GLN A CA 1
ATOM 2541 C C . GLN A 1 338 ? -7.992 -0.433 10.401 1.00 97.81 338 GLN A C 1
ATOM 2543 O O . GLN A 1 338 ? -6.887 -0.878 10.105 1.00 97.81 338 GLN A O 1
ATOM 2548 N N . VAL A 1 339 ? -8.150 0.835 10.795 1.00 97.81 339 VAL A N 1
ATOM 2549 C CA . VAL A 1 339 ? -7.008 1.743 10.953 1.00 97.81 339 VAL A CA 1
ATOM 2550 C C . VAL A 1 339 ? -6.100 1.301 12.098 1.00 97.81 339 VAL A C 1
ATOM 2552 O O . VAL A 1 339 ? -4.890 1.290 11.893 1.00 97.81 339 VAL A O 1
ATOM 2555 N N . ALA A 1 340 ? -6.642 0.863 13.238 1.00 97.56 340 ALA A N 1
ATOM 2556 C CA . ALA A 1 340 ? -5.845 0.283 14.322 1.00 97.56 340 ALA A CA 1
ATOM 2557 C C . ALA A 1 340 ? -5.022 -0.932 13.849 1.00 97.56 340 ALA A C 1
ATOM 2559 O O . ALA A 1 340 ? -3.817 -1.002 14.098 1.00 97.56 340 ALA A O 1
ATOM 2560 N N . PHE A 1 341 ? -5.633 -1.840 13.084 1.00 97.88 341 PHE A N 1
ATOM 2561 C CA . PHE A 1 341 ? -4.932 -2.983 12.492 1.00 97.88 341 PHE A CA 1
ATOM 2562 C C . PHE A 1 341 ? -3.858 -2.556 11.488 1.00 97.88 341 PHE A C 1
ATOM 2564 O O . PHE A 1 341 ? -2.726 -3.033 11.523 1.00 97.88 341 PHE A O 1
ATOM 2571 N N . LEU A 1 342 ? -4.161 -1.592 10.617 1.00 96.81 342 LEU A N 1
ATOM 2572 C CA . LEU A 1 342 ? -3.180 -1.088 9.660 1.00 96.81 342 LEU A CA 1
ATOM 2573 C C . LEU A 1 342 ? -2.023 -0.351 10.344 1.00 96.81 342 LEU A C 1
ATOM 2575 O O . LEU A 1 342 ? -0.908 -0.405 9.827 1.00 96.81 342 LEU A O 1
ATOM 2579 N N . THR A 1 343 ? -2.232 0.292 11.495 1.00 97.31 343 THR A N 1
ATOM 2580 C CA . THR A 1 343 ? -1.150 0.897 12.292 1.00 97.31 343 THR A CA 1
ATOM 2581 C C . THR A 1 343 ? -0.102 -0.139 12.686 1.00 97.31 343 THR A C 1
ATOM 2583 O O . THR A 1 343 ? 1.089 0.142 12.556 1.00 97.31 343 THR A O 1
ATOM 2586 N N . CYS A 1 344 ? -0.517 -1.363 13.033 1.00 94.75 344 CYS A N 1
ATOM 2587 C CA . CYS A 1 344 ? 0.404 -2.480 13.252 1.00 94.75 344 CYS A CA 1
ATOM 2588 C C . CYS A 1 344 ? 1.313 -2.711 12.030 1.00 94.75 344 CYS A C 1
ATOM 2590 O O . CYS A 1 344 ? 2.540 -2.724 12.152 1.00 94.75 344 CYS A O 1
ATOM 2592 N N . SER A 1 345 ? 0.721 -2.788 10.832 1.00 94.81 345 SER A N 1
ATOM 2593 C CA . SER A 1 345 ? 1.476 -2.970 9.585 1.00 94.81 345 SER A CA 1
ATOM 2594 C C . SER A 1 345 ? 2.413 -1.799 9.269 1.00 94.81 345 SER A C 1
ATOM 2596 O O . SER A 1 345 ? 3.543 -2.005 8.825 1.00 94.81 345 SER A O 1
ATOM 2598 N N . TYR A 1 346 ? 1.968 -0.559 9.507 1.00 97.12 346 TYR A N 1
ATOM 2599 C CA . TYR A 1 346 ? 2.747 0.634 9.195 1.00 97.12 346 TYR A CA 1
ATOM 2600 C C . TYR A 1 346 ? 3.938 0.790 10.136 1.00 97.12 346 TYR A C 1
ATOM 2602 O O . TYR A 1 346 ? 5.021 1.115 9.662 1.00 97.12 346 TYR A O 1
ATOM 2610 N N . GLU A 1 347 ? 3.785 0.560 11.439 1.00 95.88 347 GLU A N 1
ATOM 2611 C CA . GLU A 1 347 ? 4.915 0.662 12.368 1.00 95.88 347 GLU A CA 1
ATOM 2612 C C . GLU A 1 347 ? 5.944 -0.445 12.141 1.00 95.88 347 GLU A C 1
ATOM 2614 O O . GLU A 1 347 ? 7.144 -0.152 12.135 1.00 95.88 347 GLU A O 1
ATOM 2619 N N . LEU A 1 348 ? 5.499 -1.668 11.828 1.00 94.38 348 LEU A N 1
ATOM 2620 C CA . LEU A 1 348 ? 6.410 -2.738 11.427 1.00 94.38 348 LEU A CA 1
ATOM 2621 C C . LEU A 1 348 ? 7.171 -2.355 10.153 1.00 94.38 348 LEU A C 1
ATOM 2623 O O . LEU A 1 348 ? 8.393 -2.455 10.108 1.00 94.38 348 LEU A O 1
ATOM 2627 N N . ALA A 1 349 ? 6.473 -1.862 9.129 1.00 94.31 349 ALA A N 1
ATOM 2628 C CA . ALA A 1 349 ? 7.105 -1.508 7.864 1.00 94.31 349 ALA A CA 1
ATOM 2629 C C . ALA A 1 349 ? 7.987 -0.251 7.952 1.00 94.31 349 ALA A C 1
ATOM 2631 O O . ALA A 1 349 ? 8.966 -0.159 7.230 1.00 94.31 349 ALA A O 1
ATOM 2632 N N . ILE A 1 350 ? 7.658 0.740 8.785 1.00 95.94 350 ILE A N 1
ATOM 2633 C CA . ILE A 1 350 ? 8.376 2.027 8.827 1.00 95.94 350 ILE A CA 1
ATOM 2634 C C . ILE A 1 350 ? 9.527 2.004 9.834 1.00 95.94 350 ILE A C 1
ATOM 2636 O O . ILE A 1 350 ? 10.596 2.544 9.545 1.00 95.94 350 ILE A O 1
ATOM 2640 N N . LYS A 1 351 ? 9.289 1.439 11.022 1.00 93.75 351 LYS A N 1
ATOM 2641 C CA . LYS A 1 351 ? 10.202 1.495 12.171 1.00 93.75 351 LYS A CA 1
ATOM 2642 C C . LYS A 1 351 ? 10.804 0.136 12.525 1.00 93.75 351 LYS A C 1
ATOM 2644 O O . LYS A 1 351 ? 11.684 0.097 13.375 1.00 93.75 351 LYS A O 1
ATOM 2649 N N . ASN A 1 352 ? 10.354 -0.951 11.892 1.00 92.50 352 ASN A N 1
ATOM 2650 C CA . ASN A 1 352 ? 10.729 -2.317 12.260 1.00 92.50 352 ASN A CA 1
ATOM 2651 C C . ASN A 1 352 ? 10.392 -2.648 13.728 1.00 92.50 352 ASN A C 1
ATOM 2653 O O . ASN A 1 352 ? 11.153 -3.324 14.413 1.00 92.50 352 ASN A O 1
ATOM 2657 N N . VAL A 1 353 ? 9.254 -2.146 14.222 1.00 92.75 353 VAL A N 1
ATOM 2658 C CA . VAL A 1 353 ? 8.774 -2.399 15.589 1.00 92.75 353 VAL A CA 1
ATOM 2659 C C . VAL A 1 353 ? 7.392 -3.036 15.570 1.00 92.75 353 VAL A C 1
ATOM 2661 O O . VAL A 1 353 ? 6.570 -2.748 14.702 1.00 92.75 353 VAL A O 1
ATOM 2664 N N . THR A 1 354 ? 7.120 -3.880 16.562 1.00 92.38 354 THR A N 1
ATOM 2665 C CA . THR A 1 354 ? 5.766 -4.384 16.797 1.00 92.38 354 THR A CA 1
ATOM 2666 C C . THR A 1 354 ? 4.970 -3.322 17.543 1.00 92.38 354 THR A C 1
ATOM 2668 O O . THR A 1 354 ? 5.269 -3.013 18.695 1.00 92.38 354 THR A O 1
ATOM 2671 N N . SER A 1 355 ? 3.965 -2.754 16.879 1.00 94.69 355 SER A N 1
ATOM 2672 C CA . SER A 1 355 ? 3.102 -1.737 17.476 1.00 94.69 355 SER A CA 1
ATOM 2673 C C . SER A 1 355 ? 2.311 -2.290 18.667 1.00 94.69 355 SER A C 1
ATOM 2675 O O . SER A 1 355 ? 1.790 -3.404 18.570 1.00 94.69 355 SER A O 1
ATOM 2677 N N . PRO A 1 356 ? 2.083 -1.518 19.747 1.00 95.31 356 PRO A N 1
ATOM 2678 C CA . PRO A 1 356 ? 1.123 -1.900 20.783 1.00 95.31 356 PRO A CA 1
ATOM 2679 C C . PRO A 1 356 ? -0.280 -2.167 20.219 1.00 95.31 356 PRO A C 1
ATOM 2681 O O . PRO A 1 356 ? -0.986 -3.043 20.719 1.00 95.31 356 PRO A O 1
ATOM 2684 N N . TRP A 1 357 ? -0.651 -1.486 19.127 1.00 96.31 357 TRP A N 1
ATOM 2685 C CA . TRP A 1 357 ? -1.912 -1.694 18.408 1.00 96.31 357 TRP A CA 1
ATOM 2686 C C . TRP A 1 357 ? -2.073 -3.122 17.866 1.00 96.31 357 TRP A C 1
ATOM 2688 O O . TRP A 1 357 ? -3.198 -3.593 17.738 1.00 96.31 357 TRP A O 1
ATOM 2698 N N . CYS A 1 358 ? -0.972 -3.837 17.599 1.00 95.94 358 CYS A N 1
ATOM 2699 C CA . CYS A 1 358 ? -1.008 -5.235 17.163 1.00 95.94 358 CYS A CA 1
ATOM 2700 C C . CYS A 1 358 ? -1.672 -6.149 18.204 1.00 95.94 358 CYS A C 1
ATOM 2702 O O . CYS A 1 358 ? -2.337 -7.108 17.837 1.00 95.94 358 CYS A O 1
ATOM 2704 N N . SER A 1 359 ? -1.533 -5.836 19.499 1.00 94.69 359 SER A N 1
ATOM 2705 C CA . SER A 1 359 ? -2.025 -6.692 20.590 1.00 94.69 359 SER A CA 1
ATOM 2706 C C . SER A 1 359 ? -3.552 -6.779 20.699 1.00 94.69 359 SER A C 1
ATOM 2708 O O . SER A 1 359 ? -4.056 -7.616 21.441 1.00 94.69 359 SER A O 1
ATOM 2710 N N . LEU A 1 360 ? -4.287 -5.948 19.953 1.00 96.31 360 LEU A N 1
ATOM 2711 C CA . LEU A 1 360 ? -5.749 -6.005 19.883 1.00 96.31 360 LEU A CA 1
ATOM 2712 C C . LEU A 1 360 ? -6.269 -7.163 19.025 1.00 96.31 360 LEU A C 1
ATOM 2714 O O . LEU A 1 360 ? -7.449 -7.496 19.111 1.00 96.31 360 LEU A O 1
ATOM 2718 N N . PHE A 1 361 ? -5.417 -7.746 18.181 1.00 97.25 361 PHE A N 1
ATOM 2719 C CA . PHE A 1 361 ? -5.844 -8.639 17.114 1.00 97.25 361 PHE A CA 1
ATOM 2720 C C . PHE A 1 361 ? -5.220 -10.020 17.271 1.00 97.25 361 PHE A C 1
ATOM 2722 O O . PHE A 1 361 ? -4.015 -10.167 17.461 1.00 97.25 361 PHE A O 1
ATOM 2729 N N . SER A 1 362 ? -6.060 -11.040 17.153 1.00 96.38 362 SER A N 1
ATOM 2730 C CA . SER A 1 362 ? -5.638 -12.416 16.907 1.00 96.38 362 SER A CA 1
ATOM 2731 C C . SER A 1 362 ? -5.524 -12.687 15.408 1.00 96.38 362 SER A C 1
ATOM 2733 O O . SER A 1 362 ? -5.960 -11.883 14.583 1.00 96.38 362 SER A O 1
ATOM 2735 N N . GLU A 1 363 ? -4.988 -13.851 15.053 1.00 96.44 363 GLU A N 1
ATOM 2736 C CA . GLU A 1 363 ? -4.904 -14.292 13.662 1.00 96.44 363 GLU A CA 1
ATOM 2737 C C . GLU A 1 363 ? -6.281 -14.383 12.981 1.00 96.44 363 GLU A C 1
ATOM 2739 O O . GLU A 1 363 ? -6.433 -13.973 11.833 1.00 96.44 363 GLU A O 1
ATOM 2744 N N . GLU A 1 364 ? -7.311 -14.839 13.700 1.00 97.12 364 GLU A N 1
ATOM 2745 C CA . GLU A 1 364 ? -8.678 -14.907 13.167 1.00 97.12 364 GLU A CA 1
ATOM 2746 C C . GLU A 1 364 ? -9.261 -13.515 12.890 1.00 97.12 364 GLU A C 1
ATOM 2748 O O . GLU A 1 364 ? -9.885 -13.299 11.852 1.00 97.12 364 GLU A O 1
ATOM 2753 N N . ASP A 1 365 ? -8.986 -12.531 13.753 1.00 97.94 365 ASP A N 1
ATOM 2754 C CA . ASP A 1 365 ? -9.397 -11.144 13.489 1.00 97.94 365 ASP A CA 1
ATOM 2755 C C . ASP A 1 365 ? -8.642 -10.578 12.279 1.00 97.94 365 ASP A C 1
ATOM 2757 O O . ASP A 1 365 ? -9.209 -9.854 11.461 1.00 97.94 365 ASP A O 1
ATOM 2761 N N . ALA A 1 366 ? -7.360 -10.928 12.142 1.00 97.31 366 ALA A N 1
ATOM 2762 C CA . ALA A 1 366 ? -6.520 -10.501 11.032 1.00 97.31 366 ALA A CA 1
ATOM 2763 C C . ALA A 1 366 ? -7.000 -11.067 9.689 1.00 97.31 366 ALA A C 1
ATOM 2765 O O . ALA A 1 366 ? -7.001 -10.335 8.703 1.00 97.31 366 ALA A O 1
ATOM 2766 N N . LYS A 1 367 ? -7.482 -12.318 9.647 1.00 97.56 367 LYS A N 1
ATOM 2767 C CA . LYS A 1 367 ? -8.129 -12.903 8.458 1.00 97.56 367 LYS A CA 1
ATOM 2768 C C . LYS A 1 367 ? -9.355 -12.098 8.033 1.00 97.56 367 LYS A C 1
ATOM 2770 O O . LYS A 1 367 ? -9.500 -11.784 6.854 1.00 97.56 367 LYS A O 1
ATOM 2775 N N . VAL A 1 368 ? -10.209 -11.723 8.988 1.00 98.50 368 VAL A N 1
ATOM 2776 C CA . VAL A 1 368 ? -11.413 -10.918 8.723 1.00 98.50 368 VAL A CA 1
ATOM 2777 C C . VAL A 1 368 ? -11.045 -9.519 8.220 1.00 98.50 368 VAL A C 1
ATOM 2779 O O . VAL A 1 368 ? -11.614 -9.048 7.238 1.00 98.50 368 VAL A O 1
ATOM 2782 N N . LEU A 1 369 ? -10.073 -8.861 8.853 1.00 98.25 369 LEU A N 1
ATOM 2783 C CA . LEU A 1 369 ? -9.629 -7.510 8.491 1.00 98.25 369 LEU A CA 1
ATOM 2784 C C . LEU A 1 369 ? -8.818 -7.466 7.191 1.00 98.25 369 LEU A C 1
ATOM 2786 O O . LEU A 1 369 ? -8.846 -6.453 6.487 1.00 98.25 369 LEU A O 1
ATOM 2790 N N . GLU A 1 370 ? -8.105 -8.539 6.851 1.00 96.50 370 GLU A N 1
ATOM 2791 C CA . GLU A 1 370 ? -7.525 -8.675 5.520 1.00 96.50 370 GLU A CA 1
ATOM 2792 C C . GLU A 1 370 ? -8.614 -8.927 4.488 1.00 96.50 370 GLU A C 1
ATOM 2794 O O . GLU A 1 370 ? -8.664 -8.214 3.499 1.00 96.50 370 GLU A O 1
ATOM 2799 N N . TYR A 1 371 ? -9.554 -9.844 4.716 1.00 97.44 371 TYR A N 1
ATOM 2800 C CA . TYR A 1 371 ? -10.664 -10.026 3.777 1.00 97.44 371 TYR A CA 1
ATOM 2801 C C . TYR A 1 371 ? -11.433 -8.711 3.541 1.00 97.44 371 TYR A C 1
ATOM 2803 O O . TYR A 1 371 ? -11.679 -8.335 2.397 1.00 97.44 371 TYR A O 1
ATOM 2811 N N . LEU A 1 372 ? -11.643 -7.949 4.621 1.00 97.31 372 LEU A N 1
ATOM 2812 C CA . LEU A 1 372 ? -11.716 -6.485 4.690 1.00 97.31 372 LEU A CA 1
ATOM 2813 C C . LEU A 1 372 ? -11.153 -5.736 3.473 1.00 97.31 372 LEU A C 1
ATOM 2815 O O . LEU A 1 372 ? -11.828 -5.178 2.596 1.00 97.31 372 LEU A O 1
ATOM 2819 N N . ASN A 1 373 ? -9.836 -5.644 3.523 1.00 94.00 373 ASN A N 1
ATOM 2820 C CA . ASN A 1 373 ? -9.017 -4.882 2.615 1.00 94.00 373 ASN A CA 1
ATOM 2821 C C . ASN A 1 373 ? -8.932 -5.527 1.218 1.00 94.00 373 ASN A C 1
ATOM 2823 O O . ASN A 1 373 ? -8.951 -4.792 0.228 1.00 94.00 373 ASN A O 1
ATOM 2827 N N . ASP A 1 374 ? -8.885 -6.852 1.120 1.00 93.31 374 ASP A N 1
ATOM 2828 C CA . ASP A 1 374 ? -8.873 -7.613 -0.129 1.00 93.31 374 ASP A CA 1
ATOM 2829 C C . ASP A 1 374 ? -10.173 -7.398 -0.914 1.00 93.31 374 ASP A C 1
ATOM 2831 O O . ASP A 1 374 ? -10.113 -7.075 -2.099 1.00 93.31 374 ASP A O 1
ATOM 2835 N N . LEU A 1 375 ? -11.340 -7.440 -0.262 1.00 95.31 375 LEU A N 1
ATOM 2836 C CA . LEU A 1 375 ? -12.634 -7.146 -0.886 1.00 95.31 375 LEU A CA 1
ATOM 2837 C C . LEU A 1 375 ? -12.664 -5.713 -1.432 1.00 95.31 375 LEU A C 1
ATOM 2839 O O . LEU A 1 375 ? -13.104 -5.467 -2.558 1.00 95.31 375 LEU A O 1
ATOM 2843 N N . LYS A 1 376 ? -12.101 -4.757 -0.683 1.00 91.81 376 LYS A N 1
ATOM 2844 C CA . LYS A 1 376 ? -11.922 -3.386 -1.173 1.00 91.81 376 LYS A CA 1
ATOM 2845 C C . LYS A 1 376 ? -11.015 -3.315 -2.398 1.00 91.81 376 LYS A C 1
ATOM 2847 O O . LYS A 1 376 ? -11.340 -2.582 -3.330 1.00 91.81 376 LYS A O 1
ATOM 2852 N N . GLN A 1 377 ? -9.889 -4.030 -2.417 1.00 89.38 377 GLN A N 1
ATOM 2853 C CA . GLN A 1 377 ? -9.021 -4.056 -3.598 1.00 89.38 377 GLN A CA 1
ATOM 2854 C C . GLN 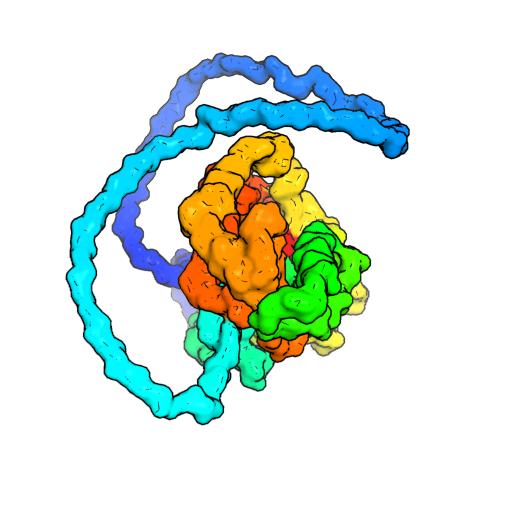A 1 377 ? -9.705 -4.740 -4.781 1.00 89.38 377 GLN A C 1
ATOM 2856 O O . GLN A 1 377 ? -9.603 -4.230 -5.892 1.00 89.38 377 GLN A O 1
ATOM 2861 N N . TYR A 1 378 ? -10.428 -5.834 -4.548 1.00 90.19 378 TYR A N 1
ATOM 2862 C CA . TYR A 1 378 ? -11.146 -6.596 -5.563 1.00 90.19 378 TYR A CA 1
ATOM 2863 C C . TYR A 1 378 ? -12.129 -5.711 -6.332 1.00 90.19 378 TYR A C 1
ATOM 2865 O O . TYR A 1 378 ? -12.017 -5.596 -7.552 1.00 90.19 378 TYR A O 1
ATOM 2873 N N . TRP A 1 379 ? -13.018 -5.010 -5.625 1.00 91.94 379 TRP A N 1
ATOM 2874 C CA . TRP A 1 379 ? -14.017 -4.145 -6.258 1.00 91.94 379 TRP A CA 1
ATOM 2875 C C . TRP A 1 379 ? -13.412 -2.874 -6.849 1.00 91.94 379 TRP A C 1
ATOM 2877 O O . TRP A 1 379 ? -13.736 -2.494 -7.972 1.00 91.94 379 TRP A O 1
ATOM 2887 N N . LYS A 1 380 ? -12.469 -2.242 -6.143 1.00 87.50 380 LYS A N 1
ATOM 2888 C CA . LYS A 1 380 ? -11.940 -0.942 -6.567 1.00 87.50 380 LYS A CA 1
ATOM 2889 C C . LYS A 1 380 ? -10.885 -1.028 -7.670 1.00 87.50 380 LYS A C 1
ATOM 2891 O O . LYS A 1 380 ? -10.732 -0.087 -8.440 1.00 87.50 380 LYS A O 1
ATOM 2896 N N . ARG A 1 381 ? -10.070 -2.086 -7.675 1.00 84.44 381 ARG A N 1
ATOM 2897 C CA . ARG A 1 381 ? -8.839 -2.181 -8.485 1.00 84.44 381 ARG A CA 1
ATOM 2898 C C . ARG A 1 381 ? -8.594 -3.566 -9.096 1.00 84.44 381 ARG A C 1
ATOM 2900 O O . ARG A 1 381 ? -7.689 -3.685 -9.912 1.00 84.44 381 ARG A O 1
ATOM 2907 N N . GLY A 1 382 ? -9.335 -4.591 -8.676 1.00 85.06 382 GLY A N 1
ATOM 2908 C CA . GLY A 1 382 ? -9.203 -5.980 -9.118 1.00 85.06 382 GLY A CA 1
ATOM 2909 C C . GLY A 1 382 ? -10.367 -6.401 -10.010 1.00 85.06 382 GLY A C 1
ATOM 2910 O O . GLY A 1 382 ? -10.814 -5.624 -10.848 1.00 85.06 382 GLY A O 1
ATOM 2911 N N . TYR A 1 383 ? -10.876 -7.616 -9.818 1.00 86.62 383 TYR A N 1
ATOM 2912 C CA . TYR A 1 383 ? -11.832 -8.249 -10.736 1.00 86.62 383 TYR A CA 1
ATOM 2913 C C . TYR A 1 383 ? -13.305 -7.911 -10.494 1.00 86.62 383 TYR A C 1
ATOM 2915 O O . TYR A 1 383 ? -14.167 -8.477 -11.153 1.00 86.62 383 TYR A O 1
ATOM 2923 N N . GLY A 1 384 ? -13.625 -6.997 -9.573 1.00 89.69 384 GLY A N 1
ATOM 2924 C CA . GLY A 1 384 ? -15.023 -6.628 -9.334 1.00 89.69 384 GLY A CA 1
ATOM 2925 C C . GLY A 1 384 ? -15.707 -5.995 -10.546 1.00 89.69 384 GLY A C 1
ATOM 2926 O O . GLY A 1 384 ? -16.913 -6.144 -10.707 1.00 89.69 384 GLY A O 1
ATOM 2927 N N . TYR A 1 385 ? -14.940 -5.342 -11.424 1.00 90.25 385 TYR A N 1
ATOM 2928 C CA . TYR A 1 385 ? -15.448 -4.781 -12.672 1.00 90.25 385 TYR A CA 1
ATOM 2929 C C . TYR A 1 385 ? -14.463 -5.004 -13.817 1.00 90.25 385 TYR A C 1
ATOM 2931 O O . TYR A 1 385 ? -13.283 -4.674 -13.690 1.00 90.25 385 TYR A O 1
ATOM 2939 N N . ASP A 1 386 ? -14.957 -5.448 -14.975 1.00 91.00 386 ASP A N 1
ATOM 2940 C CA . ASP A 1 386 ? -14.155 -5.636 -16.194 1.00 91.00 386 ASP A CA 1
ATOM 2941 C C . ASP A 1 386 ? -13.313 -4.404 -16.548 1.00 91.00 386 ASP A C 1
ATOM 2943 O O . ASP A 1 386 ? -12.166 -4.523 -16.987 1.00 91.00 386 ASP A O 1
ATOM 2947 N N . ILE A 1 387 ? -13.871 -3.205 -16.334 1.00 90.19 387 ILE A N 1
ATOM 2948 C CA . ILE A 1 387 ? -13.206 -1.936 -16.644 1.00 90.19 387 ILE A CA 1
ATOM 2949 C C . ILE A 1 387 ? -11.914 -1.734 -15.846 1.00 90.19 387 ILE A C 1
ATOM 2951 O O . ILE A 1 387 ? -11.002 -1.075 -16.343 1.00 90.19 387 ILE A O 1
ATOM 2955 N N . ASN A 1 388 ? -11.788 -2.334 -14.658 1.00 86.44 388 ASN A N 1
ATOM 2956 C CA . ASN A 1 388 ? -10.579 -2.244 -13.843 1.00 86.44 388 ASN A CA 1
ATOM 2957 C C . ASN A 1 388 ? -9.377 -2.804 -14.612 1.00 86.44 388 ASN A C 1
ATOM 2959 O O . ASN A 1 388 ? -8.359 -2.124 -14.738 1.00 86.44 388 ASN A O 1
ATOM 2963 N N . SER A 1 389 ? -9.519 -3.998 -15.198 1.00 84.94 389 SER A N 1
ATOM 2964 C CA . SER A 1 389 ? -8.463 -4.615 -16.008 1.00 84.94 389 SER A CA 1
ATOM 2965 C C . SER A 1 389 ? -8.246 -3.868 -17.329 1.00 84.94 389 SER A C 1
ATOM 2967 O O . SER A 1 389 ? -7.117 -3.497 -17.652 1.00 84.94 389 SER A O 1
ATOM 2969 N N . ARG A 1 390 ? -9.327 -3.546 -18.052 1.00 89.25 390 ARG A N 1
ATOM 2970 C CA . ARG A 1 390 ? -9.271 -2.862 -19.357 1.00 89.25 390 ARG A CA 1
ATOM 2971 C C . ARG A 1 390 ? -8.655 -1.467 -19.282 1.00 89.25 390 ARG A C 1
ATOM 2973 O O . ARG A 1 390 ? -8.034 -1.021 -20.240 1.00 89.25 390 ARG A O 1
ATOM 2980 N N . SER A 1 391 ? -8.784 -0.775 -18.150 1.00 88.25 391 SER A N 1
ATOM 2981 C CA . SER A 1 391 ? -8.146 0.532 -17.963 1.00 88.25 391 SER A CA 1
ATOM 2982 C C . SER A 1 391 ? -6.618 0.458 -18.076 1.00 88.25 391 SER A C 1
ATOM 2984 O O . SER A 1 391 ? -5.998 1.439 -18.471 1.00 88.25 391 SER A O 1
ATOM 2986 N N . SER A 1 392 ? -6.012 -0.705 -17.802 1.00 87.06 392 SER A N 1
ATOM 2987 C CA . SER A 1 392 ? -4.560 -0.899 -17.849 1.00 87.06 392 SER A CA 1
ATOM 2988 C C . SER A 1 392 ? -3.998 -1.194 -19.243 1.00 87.06 392 SER A C 1
ATOM 2990 O O . SER A 1 392 ? -2.779 -1.256 -19.393 1.00 87.06 392 SER A O 1
ATOM 2992 N N . CYS A 1 393 ? -4.846 -1.338 -20.273 1.00 88.38 393 CYS A N 1
ATOM 2993 C CA . CYS A 1 393 ? -4.413 -1.712 -21.624 1.00 88.38 393 CYS A CA 1
ATOM 2994 C C . CYS A 1 393 ? -3.305 -0.809 -22.176 1.00 88.38 393 CYS A C 1
ATOM 2996 O O . CYS A 1 393 ? -2.382 -1.322 -22.793 1.00 88.38 393 CYS A O 1
ATOM 2998 N N . ILE A 1 394 ? -3.348 0.501 -21.915 1.00 89.06 394 ILE A N 1
ATOM 2999 C CA . ILE A 1 394 ? -2.323 1.431 -22.414 1.00 89.06 394 ILE A CA 1
ATOM 3000 C C . ILE A 1 394 ? -0.935 1.158 -21.821 1.00 89.06 394 ILE A C 1
ATOM 3002 O O . ILE A 1 394 ? 0.062 1.289 -22.519 1.00 89.06 394 ILE A O 1
ATOM 3006 N N . LEU A 1 395 ? -0.868 0.709 -20.563 1.00 89.12 395 LEU A N 1
ATOM 3007 C CA . LEU A 1 395 ? 0.391 0.330 -19.922 1.00 89.12 395 LEU A CA 1
ATOM 3008 C C . LEU A 1 395 ? 0.935 -0.976 -20.505 1.00 89.12 395 LEU A C 1
ATOM 3010 O O . LEU A 1 395 ? 2.130 -1.092 -20.752 1.00 89.12 395 LEU A O 1
ATOM 3014 N N . PHE A 1 396 ? 0.063 -1.957 -20.740 1.00 88.50 396 PHE A N 1
ATOM 3015 C CA . PHE A 1 396 ? 0.473 -3.231 -21.330 1.00 88.50 396 PHE A CA 1
ATOM 3016 C C . PHE A 1 396 ? 0.888 -3.088 -22.788 1.00 88.50 396 PHE A C 1
ATOM 3018 O O . PHE A 1 396 ? 1.908 -3.647 -23.174 1.00 88.50 396 PHE A O 1
ATOM 3025 N N . GLN A 1 397 ? 0.159 -2.296 -23.572 1.00 91.25 397 GLN A N 1
ATOM 3026 C CA . GLN A 1 397 ? 0.544 -1.965 -24.941 1.00 91.25 397 GLN A CA 1
ATOM 3027 C C . GLN A 1 397 ? 1.919 -1.300 -24.980 1.00 91.25 397 GLN A C 1
ATOM 3029 O O . GLN A 1 397 ? 2.760 -1.739 -25.756 1.00 91.25 397 GLN A O 1
ATOM 3034 N N . ASP A 1 398 ? 2.181 -0.324 -24.105 1.00 89.75 398 ASP A N 1
ATOM 3035 C CA . ASP A 1 398 ? 3.503 0.299 -24.002 1.00 89.75 398 ASP A CA 1
ATOM 3036 C C . ASP A 1 398 ? 4.597 -0.726 -23.659 1.00 89.75 398 ASP A C 1
ATOM 3038 O O . ASP A 1 398 ? 5.645 -0.753 -24.302 1.00 89.75 398 ASP A O 1
ATOM 3042 N N . ILE A 1 399 ? 4.355 -1.615 -22.688 1.00 88.06 399 ILE A N 1
ATOM 3043 C CA . ILE A 1 399 ? 5.304 -2.681 -22.342 1.00 88.06 399 ILE A CA 1
ATOM 3044 C C . ILE A 1 399 ? 5.575 -3.578 -23.550 1.00 88.06 399 ILE A C 1
ATOM 3046 O O . ILE A 1 399 ? 6.737 -3.732 -23.918 1.00 88.06 399 ILE A O 1
ATOM 3050 N N . PHE A 1 400 ? 4.540 -4.147 -24.169 1.00 89.56 400 PHE A N 1
ATOM 3051 C CA . PHE A 1 400 ? 4.701 -5.118 -25.250 1.00 89.56 400 PHE A CA 1
ATOM 3052 C C . PHE A 1 400 ? 5.325 -4.504 -26.500 1.00 89.56 400 PHE A C 1
ATOM 3054 O O . PHE A 1 400 ? 6.280 -5.070 -27.013 1.00 89.56 400 PHE A O 1
ATOM 3061 N N . GLN A 1 401 ? 4.898 -3.309 -26.914 1.00 91.94 401 GLN A N 1
ATOM 3062 C CA . GLN A 1 401 ? 5.475 -2.625 -28.076 1.00 91.94 401 GLN A CA 1
ATOM 3063 C C . GLN A 1 401 ? 6.985 -2.417 -27.935 1.00 91.94 401 GLN A C 1
ATOM 3065 O O . GLN A 1 401 ? 7.731 -2.594 -28.894 1.00 91.94 401 GLN A O 1
ATOM 3070 N N . HIS A 1 402 ? 7.461 -2.073 -26.738 1.00 87.62 402 HIS A N 1
ATOM 3071 C CA . HIS A 1 402 ? 8.893 -1.895 -26.509 1.00 87.62 402 HIS A CA 1
ATOM 3072 C C . HIS A 1 402 ? 9.660 -3.213 -26.413 1.00 87.62 402 HIS A C 1
ATOM 3074 O O . HIS A 1 402 ? 10.822 -3.258 -26.819 1.00 87.62 402 HIS A O 1
ATOM 3080 N N . LEU A 1 403 ? 9.032 -4.269 -25.888 1.00 87.75 403 LEU A N 1
ATOM 3081 C CA . LEU A 1 403 ? 9.620 -5.606 -25.886 1.00 87.75 403 LEU A CA 1
ATOM 3082 C C . LEU A 1 403 ? 9.737 -6.152 -27.316 1.00 87.75 403 LEU A C 1
ATOM 3084 O O . LEU A 1 403 ? 10.796 -6.659 -27.676 1.00 87.75 403 LEU A O 1
ATOM 3088 N N . ASP A 1 404 ? 8.692 -6.001 -28.132 1.00 88.50 404 ASP A N 1
ATOM 3089 C CA . ASP A 1 404 ? 8.674 -6.404 -29.541 1.00 88.50 404 ASP A CA 1
ATOM 3090 C C . ASP A 1 404 ? 9.727 -5.633 -30.337 1.00 88.50 404 ASP A C 1
ATOM 3092 O O . ASP A 1 404 ? 10.548 -6.240 -31.023 1.00 88.50 404 ASP A O 1
ATOM 3096 N N . LYS A 1 405 ? 9.797 -4.311 -30.143 1.00 87.44 405 LYS A N 1
ATOM 3097 C CA . LYS A 1 405 ? 10.838 -3.465 -30.734 1.00 87.44 405 LYS A CA 1
ATOM 3098 C C . LYS A 1 405 ? 12.245 -3.956 -30.374 1.00 87.44 405 LYS A C 1
ATOM 3100 O O . LYS A 1 405 ? 13.080 -4.113 -31.260 1.00 87.44 405 LYS A O 1
ATOM 3105 N N . ALA A 1 406 ? 12.498 -4.284 -29.104 1.00 85.06 406 ALA A N 1
ATOM 3106 C CA . ALA A 1 406 ? 13.795 -4.815 -28.679 1.00 85.06 406 ALA A CA 1
ATOM 3107 C C . ALA A 1 406 ? 14.130 -6.169 -29.342 1.00 85.06 406 ALA A C 1
ATOM 3109 O O . ALA A 1 406 ? 15.294 -6.447 -29.641 1.00 85.06 406 ALA A O 1
ATOM 3110 N N . VAL A 1 407 ? 13.126 -7.018 -29.595 1.00 86.50 407 VAL A N 1
ATOM 3111 C CA . VAL A 1 407 ? 13.301 -8.273 -30.346 1.00 86.50 407 VAL A CA 1
ATOM 3112 C C . VAL A 1 407 ? 13.619 -7.994 -31.812 1.00 86.50 407 VAL A C 1
ATOM 3114 O O . VAL A 1 407 ? 14.522 -8.622 -32.364 1.00 86.50 407 VAL A O 1
ATOM 3117 N N . GLU A 1 408 ? 12.881 -7.101 -32.460 1.00 86.94 408 GLU A N 1
ATOM 3118 C CA . GLU A 1 408 ? 13.068 -6.758 -33.872 1.00 86.94 408 GLU A CA 1
ATOM 3119 C C . GLU A 1 408 ? 14.456 -6.169 -34.119 1.00 86.94 408 GLU A C 1
ATOM 3121 O O . GLU A 1 408 ? 15.182 -6.644 -34.996 1.00 86.94 408 GLU A O 1
ATOM 3126 N N . GLU A 1 409 ? 14.871 -5.222 -33.279 1.00 81.38 409 GLU A N 1
ATOM 3127 C CA . GLU A 1 409 ? 16.201 -4.620 -33.333 1.00 81.38 409 GLU A CA 1
ATOM 3128 C C . GLU A 1 409 ? 17.293 -5.681 -33.162 1.00 81.38 409 GLU A C 1
ATOM 3130 O O . GLU A 1 409 ? 18.242 -5.696 -33.947 1.00 81.38 409 GLU A O 1
ATOM 3135 N N . SER A 1 410 ? 17.116 -6.643 -32.241 1.00 78.50 410 SER A N 1
ATOM 3136 C CA . SER A 1 410 ? 18.060 -7.759 -32.025 1.00 78.50 410 SER A CA 1
ATOM 3137 C C . SER A 1 410 ? 18.268 -8.682 -33.231 1.00 78.50 410 SER A C 1
ATOM 3139 O O . SER A 1 410 ? 19.247 -9.428 -33.274 1.00 78.50 410 SER A O 1
ATOM 3141 N N . LYS A 1 411 ? 17.350 -8.661 -34.206 1.00 78.62 411 LYS A N 1
ATOM 3142 C CA . LYS A 1 411 ? 17.405 -9.484 -35.424 1.00 78.62 411 LYS A CA 1
ATOM 3143 C C . LYS A 1 411 ? 17.995 -8.738 -36.624 1.00 78.62 411 LYS A C 1
ATOM 3145 O O . LYS A 1 411 ? 18.320 -9.379 -37.626 1.00 78.62 411 LYS A O 1
ATOM 3150 N N . SER A 1 412 ? 18.106 -7.411 -36.560 1.00 71.81 412 SER A N 1
ATOM 3151 C CA . SER A 1 412 ? 18.647 -6.595 -37.651 1.00 71.81 412 SER A CA 1
ATOM 3152 C C . SER A 1 412 ? 20.175 -6.767 -37.783 1.00 71.81 412 SER A C 1
ATOM 3154 O O . SER A 1 412 ? 20.883 -6.946 -36.795 1.00 71.81 412 SER A O 1
ATOM 3156 N N . LYS A 1 413 ? 20.693 -6.805 -39.024 1.00 48.91 413 LYS A N 1
ATOM 3157 C CA . LYS A 1 413 ? 22.095 -7.172 -39.341 1.00 48.91 413 LYS A CA 1
ATOM 3158 C C . LYS A 1 413 ? 23.132 -6.072 -39.071 1.00 48.91 413 LYS A C 1
ATOM 3160 O O . LYS A 1 413 ? 24.325 -6.353 -39.178 1.00 48.91 413 LYS A O 1
ATOM 3165 N N . ASP A 1 414 ? 22.710 -4.874 -38.678 1.00 50.91 414 ASP A N 1
ATOM 3166 C CA . ASP A 1 414 ? 23.623 -3.801 -38.287 1.00 50.91 414 ASP A CA 1
ATOM 3167 C C . ASP A 1 414 ? 24.015 -3.939 -36.812 1.00 50.91 414 ASP A C 1
ATOM 3169 O O . ASP A 1 414 ? 23.467 -3.311 -35.916 1.00 50.91 414 ASP A O 1
ATOM 3173 N N . GLY A 1 415 ? 25.022 -4.784 -36.591 1.00 39.84 415 GLY A N 1
ATOM 3174 C CA . GLY A 1 415 ? 26.061 -4.516 -35.604 1.00 39.84 415 GLY A CA 1
ATOM 3175 C C . GLY A 1 415 ? 25.687 -4.695 -34.134 1.00 39.84 415 GLY A C 1
ATOM 3176 O O . GLY A 1 415 ? 25.142 -3.820 -33.468 1.00 39.84 415 GLY A O 1
ATOM 3177 N N . PHE A 1 416 ? 26.219 -5.772 -33.562 1.00 44.44 416 PHE A N 1
ATOM 3178 C CA . PHE A 1 416 ? 26.315 -6.048 -32.126 1.00 44.44 416 PHE A CA 1
ATOM 3179 C C . PHE A 1 416 ? 26.943 -4.921 -31.266 1.00 44.44 416 PHE A C 1
ATOM 3181 O O . PHE A 1 416 ? 26.867 -4.972 -30.035 1.00 44.44 416 PHE A O 1
ATOM 3188 N N . GLU A 1 417 ? 27.487 -3.880 -31.902 1.00 37.91 417 GLU A N 1
ATOM 3189 C CA . GLU A 1 417 ? 28.094 -2.685 -31.307 1.00 37.91 417 GLU A CA 1
ATOM 3190 C C . GLU A 1 417 ? 27.151 -1.469 -31.171 1.00 37.91 417 GLU A C 1
ATOM 3192 O O . GLU A 1 417 ? 27.515 -0.521 -30.479 1.00 37.91 417 GLU A O 1
ATOM 3197 N N . GLY A 1 418 ? 25.938 -1.497 -31.745 1.00 36.41 418 GLY A N 1
ATOM 3198 C CA . GLY A 1 418 ? 24.990 -0.364 -31.751 1.00 36.41 418 GLY A CA 1
ATOM 3199 C C . GLY A 1 418 ? 23.703 -0.549 -30.935 1.00 36.41 418 GLY A C 1
ATOM 3200 O O . GLY A 1 418 ? 22.805 0.280 -31.018 1.00 36.41 418 GLY A O 1
ATOM 3201 N N . TYR A 1 419 ? 23.573 -1.632 -30.164 1.00 45.78 419 TYR A N 1
ATOM 3202 C CA . TYR A 1 419 ? 22.320 -1.951 -29.466 1.00 45.78 419 TYR A CA 1
ATOM 3203 C C . TYR A 1 419 ? 21.957 -0.951 -28.346 1.00 45.78 419 TYR A C 1
ATOM 3205 O O . TYR A 1 419 ? 22.665 -0.884 -27.336 1.00 45.78 419 TYR A O 1
ATOM 3213 N N . GLU A 1 420 ? 20.793 -0.299 -28.433 1.00 44.53 420 GLU A N 1
ATOM 3214 C CA . GLU A 1 420 ? 20.088 0.324 -27.294 1.00 44.53 420 GLU A CA 1
ATOM 3215 C C . GLU A 1 420 ? 19.482 -0.798 -26.414 1.00 44.53 420 GLU A C 1
ATOM 3217 O O . GLU A 1 420 ? 18.314 -1.170 -26.495 1.00 44.53 420 GLU A O 1
ATOM 3222 N N . ARG A 1 421 ? 20.327 -1.461 -25.607 1.00 50.47 421 ARG A N 1
ATOM 3223 C CA . ARG A 1 421 ? 19.836 -2.370 -24.552 1.00 50.47 421 ARG A CA 1
ATOM 3224 C C . ARG A 1 421 ? 19.360 -1.511 -23.394 1.00 50.47 421 ARG A C 1
ATOM 3226 O O . ARG A 1 421 ? 20.167 -1.072 -22.575 1.00 50.47 421 ARG A O 1
ATOM 3233 N N . ASP A 1 422 ? 18.061 -1.279 -23.355 1.00 53.62 422 ASP A N 1
ATOM 3234 C CA . ASP A 1 422 ? 17.502 -0.274 -22.464 1.00 53.62 422 ASP A CA 1
ATOM 3235 C C . ASP A 1 422 ? 16.941 -0.882 -21.181 1.00 53.62 422 ASP A C 1
ATOM 3237 O O . ASP A 1 422 ? 16.284 -1.930 -21.180 1.00 53.62 422 ASP A O 1
ATOM 3241 N N . PHE A 1 423 ? 17.139 -0.175 -20.071 1.00 53.12 423 PHE A N 1
ATOM 3242 C CA . PHE A 1 423 ? 16.396 -0.431 -18.845 1.00 53.12 423 PHE A CA 1
ATOM 3243 C C . PHE A 1 423 ? 15.328 0.645 -18.663 1.00 53.12 423 PHE A C 1
ATOM 3245 O O . PHE A 1 423 ? 15.639 1.831 -18.553 1.00 53.12 423 PHE A O 1
ATOM 3252 N N . HIS A 1 424 ? 14.066 0.220 -18.610 1.00 61.28 424 HIS A N 1
ATOM 3253 C CA . HIS A 1 424 ? 12.929 1.097 -18.352 1.00 61.28 424 HIS A CA 1
ATOM 3254 C C . HIS A 1 424 ? 12.324 0.767 -16.989 1.00 61.28 424 HIS A C 1
ATOM 3256 O O . HIS A 1 424 ? 11.811 -0.332 -16.768 1.00 61.28 424 HIS A O 1
ATOM 3262 N N . CYS A 1 425 ? 12.362 1.725 -16.069 1.00 57.19 425 CYS A N 1
ATOM 3263 C CA . CYS A 1 425 ? 11.754 1.605 -14.752 1.00 57.19 425 CYS A CA 1
ATOM 3264 C C . CYS A 1 425 ? 10.526 2.508 -14.667 1.00 57.19 425 CYS A C 1
ATOM 3266 O O . CYS A 1 425 ? 10.621 3.727 -14.785 1.00 57.19 425 CYS A O 1
ATOM 3268 N N . MET A 1 426 ? 9.374 1.897 -14.429 1.00 74.06 426 MET A N 1
ATOM 3269 C CA . MET A 1 426 ? 8.076 2.542 -14.326 1.00 74.06 426 MET A CA 1
ATOM 3270 C C . MET A 1 426 ? 7.575 2.427 -12.890 1.00 74.06 426 MET A C 1
ATOM 3272 O O . MET A 1 426 ? 7.250 1.336 -12.434 1.00 74.06 426 MET A O 1
ATOM 3276 N N . ILE A 1 427 ? 7.473 3.543 -12.162 1.00 59.50 427 ILE A N 1
ATOM 3277 C CA . ILE A 1 427 ? 6.955 3.555 -10.787 1.00 59.50 427 ILE A CA 1
ATOM 3278 C C . ILE A 1 427 ? 5.496 4.015 -10.719 1.00 59.50 427 ILE A C 1
ATOM 3280 O O . ILE A 1 427 ? 5.197 5.206 -10.836 1.00 59.50 427 ILE A O 1
ATOM 3284 N N . ALA A 1 428 ? 4.578 3.084 -10.458 1.00 57.44 428 ALA A N 1
ATOM 3285 C CA . ALA A 1 428 ? 3.137 3.340 -10.468 1.00 57.44 428 ALA A CA 1
ATOM 3286 C C . ALA A 1 428 ? 2.397 2.817 -9.225 1.00 57.44 428 ALA A C 1
ATOM 3288 O O . ALA A 1 428 ? 2.933 2.140 -8.344 1.00 57.44 428 ALA A O 1
ATOM 3289 N N . LEU A 1 429 ? 1.111 3.164 -9.146 1.00 51.38 429 LEU A N 1
ATOM 3290 C CA . LEU A 1 429 ? 0.152 2.565 -8.219 1.00 51.38 429 LEU A CA 1
ATOM 3291 C C . LEU A 1 429 ? -0.526 1.374 -8.904 1.00 51.38 429 LEU A C 1
ATOM 3293 O O . LEU A 1 429 ? -1.693 1.470 -9.267 1.00 51.38 429 LEU A O 1
ATOM 3297 N N . VAL A 1 430 ? 0.196 0.274 -9.110 1.00 49.19 430 VAL A N 1
ATOM 3298 C CA . VAL A 1 430 ? -0.371 -0.912 -9.773 1.00 49.19 430 VAL A CA 1
ATOM 3299 C C . VAL A 1 430 ? -0.538 -2.041 -8.765 1.00 49.19 430 VAL A C 1
ATOM 3301 O O . VAL A 1 430 ? 0.369 -2.331 -7.983 1.00 49.19 430 VAL A O 1
ATOM 3304 N N . ASN A 1 431 ? -1.722 -2.652 -8.769 1.00 43.59 431 ASN A N 1
ATOM 3305 C CA . ASN A 1 431 ? -1.943 -3.984 -8.216 1.00 43.59 431 ASN A CA 1
ATOM 3306 C C . ASN A 1 431 ? -1.803 -4.988 -9.367 1.00 43.59 431 ASN A C 1
ATOM 3308 O O . ASN A 1 431 ? -2.123 -4.654 -10.507 1.00 43.59 431 ASN A O 1
ATOM 3312 N N . ARG A 1 432 ? -1.291 -6.189 -9.073 1.00 40.84 432 ARG A N 1
ATOM 3313 C CA . ARG A 1 432 ? -0.964 -7.215 -10.074 1.00 40.84 432 ARG A CA 1
ATOM 3314 C C . ARG A 1 432 ? -2.141 -7.432 -11.057 1.00 40.84 432 ARG A C 1
ATOM 3316 O O . ARG A 1 432 ? -3.259 -7.624 -10.580 1.00 40.84 432 ARG A O 1
ATOM 3323 N N . PRO A 1 433 ? -1.915 -7.404 -12.380 1.00 39.28 433 PRO A N 1
ATOM 3324 C CA . PRO A 1 433 ? -2.952 -7.693 -13.372 1.00 39.28 433 PRO A CA 1
ATOM 3325 C C . PRO A 1 433 ? -3.280 -9.192 -13.467 1.00 39.28 433 PRO A C 1
ATOM 3327 O O . PRO A 1 433 ? -2.522 -10.031 -12.973 1.00 39.28 433 PRO A O 1
ATOM 3330 N N . HIS A 1 434 ? -4.412 -9.495 -14.117 1.00 40.22 434 HIS A N 1
ATOM 3331 C CA . HIS A 1 434 ? -4.941 -10.844 -14.367 1.00 40.22 434 HIS A CA 1
ATOM 3332 C C . HIS A 1 434 ? -3.941 -11.733 -15.137 1.00 40.22 434 HIS A C 1
ATOM 3334 O O . HIS A 1 434 ? -3.337 -11.234 -16.085 1.00 40.22 434 HIS A O 1
ATOM 3340 N N . PRO A 1 435 ? -3.786 -13.031 -14.800 1.00 36.72 435 PRO A N 1
ATOM 3341 C CA . PRO A 1 435 ? -3.008 -13.978 -15.606 1.00 36.72 435 PRO A CA 1
ATOM 3342 C C . PRO A 1 435 ? -3.598 -14.239 -17.015 1.00 36.72 435 PRO A C 1
ATOM 3344 O O . PRO A 1 435 ? -2.890 -14.226 -18.003 1.00 36.72 435 PRO A O 1
ATOM 3347 N N . ASP A 1 436 ? -4.908 -14.377 -17.156 1.00 34.94 436 ASP A N 1
ATOM 3348 C CA . ASP A 1 436 ? -5.571 -14.551 -18.468 1.00 34.94 436 ASP A CA 1
ATOM 3349 C C . ASP A 1 436 ? -5.619 -13.293 -19.372 1.00 34.94 436 ASP A C 1
ATOM 3351 O O . ASP A 1 436 ? -6.302 -13.297 -20.391 1.00 34.94 436 ASP A O 1
ATOM 3355 N N . ASN A 1 437 ? -4.909 -12.214 -19.015 1.00 39.03 437 ASN A N 1
ATOM 3356 C CA . ASN A 1 437 ? -4.691 -11.051 -19.889 1.00 39.03 437 ASN A CA 1
ATOM 3357 C C . ASN A 1 437 ? -3.259 -11.015 -20.474 1.00 39.03 437 ASN A C 1
ATOM 3359 O O . ASN A 1 437 ? -2.864 -9.975 -21.008 1.00 39.03 437 ASN A O 1
ATOM 3363 N N . TRP A 1 438 ? -2.486 -12.101 -20.320 1.00 35.69 438 TRP A N 1
ATOM 3364 C CA . TRP A 1 438 ? -1.160 -12.289 -20.926 1.00 35.69 438 TRP A CA 1
ATOM 3365 C C . TRP A 1 438 ? -1.243 -12.947 -22.298 1.00 35.69 438 TRP A C 1
ATOM 3367 O O . TRP A 1 438 ? -2.023 -13.917 -22.443 1.00 35.69 438 TRP A O 1
#

Secondary structure (DSSP, 8-state):
------EEEEEEEEP--SS--PPPP---PPP-----------------------------------------PPPPP---------------------------S----TTTTTGGG-GGGS-HHHH-GGGGT-TT----GGGS---TTEEEEEEEEEEE---BPPPHHHHHHHHHHHHHHHTS-TTSPP-HHHHHHHHS-----GGGTTPBPHHHHHHHHHHHHHHHHH-GGGSSTT--EEEEE-S-HHHHHHHHHHHHHH-TTS---SS----EE-HHHHTHHHH-HHHIIIIIS-TTTTHHHHHHHTSHHHHHHHHHHHHHHT--GGG--HHHHHHHHHHHHHHHHHHS---GGGGG--HHHHHHHHHHHHHHHHHHHSTTSHHHHHTTHHHHHHHHHHHHHHHHHHHSSS-TTS----EEEEEE--PPPPGGG-

Sequence (438 aa):
MGQKGGVLTQVCGETARPEGRQPALRAATAPGEGGSSWRPRGELTSGREGPLAQLRAARAEARPLRRGEGERRRFRSASSCGSRAVAAMAPPRAAAALVSAAALLLLPLASAGLSGYFGTKSRYEEVNPHLLTDPLSLGPAAASRLPAACAPLQLRALLRHGTRYPTAGQIRRLGQLHARLLRRPAAAAACPAADRLAAWQMWYEESLDGRLAPQGRRDMEHLARRLAARFPALFAARRRLVLASSSKHRCLQSGAAFRRGLGPSLSLGSDEVEVEVNDSLMRFFDHCAKFVALVEENDVAMCQVDAFKEGPEMRKVLEKVASALCLPVEELNADLVQVAFLTCSYELAIKNVTSPWCSLFSEEDAKVLEYLNDLKQYWKRGYGYDINSRSSCILFQDIFQHLDKAVEESKSKDGFEGYERDFHCMIALVNRPHPDNW